Protein AF-A0AAD6M5C4-F1 (afdb_monomer)

Foldseek 3Di:
DFAPDPVQQVVVVPDPLLVLLVLVVVCCFQWCVLCQQLSQVLVVCNPTDGPVSVVSSVVVLVVCVVQLLWWQKAQQDAQAKEKFWDKAQLPPPPPSFMWIWMFIDGRQATDDIHTDTDPDRDPDPLLRLLVNLLVVLVVLLVVQVVCVVVVNHDQAYEYEYQDPSSQCLLPPPPDDDPDPVSVVSSVSSNVCVVSRHYDYDYDHPLPGLGCSSGDDDDPVSSVVSCSSNSGDRNVVPPDDDDMDTDRPSVSSCLVVPDDDPDDDDDDDDSFHPLRVCVVCVVVVNNLVVDDPVQVVDVVRSVLVSLLSLLVQQQQAQDPVSRDDPVVSVVSNPDPPDDRDDGDHGDGPDPDPDDDDDDDPDDDDPPCSSNVPPPPPDDDDDD

Mean predicted aligned error: 14.68 Å

Sequence (382 aa):
MSPSNEAERMEMSRVLYESAVGSLMFVMICTRPNIAQAVGAASRYMANPSREHWNTIKRILRYIKGTSDAVLCYGGSKFTVRGHIDLDFAGDLEKRKSTTGYVFIIAGGAVSWVSKLQTVIALSTTKAEYMATTQACKEAIWMKKLMEELGHKQEKILLYCDSQSALHIARNPVFHSRTKHIDVQYHFVREVVEDGSVDFQKVHTKENQADALTIPINTDKYIWCRSSYGLTETFACQYPNNLYHCNYDLLIYHFSGYAAPDSSNHGEVQECLLTSTWDSWNQGRAVNLLDPVLTRVSSRSDEAIRYVHIGLLCVQENVEDRPIKDSVIMMLSSNSFILRKYNKSFVPQNSKTSTHQHNLTRFPLRKFLLGQTSKMTPNYVV

Nearest PDB structures (foldseek):
  3hst-assembly2_B  TM=6.913E-01  e=6.387E-05  Mycobacterium tuberculosis
  7o0h-assembly1_B  TM=3.967E-01  e=9.209E-04  White-tufted-ear marmoset simian foamy virus
  6ozp-assembly1_A  TM=3.836E-01  e=1.073E-02  Mus musculus
  8u72-assembly1_I  TM=4.810E-01  e=1.009E-01  Thermoflavifilum thermophilum
  5fox-assembly1_A  TM=4.650E-01  e=5.872E-01  Pyrococcus furiosus

Solvent-accessible surface area (backbone atoms only — not comparable to full-atom values): 22476 Å² total; per-residue (Å²): 134,60,54,90,46,70,69,51,47,60,56,44,71,72,51,67,59,56,60,52,47,51,55,48,48,50,46,28,73,74,62,33,66,79,45,27,29,63,52,53,58,55,54,75,35,60,93,53,52,29,74,68,52,51,51,50,52,53,49,53,52,52,50,48,64,78,43,64,56,48,28,33,37,31,54,81,44,67,88,51,66,36,33,26,43,32,70,28,71,42,65,38,85,87,75,39,23,23,22,29,11,34,37,29,33,39,14,46,13,58,78,49,72,46,37,40,72,44,94,59,69,51,94,42,62,67,59,45,42,43,58,34,53,39,52,50,51,56,52,46,56,51,52,50,52,53,31,40,76,72,72,51,73,63,83,48,36,43,36,32,31,56,52,63,66,58,50,46,57,52,73,45,91,81,81,83,67,101,42,70,78,58,46,55,41,50,51,52,47,30,50,42,34,75,73,42,51,37,44,80,39,85,38,55,68,95,72,43,61,9,47,57,23,37,46,95,69,57,71,69,60,46,54,49,37,32,50,66,36,16,42,41,49,56,81,76,67,63,82,64,102,63,67,48,76,54,77,70,64,72,55,58,46,47,75,68,74,57,80,74,96,83,71,97,72,78,95,76,76,86,58,46,65,64,44,56,52,48,52,31,44,76,69,73,42,46,70,76,77,49,57,75,75,48,59,74,40,71,82,50,36,59,56,52,50,50,50,53,50,55,53,52,36,65,51,33,55,51,71,88,71,28,66,54,71,68,57,50,52,49,51,75,73,31,92,85,56,81,77,77,85,78,90,52,79,45,68,86,73,86,66,85,76,79,94,73,94,69,82,92,69,87,84,66,68,83,55,73,78,60,77,68,75,74,80,78,71,88,82,81,94,128

InterPro domains:
  IPR036397 Ribonuclease H superfamily [G3DSA:3.30.420.10] (90-214)
  IPR043502 DNA/RNA polymerase superfamily [SSF56672] (31-188)

Structure (mmCIF, N/CA/C/O backbone):
data_AF-A0AAD6M5C4-F1
#
_entry.id   AF-A0AAD6M5C4-F1
#
loop_
_atom_site.group_PDB
_atom_site.id
_atom_site.type_symbol
_atom_site.label_atom_id
_atom_site.label_alt_id
_atom_site.label_comp_id
_atom_site.label_asym_id
_atom_site.label_entity_id
_atom_site.label_seq_id
_atom_site.pdbx_PDB_ins_code
_atom_site.Cartn_x
_atom_site.Cartn_y
_atom_site.Cartn_z
_atom_site.occupancy
_atom_site.B_iso_or_equiv
_atom_site.auth_seq_id
_atom_site.auth_comp_id
_atom_site.auth_asym_id
_atom_site.auth_atom_id
_atom_site.pdbx_PDB_model_num
ATOM 1 N N . MET A 1 1 ? 19.881 4.500 -12.198 1.00 64.12 1 MET A N 1
ATOM 2 C CA . MET A 1 1 ? 20.006 3.673 -13.417 1.00 64.12 1 MET A CA 1
ATOM 3 C C . MET A 1 1 ? 19.300 4.399 -14.550 1.00 64.12 1 MET A C 1
ATOM 5 O O . MET A 1 1 ? 18.098 4.598 -14.478 1.00 64.12 1 MET A O 1
ATOM 9 N N . SER A 1 2 ? 20.046 4.867 -15.545 1.00 73.38 2 SER A N 1
ATOM 10 C CA . SER A 1 2 ? 19.526 5.570 -16.730 1.00 73.38 2 SER A CA 1
ATOM 11 C C . SER A 1 2 ? 20.088 4.882 -17.977 1.00 73.38 2 SER A C 1
ATOM 13 O O . SER A 1 2 ? 21.108 4.205 -17.837 1.00 73.38 2 SER A O 1
ATOM 15 N N . PRO A 1 3 ? 19.483 5.046 -19.170 1.00 78.38 3 PRO A N 1
ATOM 16 C CA . PRO A 1 3 ? 20.029 4.485 -20.402 1.00 78.38 3 PRO A CA 1
ATOM 17 C C . PRO A 1 3 ? 21.508 4.844 -20.573 1.00 78.38 3 PRO A C 1
ATOM 19 O O . PRO A 1 3 ? 21.882 6.017 -20.452 1.00 78.38 3 PRO A O 1
ATOM 22 N N . SER A 1 4 ? 22.331 3.831 -20.832 1.00 80.00 4 SER A N 1
ATOM 23 C CA . SER A 1 4 ? 23.795 3.937 -20.815 1.00 80.00 4 SER A CA 1
ATOM 24 C C . SER A 1 4 ? 24.363 4.475 -22.130 1.00 80.00 4 SER A C 1
ATOM 26 O O . SER A 1 4 ? 25.482 4.978 -22.159 1.00 80.00 4 SER A O 1
ATOM 28 N N . ASN A 1 5 ? 23.606 4.382 -23.228 1.00 87.19 5 ASN A N 1
ATOM 29 C CA . ASN A 1 5 ? 24.013 4.861 -24.548 1.00 87.19 5 ASN A CA 1
ATOM 30 C C . ASN A 1 5 ? 22.807 5.305 -25.400 1.00 87.19 5 ASN A C 1
ATOM 32 O O . ASN A 1 5 ? 21.649 5.067 -25.053 1.00 87.19 5 ASN A O 1
ATOM 36 N N . GLU A 1 6 ? 23.090 5.969 -26.522 1.00 85.38 6 GLU A N 1
ATOM 37 C CA . GLU A 1 6 ? 22.065 6.509 -27.427 1.00 85.38 6 GLU A CA 1
ATOM 38 C C . GLU A 1 6 ? 21.244 5.412 -28.122 1.00 85.38 6 GLU A C 1
ATOM 40 O O . GLU A 1 6 ? 20.042 5.563 -28.334 1.00 85.38 6 GLU A O 1
ATOM 45 N N . ALA A 1 7 ? 21.860 4.261 -28.409 1.00 86.25 7 ALA A N 1
ATOM 46 C CA . ALA A 1 7 ? 21.157 3.116 -28.982 1.00 86.25 7 ALA A CA 1
ATOM 47 C C . ALA A 1 7 ? 20.058 2.593 -28.040 1.00 86.25 7 ALA A C 1
ATOM 49 O O . ALA A 1 7 ? 18.940 2.336 -28.482 1.00 86.25 7 ALA A O 1
ATOM 50 N N . GLU A 1 8 ? 20.343 2.503 -26.738 1.00 86.38 8 GLU A N 1
ATOM 51 C CA . GLU A 1 8 ? 19.370 2.118 -25.716 1.00 86.38 8 GLU A CA 1
ATOM 52 C C . GLU A 1 8 ? 18.258 3.166 -25.590 1.00 86.38 8 GLU A C 1
ATOM 54 O O . GLU A 1 8 ? 17.091 2.797 -25.496 1.00 86.38 8 GLU A O 1
ATOM 59 N N . ARG A 1 9 ? 18.573 4.467 -25.661 1.00 85.19 9 ARG A N 1
ATOM 60 C CA . ARG A 1 9 ? 17.549 5.532 -25.662 1.00 85.19 9 ARG A CA 1
ATOM 61 C C . ARG A 1 9 ? 16.605 5.415 -26.856 1.00 85.19 9 ARG A C 1
ATOM 63 O O . ARG A 1 9 ? 15.393 5.523 -26.681 1.00 85.19 9 ARG A O 1
ATOM 70 N N . MET A 1 10 ? 17.141 5.149 -28.047 1.00 85.69 10 MET A N 1
ATOM 71 C CA . MET A 1 10 ? 16.342 4.929 -29.256 1.00 85.69 10 MET A CA 1
ATOM 72 C C . MET A 1 10 ? 15.519 3.637 -29.210 1.00 85.69 10 MET A C 1
ATOM 74 O O . MET A 1 10 ? 14.416 3.599 -29.751 1.00 85.69 10 MET A O 1
ATOM 78 N N . GLU A 1 11 ? 16.026 2.571 -28.591 1.00 86.62 11 GLU A N 1
ATOM 79 C CA . GLU A 1 11 ? 15.244 1.352 -28.357 1.00 86.62 11 GLU A CA 1
ATOM 80 C C . GLU A 1 11 ? 14.094 1.634 -27.379 1.00 86.62 11 GLU A C 1
ATOM 82 O O . GLU A 1 11 ? 12.943 1.275 -27.636 1.00 86.62 11 GLU A O 1
ATOM 87 N N . MET A 1 12 ? 14.395 2.325 -26.280 1.00 88.50 12 MET A N 1
ATOM 88 C CA . MET A 1 12 ? 13.452 2.607 -25.203 1.00 88.50 12 MET A CA 1
ATOM 89 C C . MET A 1 12 ? 12.387 3.644 -25.575 1.00 88.50 12 MET A C 1
ATOM 91 O O . MET A 1 12 ? 11.278 3.580 -25.053 1.00 88.50 12 MET A O 1
ATOM 95 N N . SER A 1 13 ? 12.655 4.546 -26.522 1.00 82.88 13 SER A N 1
ATOM 96 C CA . SER A 1 13 ? 11.639 5.476 -27.037 1.00 82.88 13 SER A CA 1
ATOM 97 C C . SER A 1 13 ? 10.532 4.783 -27.840 1.00 82.88 13 SER A C 1
ATOM 99 O O . SER A 1 13 ? 9.461 5.354 -28.034 1.00 82.88 13 SER A O 1
ATOM 101 N N . ARG A 1 14 ? 10.765 3.543 -28.292 1.00 82.50 14 ARG A N 1
ATOM 102 C CA . ARG A 1 14 ? 9.797 2.746 -29.062 1.00 82.50 14 ARG A CA 1
ATOM 103 C C . ARG A 1 14 ? 8.908 1.865 -28.191 1.00 82.50 14 ARG A C 1
ATOM 105 O O . ARG A 1 14 ? 7.951 1.289 -28.706 1.00 82.50 14 ARG A O 1
ATOM 112 N N . VAL A 1 15 ? 9.223 1.704 -26.905 1.00 83.06 15 VAL A N 1
ATOM 113 C CA . VAL A 1 15 ? 8.430 0.856 -26.008 1.00 83.06 15 VAL A CA 1
ATOM 114 C C . VAL A 1 15 ? 7.387 1.679 -25.261 1.00 83.06 15 VAL A C 1
ATOM 116 O O . VAL A 1 15 ? 7.624 2.810 -24.849 1.00 83.06 15 VAL A O 1
ATOM 119 N N . LEU A 1 16 ? 6.221 1.080 -25.029 1.00 86.88 16 LEU A N 1
ATOM 120 C CA . LEU A 1 16 ? 5.095 1.718 -24.347 1.00 86.88 16 LEU A CA 1
ATOM 121 C C . LEU A 1 16 ? 5.247 1.647 -22.816 1.00 86.88 16 LEU A C 1
ATOM 123 O O . LEU A 1 16 ? 4.380 1.119 -22.121 1.00 86.88 16 LEU A O 1
ATOM 127 N N . TYR A 1 17 ? 6.370 2.138 -22.283 1.00 83.88 17 TYR A N 1
ATOM 128 C CA . TYR A 1 17 ? 6.706 2.001 -20.860 1.00 83.88 17 TYR A CA 1
ATOM 129 C C . TYR A 1 17 ? 5.670 2.668 -19.944 1.00 83.88 17 TYR A C 1
ATOM 131 O O . TYR A 1 17 ? 5.147 2.028 -19.035 1.00 83.88 17 TYR A O 1
ATOM 139 N N . GLU A 1 18 ? 5.340 3.937 -20.199 1.00 81.44 18 GLU A N 1
ATOM 140 C CA . GLU A 1 18 ? 4.395 4.706 -19.378 1.00 81.44 18 GLU A CA 1
ATOM 141 C C . GLU A 1 18 ? 2.988 4.105 -19.404 1.00 81.44 18 GLU A C 1
ATOM 143 O O . GLU A 1 18 ? 2.347 3.978 -18.362 1.00 81.44 18 GLU A O 1
ATOM 148 N N . SER A 1 19 ? 2.535 3.672 -20.584 1.00 79.81 19 SER A N 1
ATOM 149 C CA . SER A 1 19 ? 1.244 3.001 -20.748 1.00 79.81 19 SER A CA 1
ATOM 150 C C . SER A 1 19 ? 1.204 1.686 -19.966 1.00 79.81 19 SER A C 1
ATOM 152 O O . SER A 1 19 ? 0.278 1.468 -19.188 1.00 79.81 19 SER A O 1
ATOM 154 N N . ALA A 1 20 ? 2.248 0.856 -20.076 1.00 80.94 20 ALA A N 1
ATOM 155 C CA . ALA A 1 20 ? 2.335 -0.396 -19.333 1.00 80.94 20 ALA A CA 1
ATOM 156 C C . ALA A 1 20 ? 2.360 -0.169 -17.811 1.00 80.94 20 ALA A C 1
ATOM 158 O O . ALA A 1 20 ? 1.664 -0.869 -17.076 1.00 80.94 20 ALA A O 1
ATOM 159 N N . VAL A 1 21 ? 3.115 0.825 -17.328 1.00 85.31 21 VAL A N 1
ATOM 160 C CA . VAL A 1 21 ? 3.108 1.219 -15.910 1.00 85.31 21 VAL A CA 1
ATOM 161 C C . VAL A 1 21 ? 1.714 1.677 -15.485 1.00 85.31 21 VAL A C 1
ATOM 163 O O . VAL A 1 21 ? 1.237 1.239 -14.443 1.00 85.31 21 VAL A O 1
ATOM 166 N N . GLY A 1 22 ? 1.039 2.507 -16.284 1.00 81.81 22 GLY A N 1
ATOM 167 C CA . GLY A 1 22 ? -0.317 2.982 -16.002 1.00 81.81 22 GLY A CA 1
ATOM 168 C C . GLY A 1 22 ? -1.328 1.842 -15.859 1.00 81.81 22 GLY A C 1
ATOM 169 O O . GLY A 1 22 ? -2.066 1.796 -14.872 1.00 81.81 22 GLY A O 1
ATOM 170 N N . SER A 1 23 ? -1.310 0.875 -16.778 1.00 80.88 23 SER A N 1
ATOM 171 C CA . SER A 1 23 ? -2.169 -0.314 -16.699 1.00 80.88 23 SER A CA 1
ATOM 172 C C . SER A 1 23 ? -1.842 -1.177 -15.478 1.00 80.88 23 SER A C 1
ATOM 174 O O . SER A 1 23 ? -2.742 -1.622 -14.767 1.00 80.88 23 SER A O 1
ATOM 176 N N . LEU A 1 24 ? -0.556 -1.368 -15.168 1.00 86.06 24 LEU A N 1
ATOM 177 C CA . LEU A 1 24 ? -0.136 -2.088 -13.965 1.00 86.06 24 LEU A CA 1
ATOM 178 C C . LEU A 1 24 ? -0.541 -1.366 -12.676 1.00 86.06 24 LEU A C 1
ATOM 180 O O . LEU A 1 24 ? -0.897 -2.025 -11.703 1.00 86.06 24 LEU A O 1
ATOM 184 N N . MET A 1 25 ? -0.522 -0.032 -12.660 1.00 87.00 25 MET A N 1
ATOM 185 C CA . MET A 1 25 ? -0.997 0.756 -11.523 1.00 87.00 25 MET A CA 1
ATOM 186 C C . MET A 1 25 ? -2.496 0.567 -11.295 1.00 87.00 25 MET A C 1
ATOM 188 O O . MET A 1 25 ? -2.910 0.486 -10.143 1.00 87.00 25 MET A O 1
ATOM 192 N N . PHE A 1 26 ? -3.298 0.460 -12.357 1.00 81.75 26 PHE A N 1
ATOM 193 C CA . PHE A 1 26 ? -4.718 0.133 -12.225 1.00 81.75 26 PHE A CA 1
ATOM 194 C C . PHE A 1 26 ? -4.898 -1.232 -11.546 1.00 81.75 26 PHE A C 1
ATOM 196 O O . PHE A 1 26 ? -5.548 -1.329 -10.508 1.00 81.75 26 PHE A O 1
ATOM 203 N N . VAL A 1 27 ? -4.248 -2.272 -12.080 1.00 84.31 27 VAL A N 1
ATOM 204 C CA . VAL A 1 27 ? -4.323 -3.640 -11.534 1.00 84.31 27 VAL A CA 1
ATOM 205 C C . VAL A 1 27 ? -3.854 -3.681 -10.073 1.00 84.31 27 VAL A C 1
ATOM 207 O O . VAL A 1 27 ? -4.505 -4.277 -9.215 1.00 84.31 27 VAL A O 1
ATOM 210 N N . MET A 1 28 ? -2.758 -2.986 -9.769 1.00 90.94 28 MET A N 1
ATOM 211 C CA . MET A 1 28 ? -2.217 -2.826 -8.419 1.00 90.94 28 MET A CA 1
ATOM 212 C C . MET A 1 28 ? -3.212 -2.191 -7.444 1.00 90.94 28 MET A C 1
ATOM 214 O O . MET A 1 28 ? -3.245 -2.599 -6.288 1.00 90.94 28 MET A O 1
ATOM 218 N N . ILE A 1 29 ? -3.954 -1.164 -7.867 1.00 82.94 29 ILE A N 1
ATOM 219 C CA . ILE A 1 29 ? -4.878 -0.405 -7.008 1.00 82.94 29 ILE A CA 1
ATOM 220 C C . ILE A 1 29 ? -6.195 -1.155 -6.808 1.00 82.94 29 ILE A C 1
ATOM 222 O O . ILE A 1 29 ? -6.786 -1.049 -5.741 1.00 82.94 29 ILE A O 1
ATOM 226 N N . CYS A 1 30 ? -6.659 -1.896 -7.813 1.00 81.50 30 CYS A N 1
ATOM 227 C CA . CYS A 1 30 ? -7.983 -2.513 -7.774 1.00 81.50 30 CYS A CA 1
ATOM 228 C C . CYS A 1 30 ? -7.983 -3.927 -7.189 1.00 81.50 30 CYS A C 1
ATOM 230 O O . CYS A 1 30 ? -8.894 -4.269 -6.443 1.00 81.50 30 CYS A O 1
ATOM 232 N N . THR A 1 31 ? -7.004 -4.767 -7.543 1.00 83.81 31 THR A N 1
ATOM 233 C CA . THR A 1 31 ? -7.096 -6.214 -7.262 1.00 83.81 31 THR A CA 1
ATOM 234 C C . THR A 1 31 ? -5.811 -6.878 -6.815 1.00 83.81 31 THR A C 1
ATOM 236 O O . THR A 1 31 ? -5.858 -7.989 -6.296 1.00 83.81 31 THR A O 1
ATOM 239 N N . ARG A 1 32 ? -4.650 -6.256 -7.032 1.00 90.62 32 ARG A N 1
ATOM 240 C CA . ARG A 1 32 ? -3.350 -6.917 -6.850 1.00 90.62 32 ARG A CA 1
ATOM 241 C C . ARG A 1 32 ? -2.458 -6.153 -5.871 1.00 90.62 32 ARG A C 1
ATOM 243 O O . ARG A 1 32 ? -1.441 -5.591 -6.282 1.00 90.62 32 ARG A O 1
ATOM 250 N N . PRO A 1 33 ? -2.760 -6.175 -4.560 1.00 93.38 33 PRO A N 1
ATOM 251 C CA . PRO A 1 33 ? -1.894 -5.561 -3.548 1.00 93.38 33 PRO A CA 1
ATOM 252 C C . PRO A 1 33 ? -0.457 -6.090 -3.593 1.00 93.38 33 PRO A C 1
ATOM 254 O O . PRO A 1 33 ? 0.506 -5.344 -3.434 1.00 93.38 33 PRO A O 1
ATOM 257 N N . ASN A 1 34 ? -0.293 -7.375 -3.903 1.00 94.50 34 ASN A N 1
ATOM 258 C CA . ASN A 1 34 ? 0.990 -8.069 -3.925 1.00 94.50 34 ASN A CA 1
ATOM 259 C C . ASN A 1 34 ? 1.971 -7.591 -5.015 1.00 94.50 34 ASN A C 1
ATOM 261 O O . ASN A 1 34 ? 3.136 -7.982 -4.982 1.00 94.50 34 ASN A O 1
ATOM 265 N N . ILE A 1 35 ? 1.545 -6.786 -5.996 1.00 94.88 35 ILE A N 1
ATOM 266 C CA . ILE A 1 35 ? 2.463 -6.195 -6.990 1.00 94.88 35 ILE A CA 1
ATOM 267 C C . ILE A 1 35 ? 2.830 -4.742 -6.665 1.00 94.88 35 ILE A C 1
ATOM 269 O O . ILE A 1 35 ? 3.611 -4.139 -7.401 1.00 94.88 35 ILE A O 1
ATOM 273 N N . ALA A 1 36 ? 2.293 -4.171 -5.581 1.00 95.19 36 ALA A N 1
ATOM 274 C CA . ALA A 1 36 ? 2.363 -2.735 -5.339 1.00 95.19 36 ALA A CA 1
ATOM 275 C C . ALA A 1 36 ? 3.785 -2.196 -5.186 1.00 95.19 36 ALA A C 1
ATOM 277 O O . ALA A 1 36 ? 4.121 -1.170 -5.777 1.00 95.19 36 ALA A O 1
ATOM 278 N N . GLN A 1 37 ? 4.638 -2.921 -4.465 1.00 95.12 37 GLN A N 1
ATOM 279 C CA . GLN A 1 37 ? 6.042 -2.553 -4.301 1.00 95.12 37 GLN A CA 1
ATOM 280 C C . GLN A 1 37 ? 6.783 -2.555 -5.646 1.00 95.12 37 GLN A C 1
ATOM 282 O O . GLN A 1 37 ? 7.441 -1.573 -5.994 1.00 95.12 37 GLN A O 1
ATOM 287 N N . ALA A 1 38 ? 6.606 -3.612 -6.444 1.00 94.75 38 ALA A N 1
ATOM 288 C CA . ALA A 1 38 ? 7.292 -3.769 -7.724 1.00 94.75 38 ALA A CA 1
ATOM 289 C C . ALA A 1 38 ? 6.849 -2.713 -8.751 1.00 94.75 38 ALA A C 1
ATOM 291 O O . ALA A 1 38 ? 7.685 -2.107 -9.426 1.00 94.75 38 ALA A O 1
ATOM 292 N N . VAL A 1 39 ? 5.540 -2.453 -8.844 1.00 93.88 39 VAL A N 1
ATOM 293 C CA . VAL A 1 39 ? 4.985 -1.412 -9.723 1.00 93.88 39 VAL A CA 1
ATOM 294 C C . VAL A 1 39 ? 5.417 -0.023 -9.251 1.00 93.88 39 VAL A C 1
ATOM 296 O O . VAL A 1 39 ? 5.850 0.788 -10.068 1.00 93.88 39 VAL A O 1
ATOM 299 N N . GLY A 1 40 ? 5.383 0.241 -7.941 1.00 91.88 40 GLY A N 1
ATOM 300 C CA . GLY A 1 40 ? 5.823 1.508 -7.355 1.00 91.88 40 GLY A CA 1
ATOM 301 C C . GLY A 1 40 ? 7.322 1.782 -7.524 1.00 91.88 40 GLY A C 1
ATOM 302 O O . GLY A 1 40 ? 7.732 2.939 -7.641 1.00 91.88 40 GLY A O 1
ATOM 303 N N . ALA A 1 41 ? 8.157 0.740 -7.569 1.00 90.94 41 ALA A N 1
ATOM 304 C CA . ALA A 1 41 ? 9.568 0.857 -7.927 1.00 90.94 41 ALA A CA 1
ATOM 305 C C . ALA A 1 41 ? 9.737 1.188 -9.418 1.00 90.94 41 ALA A C 1
ATOM 307 O O . ALA A 1 41 ? 10.409 2.162 -9.759 1.00 90.94 41 ALA A O 1
ATOM 308 N N . ALA A 1 42 ? 9.063 0.450 -10.306 1.00 91.56 42 ALA A N 1
ATOM 309 C CA . ALA A 1 42 ? 9.146 0.670 -11.750 1.00 91.56 42 ALA A CA 1
ATOM 310 C C . ALA A 1 42 ? 8.601 2.049 -12.177 1.00 91.56 42 ALA A C 1
ATOM 312 O O . ALA A 1 42 ? 9.160 2.700 -13.064 1.00 91.56 42 ALA A O 1
ATOM 313 N N . SER A 1 43 ? 7.566 2.564 -11.506 1.00 90.62 43 SER A N 1
ATOM 314 C CA . SER A 1 43 ? 6.986 3.874 -11.825 1.00 90.62 43 SER A CA 1
ATOM 315 C C . SER A 1 43 ? 7.942 5.049 -11.584 1.00 90.62 43 SER A C 1
ATOM 317 O O . SER A 1 43 ? 7.717 6.143 -12.093 1.00 90.62 43 SER A O 1
ATOM 319 N N . ARG A 1 44 ? 9.032 4.861 -10.827 1.00 88.19 44 ARG A N 1
ATOM 320 C CA . ARG A 1 44 ? 10.030 5.924 -10.584 1.00 88.19 44 ARG A CA 1
ATOM 321 C C . ARG A 1 44 ? 10.767 6.335 -11.861 1.00 88.19 44 ARG A C 1
ATOM 323 O O . ARG A 1 44 ? 11.251 7.460 -11.939 1.00 88.19 44 ARG A O 1
ATOM 330 N N . TYR A 1 45 ? 10.796 5.450 -12.854 1.00 88.44 45 TYR A N 1
ATOM 331 C CA . TYR A 1 45 ? 11.577 5.593 -14.079 1.00 88.44 45 TYR A CA 1
ATOM 332 C C . TYR A 1 45 ? 10.741 5.943 -15.314 1.00 88.44 45 TYR A C 1
ATOM 334 O O . TYR A 1 45 ? 11.240 5.823 -16.426 1.00 88.44 45 TYR A O 1
ATOM 342 N N . MET A 1 46 ? 9.489 6.391 -15.139 1.00 85.88 46 MET A N 1
ATOM 343 C CA . MET A 1 46 ? 8.587 6.724 -16.257 1.00 85.88 46 MET A CA 1
ATOM 344 C C . MET A 1 46 ? 9.207 7.704 -17.261 1.00 85.88 46 MET A C 1
ATOM 346 O O . MET A 1 46 ? 9.116 7.474 -18.457 1.00 85.88 46 MET A O 1
ATOM 350 N N . ALA A 1 47 ? 9.908 8.735 -16.777 1.00 85.25 47 ALA A N 1
ATOM 351 C CA . ALA A 1 47 ? 10.478 9.773 -17.637 1.00 85.25 47 ALA A CA 1
ATOM 352 C C . ALA A 1 47 ? 11.721 9.331 -18.434 1.00 85.25 47 ALA A C 1
ATOM 354 O O . ALA A 1 47 ? 12.056 9.959 -19.433 1.00 85.25 47 ALA A O 1
ATOM 355 N N . ASN A 1 48 ? 12.454 8.313 -17.969 1.00 85.94 48 ASN A N 1
ATOM 356 C CA . ASN A 1 48 ? 13.705 7.880 -18.597 1.00 85.94 48 ASN A CA 1
ATOM 357 C C . ASN A 1 48 ? 14.004 6.400 -18.277 1.00 85.94 48 ASN A C 1
ATOM 359 O O . ASN A 1 48 ? 14.897 6.110 -17.471 1.00 85.94 48 ASN A O 1
ATOM 363 N N . PRO A 1 49 ? 13.229 5.452 -18.836 1.00 90.00 49 PRO A N 1
ATOM 364 C CA . PRO A 1 49 ? 13.380 4.035 -18.533 1.00 90.00 49 PRO A CA 1
ATOM 365 C C . PRO A 1 49 ? 14.577 3.417 -19.276 1.00 90.00 49 PRO A C 1
ATOM 367 O O . PRO A 1 49 ? 14.834 3.745 -20.430 1.00 90.00 49 PRO A O 1
ATOM 370 N N . SER A 1 50 ? 15.281 2.483 -18.631 1.00 91.62 50 SER A N 1
ATOM 371 C CA . SER A 1 50 ? 16.318 1.640 -19.238 1.00 91.62 50 SER A CA 1
ATOM 372 C C . SER A 1 50 ? 15.739 0.287 -19.666 1.00 91.62 50 SER A C 1
ATOM 374 O O . SER A 1 50 ? 14.606 -0.074 -19.313 1.00 91.62 50 SER A O 1
ATOM 376 N N . ARG A 1 51 ? 16.540 -0.516 -20.370 1.00 90.81 51 ARG A N 1
ATOM 377 C CA . ARG A 1 51 ? 16.163 -1.879 -20.772 1.00 90.81 51 ARG A CA 1
ATOM 378 C C . ARG A 1 51 ? 15.863 -2.783 -19.576 1.00 90.81 51 ARG A C 1
ATOM 380 O O . ARG A 1 51 ? 14.963 -3.622 -19.631 1.00 90.81 51 ARG A O 1
ATOM 387 N N . GLU A 1 52 ? 16.575 -2.587 -18.470 1.00 91.81 52 GLU A N 1
ATOM 388 C CA . GLU A 1 52 ? 16.354 -3.312 -17.215 1.00 91.81 52 GLU A CA 1
ATOM 389 C C . GLU A 1 52 ? 14.988 -2.987 -16.599 1.00 91.81 52 GLU A C 1
ATOM 391 O O . GLU A 1 52 ? 14.272 -3.886 -16.140 1.00 91.81 52 GLU A O 1
ATOM 396 N N . HIS A 1 53 ? 14.571 -1.720 -16.662 1.00 92.31 53 HIS A N 1
ATOM 397 C CA . HIS A 1 53 ? 13.237 -1.316 -16.226 1.00 92.31 53 HIS A CA 1
ATOM 398 C C . HIS A 1 53 ? 12.161 -1.975 -17.099 1.00 92.31 53 HIS A C 1
ATOM 400 O O . HIS A 1 53 ? 11.184 -2.515 -16.577 1.00 92.31 53 HIS A O 1
ATOM 406 N N . TRP A 1 54 ? 12.359 -2.031 -18.421 1.00 92.25 54 TRP A N 1
ATOM 407 C CA . TRP A 1 54 ? 11.424 -2.723 -19.314 1.00 92.25 54 TRP A CA 1
ATOM 408 C C . TRP A 1 54 ? 11.335 -4.225 -19.042 1.00 92.25 54 TRP A C 1
ATOM 410 O O . TRP A 1 54 ? 10.245 -4.801 -19.018 1.00 92.25 54 TRP A O 1
ATOM 420 N N . ASN A 1 55 ? 12.469 -4.870 -18.768 1.00 92.69 55 ASN A N 1
ATOM 421 C CA . ASN A 1 55 ? 12.503 -6.276 -18.374 1.00 92.69 55 ASN A CA 1
ATOM 422 C C . ASN A 1 55 ? 11.762 -6.520 -17.051 1.00 92.69 55 ASN A C 1
ATOM 424 O O . ASN A 1 55 ? 11.072 -7.535 -16.917 1.00 92.69 55 ASN A O 1
ATOM 428 N N . THR A 1 56 ? 11.838 -5.573 -16.113 1.00 92.38 56 THR A N 1
ATOM 429 C CA . THR A 1 56 ? 11.071 -5.603 -14.861 1.00 92.38 56 THR A CA 1
ATOM 430 C C . THR A 1 56 ? 9.568 -5.536 -15.130 1.00 92.38 56 THR A C 1
ATOM 432 O O . THR A 1 56 ? 8.830 -6.387 -14.632 1.00 92.38 56 THR A O 1
ATOM 435 N N . ILE A 1 57 ? 9.111 -4.616 -15.987 1.00 93.00 57 ILE A N 1
ATOM 436 C CA . ILE A 1 57 ? 7.701 -4.527 -16.406 1.00 93.00 57 ILE A CA 1
ATOM 437 C C . ILE A 1 57 ? 7.230 -5.833 -17.051 1.00 93.00 57 ILE A C 1
ATOM 439 O O . ILE A 1 57 ? 6.214 -6.395 -16.642 1.00 93.00 57 ILE A O 1
ATOM 443 N N . LYS A 1 58 ? 8.002 -6.384 -17.995 1.00 89.00 58 LYS A N 1
ATOM 444 C CA . LYS A 1 58 ? 7.691 -7.679 -18.620 1.00 89.00 58 LYS A CA 1
ATOM 445 C C . LYS A 1 58 ? 7.590 -8.811 -17.596 1.00 89.00 58 LYS A C 1
ATOM 447 O O . LYS A 1 58 ? 6.754 -9.697 -17.751 1.00 89.00 58 LYS A O 1
ATOM 452 N N . ARG A 1 59 ? 8.431 -8.808 -16.556 1.00 94.44 59 ARG A N 1
ATOM 453 C CA . ARG A 1 59 ? 8.372 -9.803 -15.475 1.00 94.44 59 ARG A CA 1
ATOM 454 C C . ARG A 1 59 ? 7.081 -9.678 -14.668 1.00 94.44 59 ARG A C 1
ATOM 456 O O . ARG A 1 59 ? 6.458 -10.701 -14.409 1.00 94.44 59 ARG A O 1
ATOM 463 N N . ILE A 1 60 ? 6.663 -8.457 -14.329 1.00 93.56 60 ILE A N 1
ATOM 464 C CA . ILE A 1 60 ? 5.392 -8.209 -13.627 1.00 93.56 60 ILE A CA 1
ATOM 465 C C . ILE A 1 60 ? 4.212 -8.683 -14.487 1.00 93.56 60 ILE A C 1
ATOM 467 O O . ILE A 1 60 ? 3.350 -9.402 -13.994 1.00 93.56 60 ILE A O 1
ATOM 471 N N . LEU A 1 61 ? 4.205 -8.359 -15.783 1.00 88.81 61 LEU A N 1
ATOM 472 C CA . LEU A 1 61 ? 3.154 -8.795 -16.709 1.00 88.81 61 LEU A CA 1
ATOM 473 C C . LEU A 1 61 ? 3.086 -10.323 -16.840 1.00 88.81 61 LEU A C 1
ATOM 475 O O . LEU A 1 61 ? 2.000 -10.893 -16.777 1.00 88.81 61 LEU A O 1
ATOM 479 N N . ARG A 1 62 ? 4.233 -11.007 -16.961 1.00 90.88 62 ARG A N 1
ATOM 480 C CA . ARG A 1 62 ? 4.280 -12.480 -16.960 1.00 90.88 62 ARG A CA 1
ATOM 481 C C . ARG A 1 62 ? 3.758 -13.071 -15.655 1.00 90.88 62 ARG A C 1
ATOM 483 O O . ARG A 1 62 ? 3.041 -14.062 -15.704 1.00 90.88 62 ARG A O 1
ATOM 490 N N . TYR A 1 63 ? 4.098 -12.468 -14.516 1.00 92.38 63 TYR A N 1
ATOM 491 C CA . TYR A 1 63 ? 3.589 -12.904 -13.219 1.00 92.38 63 TYR A CA 1
ATOM 492 C C . TYR A 1 63 ? 2.065 -12.778 -13.147 1.00 92.38 63 TYR A C 1
ATOM 494 O O . TYR A 1 63 ? 1.401 -13.742 -12.784 1.00 92.38 63 TYR A O 1
ATOM 502 N N . ILE A 1 64 ? 1.506 -11.630 -13.546 1.00 89.12 64 ILE A N 1
ATOM 503 C CA . ILE A 1 64 ? 0.052 -11.419 -13.591 1.00 89.12 64 ILE A CA 1
ATOM 504 C C . ILE A 1 64 ? -0.611 -12.449 -14.505 1.00 89.12 64 ILE A C 1
ATOM 506 O O . ILE A 1 64 ? -1.575 -13.074 -14.089 1.00 89.12 64 ILE A O 1
ATOM 510 N N . LYS A 1 65 ? -0.062 -12.679 -15.704 1.00 84.81 65 LYS A N 1
ATOM 511 C CA . LYS A 1 65 ? -0.578 -13.693 -16.634 1.00 84.81 65 LYS A CA 1
ATOM 512 C C . LYS A 1 65 ? -0.547 -15.101 -16.035 1.00 84.81 65 LYS A C 1
ATOM 514 O O . LYS A 1 65 ? -1.511 -15.834 -16.171 1.00 84.81 65 LYS A O 1
ATOM 519 N N . GLY A 1 66 ? 0.547 -15.478 -15.377 1.00 86.88 66 GLY A N 1
ATOM 520 C CA . GLY A 1 66 ? 0.683 -16.792 -14.741 1.00 86.88 66 GLY A CA 1
ATOM 521 C C . GLY A 1 66 ? -0.138 -16.964 -13.461 1.00 86.88 66 GLY A C 1
ATOM 522 O O . GLY A 1 66 ? -0.111 -18.036 -12.880 1.00 86.88 66 GLY A O 1
ATOM 523 N N . THR A 1 67 ? -0.815 -15.912 -13.002 1.00 88.19 67 THR A N 1
ATOM 524 C CA . THR A 1 67 ? -1.668 -15.915 -11.806 1.00 88.19 67 THR A CA 1
ATOM 525 C C . THR A 1 67 ? -2.962 -15.155 -12.091 1.00 88.19 67 THR A C 1
ATOM 527 O O . THR A 1 67 ? -3.449 -14.407 -11.242 1.00 88.19 67 THR A O 1
ATOM 530 N N . SER A 1 68 ? -3.472 -15.243 -13.322 1.00 82.81 68 SER A N 1
ATOM 531 C CA . SER A 1 68 ? -4.700 -14.552 -13.737 1.00 82.81 68 SER A CA 1
ATOM 532 C C . SER A 1 68 ? -5.914 -15.045 -12.955 1.00 82.81 68 SER A C 1
ATOM 534 O O . SER A 1 68 ? -6.836 -14.293 -12.695 1.00 82.81 68 SER A O 1
ATOM 536 N N . ASP A 1 69 ? -5.862 -16.291 -12.505 1.00 81.88 69 ASP A N 1
ATOM 537 C CA . ASP A 1 69 ? -6.846 -16.952 -11.663 1.00 81.88 69 ASP A CA 1
ATOM 538 C C . ASP A 1 69 ? -6.791 -16.533 -10.183 1.00 81.88 69 ASP A C 1
ATOM 540 O O . ASP A 1 69 ? -7.634 -16.975 -9.404 1.00 81.88 69 ASP A O 1
ATOM 544 N N . ALA A 1 70 ? -5.824 -15.707 -9.773 1.00 84.06 70 ALA A N 1
ATOM 545 C CA . ALA A 1 70 ? -5.707 -15.226 -8.401 1.00 84.06 70 ALA A CA 1
ATOM 546 C C . ALA A 1 70 ? -6.588 -13.986 -8.170 1.00 84.06 70 ALA A C 1
ATOM 548 O O . ALA A 1 70 ? -6.317 -12.907 -8.711 1.00 84.06 70 ALA A O 1
ATOM 549 N N . VAL A 1 71 ? -7.596 -14.135 -7.309 1.00 83.31 71 VAL A N 1
ATOM 550 C CA . VAL A 1 71 ? -8.631 -13.131 -7.016 1.00 83.31 71 VAL A CA 1
ATOM 551 C C . VAL A 1 71 ? -8.668 -12.790 -5.532 1.00 83.31 71 VAL A C 1
ATOM 553 O O . VAL A 1 71 ? -8.315 -13.617 -4.692 1.00 83.31 71 VAL A O 1
ATOM 556 N N . LEU A 1 72 ? -9.099 -11.569 -5.196 1.00 85.88 72 LEU A N 1
ATOM 557 C CA . LEU A 1 72 ? -9.368 -11.207 -3.804 1.00 85.88 72 LEU A CA 1
ATOM 558 C C . LEU A 1 72 ? -10.669 -11.888 -3.370 1.00 85.88 72 LEU A C 1
ATOM 560 O O . LEU A 1 72 ? -11.732 -11.597 -3.924 1.00 85.88 72 LEU A O 1
ATOM 564 N N . CYS A 1 73 ? -10.565 -12.793 -2.399 1.00 84.50 73 CYS A N 1
ATOM 565 C CA . CYS A 1 73 ? -11.691 -13.484 -1.784 1.00 84.50 73 CYS A CA 1
ATOM 566 C C . CYS A 1 73 ? -11.990 -12.867 -0.401 1.00 84.50 73 CYS A C 1
ATOM 568 O O . CYS A 1 73 ? -11.102 -12.710 0.442 1.00 84.50 73 CYS A O 1
ATOM 570 N N . TYR A 1 74 ? -13.263 -12.552 -0.152 1.00 83.31 74 TYR A N 1
ATOM 571 C CA . TYR A 1 74 ? -13.772 -12.063 1.137 1.00 83.31 74 TYR A CA 1
ATOM 572 C C . TYR A 1 74 ? -14.805 -13.036 1.702 1.00 83.31 74 TYR A C 1
ATOM 574 O O . TYR A 1 74 ? -15.572 -13.617 0.941 1.00 83.31 74 TYR A O 1
ATOM 582 N N . GLY A 1 75 ? -14.867 -13.179 3.028 1.00 74.62 75 GLY A N 1
ATOM 583 C CA . GLY A 1 75 ? -15.839 -14.044 3.718 1.00 74.62 75 GLY A CA 1
ATOM 584 C C . GLY A 1 75 ? -15.215 -15.171 4.546 1.00 74.62 75 GLY A C 1
ATOM 585 O O . GLY A 1 75 ? -15.932 -15.945 5.171 1.00 74.62 75 GLY A O 1
ATOM 586 N N . GLY A 1 76 ? -13.881 -15.252 4.602 1.00 69.44 76 GLY A N 1
ATOM 587 C CA . GLY A 1 76 ? -13.154 -16.277 5.361 1.00 69.44 76 GLY A CA 1
ATOM 588 C C . GLY A 1 76 ? -12.903 -15.939 6.836 1.00 69.44 76 GLY A C 1
ATOM 589 O O . GLY A 1 76 ? -12.308 -16.736 7.556 1.00 69.44 76 GLY A O 1
ATOM 590 N N . SER A 1 77 ? -13.289 -14.750 7.311 1.00 77.88 77 SER A N 1
ATOM 591 C CA . SER A 1 77 ? -13.084 -14.355 8.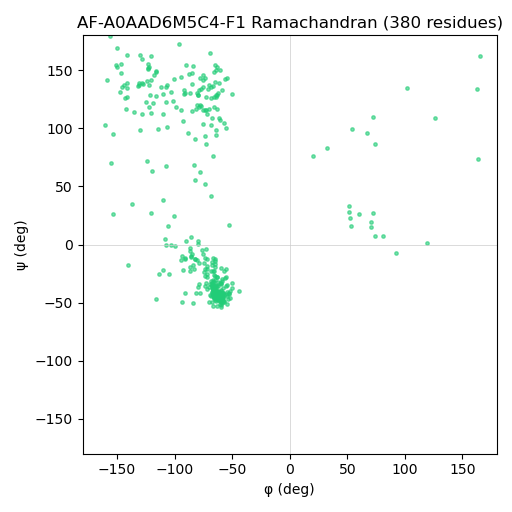710 1.00 77.88 77 SER A CA 1
ATOM 592 C C . SER A 1 77 ? -14.064 -13.274 9.172 1.00 77.88 77 SER A C 1
ATOM 594 O O . SER A 1 77 ? -14.918 -12.822 8.411 1.00 77.88 77 SER A O 1
ATOM 596 N N . LYS A 1 78 ? -13.946 -12.864 10.441 1.00 83.56 78 LYS A N 1
ATOM 597 C CA . LYS A 1 78 ? -14.776 -11.811 11.038 1.00 83.56 78 LYS A CA 1
ATOM 598 C C . LYS A 1 78 ? -14.706 -10.517 10.218 1.00 83.56 78 LYS A C 1
ATOM 600 O O . LYS A 1 78 ? -13.644 -10.125 9.728 1.00 83.56 78 LYS A O 1
ATOM 605 N N . PHE A 1 79 ? -15.839 -9.826 10.136 1.00 88.00 79 PHE A N 1
ATOM 606 C CA . PHE A 1 79 ? -15.969 -8.523 9.486 1.00 88.00 79 PHE A CA 1
ATOM 607 C C . PHE A 1 79 ? -15.421 -7.405 10.395 1.00 88.00 79 PHE A C 1
ATOM 609 O O . PHE A 1 79 ? -16.149 -6.548 10.882 1.00 88.00 79 PHE A O 1
ATOM 616 N N . THR A 1 80 ? -14.125 -7.480 10.696 1.00 91.81 80 THR A N 1
ATOM 617 C CA . THR A 1 80 ? -13.389 -6.548 11.565 1.00 91.81 80 THR A CA 1
ATOM 618 C C . THR A 1 80 ? -12.160 -6.037 10.838 1.00 91.81 80 THR A C 1
ATOM 620 O O . THR A 1 80 ? -11.446 -6.831 10.218 1.00 91.81 80 THR A O 1
ATOM 623 N N . VAL A 1 81 ? -11.877 -4.745 10.970 1.00 94.56 81 VAL A N 1
ATOM 624 C CA . VAL A 1 81 ? -10.713 -4.107 10.354 1.00 94.56 81 VAL A CA 1
ATOM 625 C C . VAL A 1 81 ? -9.463 -4.392 11.174 1.00 94.56 81 VAL A C 1
ATOM 627 O O . VAL A 1 81 ? -9.423 -4.141 12.384 1.00 94.56 81 VAL A O 1
ATOM 630 N N . ARG A 1 82 ? -8.423 -4.873 10.494 1.00 95.94 82 ARG A N 1
ATOM 631 C CA . ARG A 1 82 ? -7.060 -5.009 11.022 1.00 95.94 82 ARG A CA 1
ATOM 632 C C . ARG A 1 82 ? -6.079 -4.425 10.020 1.00 95.94 82 ARG A C 1
ATOM 634 O O . ARG A 1 82 ? -6.228 -4.680 8.830 1.00 95.94 82 ARG A O 1
ATOM 641 N N . GLY A 1 83 ? -5.103 -3.658 10.486 1.00 97.12 83 GLY A N 1
ATOM 642 C CA . GLY A 1 83 ? -4.058 -3.092 9.638 1.00 97.12 83 GLY A CA 1
ATOM 643 C C . GLY A 1 83 ? -2.679 -3.624 10.002 1.00 97.12 83 GLY A C 1
ATOM 644 O O . GLY A 1 83 ? -2.409 -3.901 11.164 1.00 97.12 83 GLY A O 1
ATOM 645 N N . HIS A 1 84 ? -1.802 -3.741 9.016 1.00 97.38 84 HIS A N 1
ATOM 646 C CA . HIS A 1 84 ? -0.382 -4.033 9.180 1.00 97.38 84 HIS A CA 1
ATOM 647 C C . HIS A 1 84 ? 0.423 -2.893 8.573 1.00 97.38 84 HIS A C 1
ATOM 649 O O . HIS A 1 84 ? 0.041 -2.358 7.531 1.00 97.38 84 HIS A O 1
ATOM 655 N N . ILE A 1 85 ? 1.521 -2.522 9.222 1.00 96.38 85 ILE A N 1
ATOM 656 C CA . ILE A 1 85 ? 2.379 -1.410 8.820 1.00 96.38 85 ILE A CA 1
ATOM 657 C C . ILE A 1 85 ? 3.809 -1.916 8.758 1.00 96.38 85 ILE A C 1
ATOM 659 O O . ILE A 1 85 ? 4.254 -2.649 9.641 1.00 96.38 85 ILE A O 1
ATOM 663 N N . ASP A 1 86 ? 4.525 -1.481 7.732 1.00 95.62 86 ASP A N 1
ATOM 664 C CA . ASP A 1 86 ? 5.959 -1.670 7.638 1.00 95.62 86 ASP A CA 1
ATOM 665 C C . ASP A 1 86 ? 6.645 -0.432 7.042 1.00 95.62 86 ASP A C 1
ATOM 667 O O . ASP A 1 86 ? 6.019 0.447 6.425 1.00 95.62 86 ASP A O 1
ATOM 671 N N . LEU A 1 87 ? 7.955 -0.358 7.241 1.00 94.38 87 LEU A N 1
ATOM 672 C CA . LEU A 1 87 ? 8.812 0.686 6.720 1.00 94.38 87 LEU A CA 1
ATOM 673 C C . LEU A 1 87 ? 10.165 0.123 6.274 1.00 94.38 87 LEU A C 1
ATOM 675 O O . LEU A 1 87 ? 10.950 -0.366 7.077 1.00 94.38 87 LEU A O 1
ATOM 679 N N . ASP A 1 88 ? 10.526 0.423 5.031 1.00 94.56 88 ASP A N 1
ATOM 680 C CA . ASP A 1 88 ? 11.898 0.293 4.545 1.00 94.56 88 ASP A CA 1
ATOM 681 C C . ASP A 1 88 ? 12.652 1.622 4.701 1.00 94.56 88 ASP A C 1
ATOM 683 O O . ASP A 1 88 ? 12.383 2.586 3.974 1.00 94.56 88 ASP A O 1
ATOM 687 N N . PHE A 1 89 ? 13.573 1.715 5.664 1.00 93.00 89 PHE A N 1
ATOM 688 C CA . PHE A 1 89 ? 14.328 2.942 5.923 1.00 93.00 89 PHE A CA 1
ATOM 689 C C . PHE A 1 89 ? 15.442 3.163 4.896 1.00 93.00 89 PHE A C 1
ATOM 691 O O . PHE A 1 89 ? 16.398 2.397 4.806 1.00 93.00 89 PHE A O 1
ATOM 698 N N . ALA A 1 90 ? 15.356 4.283 4.172 1.00 91.38 90 ALA A N 1
ATOM 699 C CA . ALA A 1 90 ? 16.340 4.691 3.171 1.00 91.38 90 ALA A CA 1
ATOM 7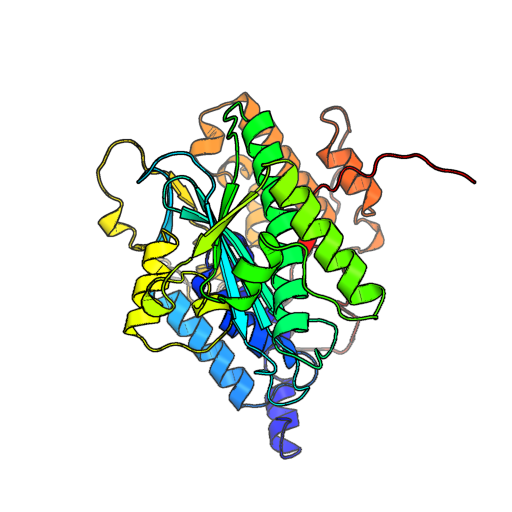00 C C . ALA A 1 90 ? 16.658 3.619 2.104 1.00 91.38 90 ALA A C 1
ATOM 702 O O . ALA A 1 90 ? 17.724 3.677 1.490 1.00 91.38 90 ALA A O 1
ATOM 703 N N . GLY A 1 91 ? 15.760 2.659 1.857 1.00 88.38 91 GLY A N 1
ATOM 704 C CA . GLY A 1 91 ? 16.007 1.565 0.914 1.00 88.38 91 GLY A CA 1
ATOM 705 C C . GLY A 1 91 ? 15.961 1.961 -0.563 1.00 88.38 91 GLY A C 1
ATOM 706 O O . GLY A 1 91 ? 16.440 1.219 -1.418 1.00 88.38 91 GLY A O 1
ATOM 707 N N . ASP A 1 92 ? 15.482 3.165 -0.898 1.00 88.62 92 ASP A N 1
ATOM 708 C CA . ASP A 1 92 ? 15.686 3.719 -2.237 1.00 88.62 92 ASP A CA 1
ATOM 709 C C . ASP A 1 92 ? 17.166 4.042 -2.473 1.00 88.62 92 ASP A C 1
ATOM 711 O O . ASP A 1 92 ? 17.706 4.994 -1.914 1.00 88.62 92 ASP A O 1
ATOM 715 N N . LEU A 1 93 ? 17.828 3.264 -3.326 1.00 84.81 93 LEU A N 1
ATOM 716 C CA . LEU A 1 93 ? 19.270 3.383 -3.554 1.00 84.81 93 LEU A CA 1
ATOM 717 C C . LEU A 1 93 ? 19.676 4.711 -4.208 1.00 84.81 93 LEU A C 1
ATOM 719 O O . LEU A 1 93 ? 20.794 5.169 -3.993 1.00 84.81 93 LEU A O 1
ATOM 723 N N . GLU A 1 94 ? 18.780 5.348 -4.967 1.00 83.62 94 GLU A N 1
ATOM 724 C CA . GLU A 1 94 ? 19.091 6.598 -5.670 1.00 83.62 94 GLU A CA 1
ATOM 725 C C . GLU A 1 94 ? 18.928 7.836 -4.787 1.00 83.62 94 GLU A C 1
ATOM 727 O O . GLU A 1 94 ? 19.826 8.672 -4.730 1.00 83.62 94 GLU A O 1
ATOM 732 N N . LYS A 1 95 ? 17.786 7.988 -4.103 1.00 87.50 95 LYS A N 1
ATOM 733 C CA . LYS A 1 95 ? 17.481 9.202 -3.322 1.00 87.50 95 LYS A CA 1
ATOM 734 C C . LYS A 1 95 ? 17.554 8.975 -1.816 1.00 87.50 95 LYS A C 1
ATOM 736 O O . LYS A 1 95 ? 17.279 9.911 -1.067 1.00 87.50 95 LYS A O 1
ATOM 741 N N . ARG A 1 96 ? 17.873 7.752 -1.370 1.00 91.19 96 ARG A N 1
ATOM 742 C CA . ARG A 1 96 ? 17.913 7.334 0.046 1.00 91.19 96 ARG A CA 1
ATOM 743 C C . ARG A 1 96 ? 16.627 7.680 0.796 1.00 91.19 96 ARG A C 1
ATOM 745 O O . ARG A 1 96 ? 16.634 7.999 1.982 1.00 91.19 96 ARG A O 1
ATOM 752 N N . LYS A 1 97 ? 15.502 7.629 0.082 1.00 93.12 97 LYS A N 1
ATOM 753 C CA . LYS A 1 97 ? 14.158 7.811 0.632 1.00 93.12 97 LYS A CA 1
ATOM 754 C C . LYS A 1 97 ? 13.634 6.489 1.177 1.00 93.12 97 LYS A C 1
ATOM 756 O O . LYS A 1 97 ? 13.937 5.424 0.645 1.00 93.12 97 LYS A O 1
ATOM 761 N N . SER A 1 98 ? 12.830 6.574 2.226 1.00 95.31 98 SER A N 1
ATOM 762 C CA . SER A 1 98 ? 12.197 5.406 2.834 1.00 95.31 98 SER A CA 1
ATOM 763 C C . SER A 1 98 ? 10.908 5.025 2.106 1.00 95.31 98 SER A C 1
ATOM 765 O O . SER A 1 98 ? 10.246 5.898 1.540 1.00 95.31 98 SER A O 1
ATOM 767 N N . THR A 1 99 ? 10.510 3.756 2.155 1.00 95.69 99 THR A N 1
ATOM 768 C CA . THR A 1 99 ? 9.223 3.277 1.622 1.00 95.69 99 THR A CA 1
ATOM 769 C C . THR A 1 99 ? 8.288 2.936 2.776 1.00 95.69 99 THR A C 1
ATOM 771 O O . THR A 1 99 ? 8.621 2.116 3.619 1.00 95.69 99 THR A O 1
ATOM 774 N N . THR A 1 100 ? 7.114 3.562 2.813 1.00 95.50 100 THR A N 1
ATOM 775 C CA . THR A 1 100 ? 6.027 3.223 3.738 1.00 95.50 100 THR A CA 1
ATOM 776 C C . THR A 1 100 ? 5.115 2.192 3.091 1.00 95.50 100 THR A C 1
ATOM 778 O O . THR A 1 100 ? 4.655 2.406 1.964 1.00 95.50 100 THR A O 1
ATOM 781 N N . GLY A 1 101 ? 4.821 1.124 3.827 1.00 96.19 101 GLY A N 1
ATOM 782 C CA . GLY A 1 101 ? 3.861 0.102 3.446 1.00 96.19 101 GLY A CA 1
ATOM 783 C C . GLY A 1 101 ? 2.768 -0.035 4.494 1.00 96.19 101 GLY A C 1
ATOM 784 O O . GLY A 1 101 ? 3.049 -0.028 5.690 1.00 96.19 101 GLY A O 1
ATOM 785 N N . TYR A 1 102 ? 1.519 -0.167 4.058 1.00 97.00 102 TYR A N 1
ATOM 786 C CA . TYR A 1 102 ? 0.459 -0.665 4.929 1.00 97.00 102 TYR A CA 1
ATOM 787 C C . TYR A 1 102 ? -0.565 -1.475 4.149 1.00 97.00 102 TYR A C 1
ATOM 789 O O . TYR A 1 102 ? -0.764 -1.260 2.953 1.00 97.00 102 TYR A O 1
ATOM 797 N N . VAL A 1 103 ? -1.252 -2.370 4.850 1.00 97.38 103 VAL A N 1
ATOM 798 C CA . VAL A 1 103 ? -2.389 -3.131 4.332 1.00 97.38 103 VAL A CA 1
ATOM 799 C C . VAL A 1 103 ? -3.449 -3.272 5.414 1.00 97.38 103 VAL A C 1
ATOM 801 O O . VAL A 1 103 ? -3.133 -3.583 6.557 1.00 97.38 103 VAL A O 1
ATOM 804 N N . PHE A 1 104 ? -4.703 -3.043 5.051 1.00 96.50 104 PHE A N 1
ATOM 805 C CA . PHE A 1 104 ? -5.882 -3.254 5.874 1.00 96.50 104 PHE A CA 1
ATOM 806 C C . PHE A 1 104 ? -6.676 -4.433 5.330 1.00 96.50 104 PHE A C 1
ATOM 808 O O . PHE A 1 104 ? -6.986 -4.488 4.139 1.00 96.50 104 PHE A O 1
ATOM 815 N N . ILE A 1 105 ? -7.015 -5.359 6.222 1.00 94.06 105 ILE A N 1
ATOM 816 C CA . ILE A 1 105 ? -7.744 -6.591 5.939 1.00 94.06 105 ILE A CA 1
ATOM 817 C C . ILE A 1 105 ? -9.130 -6.518 6.582 1.00 94.06 105 ILE A C 1
ATOM 819 O O . ILE A 1 105 ? -9.257 -6.159 7.757 1.00 94.06 105 ILE A O 1
ATOM 823 N N . ILE A 1 106 ? -10.154 -6.928 5.832 1.00 91.06 106 ILE A N 1
ATOM 824 C CA . ILE A 1 106 ? -11.518 -7.181 6.316 1.00 91.06 106 ILE A CA 1
ATOM 825 C C . ILE A 1 106 ? -11.963 -8.541 5.791 1.00 91.06 106 ILE A C 1
ATOM 827 O O . ILE A 1 106 ? -11.732 -8.866 4.631 1.00 91.06 106 ILE A O 1
ATOM 831 N N . ALA A 1 107 ? -12.608 -9.352 6.634 1.00 88.06 107 ALA A N 1
ATOM 832 C CA . ALA A 1 107 ? -13.194 -10.635 6.233 1.00 88.06 107 ALA A CA 1
ATOM 833 C C . ALA A 1 107 ? -12.232 -11.576 5.473 1.00 88.06 107 ALA A C 1
ATOM 835 O O . ALA A 1 107 ? -12.664 -12.427 4.700 1.00 88.06 107 ALA A O 1
ATOM 836 N N . GLY A 1 108 ? -10.926 -11.458 5.732 1.00 85.62 108 GLY A N 1
ATOM 837 C CA . GLY A 1 108 ? -9.874 -12.292 5.145 1.00 85.62 108 GLY A CA 1
ATOM 838 C C . GLY A 1 108 ? -9.245 -11.732 3.868 1.00 85.62 108 GLY A C 1
ATOM 839 O O . GLY A 1 108 ? -8.245 -12.289 3.436 1.00 85.62 108 GLY A O 1
ATOM 840 N N . GLY A 1 109 ? -9.772 -10.636 3.313 1.00 89.38 109 GLY A N 1
ATOM 841 C CA . GLY A 1 109 ? -9.253 -9.993 2.105 1.00 89.38 109 GLY A CA 1
ATOM 842 C C . GLY A 1 109 ? -8.727 -8.578 2.354 1.00 89.38 109 GLY A C 1
ATOM 843 O O . GLY A 1 109 ? -9.209 -7.864 3.238 1.00 89.38 109 GLY A O 1
ATOM 844 N N . ALA A 1 110 ? -7.727 -8.164 1.577 1.00 93.88 110 ALA A N 1
ATOM 845 C CA . ALA A 1 110 ? -7.186 -6.810 1.611 1.00 93.88 110 ALA A CA 1
ATOM 846 C C . ALA A 1 110 ? -8.147 -5.803 0.973 1.00 93.88 110 ALA A C 1
ATOM 848 O O . ALA A 1 110 ? -8.535 -5.971 -0.175 1.00 93.88 110 ALA A O 1
ATOM 849 N N . VAL A 1 111 ? -8.481 -4.738 1.707 1.00 90.44 111 VAL A N 1
ATOM 850 C CA . VAL A 1 111 ? -9.441 -3.698 1.280 1.00 90.44 111 VAL A CA 1
ATOM 851 C C . VAL A 1 111 ? -8.809 -2.330 1.047 1.00 90.44 111 VAL A C 1
ATOM 853 O O . VAL A 1 111 ? -9.335 -1.530 0.283 1.00 90.44 111 VAL A O 1
ATOM 856 N N . SER A 1 112 ? -7.686 -2.042 1.705 1.00 93.69 112 SER A N 1
ATOM 857 C CA . SER A 1 112 ? -6.922 -0.809 1.506 1.00 93.69 112 SER A CA 1
ATOM 858 C C . SER A 1 112 ? -5.447 -1.106 1.704 1.00 93.69 112 SER A C 1
ATOM 860 O O . SER A 1 112 ? -5.064 -1.762 2.670 1.00 93.69 112 SER A O 1
ATOM 862 N N . TRP A 1 113 ? -4.602 -0.667 0.781 1.00 97.12 113 TRP A N 1
ATOM 863 C CA . TRP A 1 113 ? -3.166 -0.906 0.848 1.00 97.12 113 TRP A CA 1
ATOM 864 C C . TRP A 1 113 ? -2.388 0.201 0.160 1.00 97.12 113 TRP A C 1
ATOM 866 O O . TRP A 1 113 ? -2.864 0.859 -0.766 1.00 97.12 113 TRP A O 1
ATOM 876 N N . VAL A 1 114 ? -1.146 0.376 0.597 1.00 94.00 114 VAL A N 1
ATOM 877 C CA . VAL A 1 114 ? -0.208 1.329 0.015 1.00 94.00 114 VAL A CA 1
ATOM 878 C C . VAL A 1 114 ? 1.200 0.753 0.053 1.00 94.00 114 VAL A C 1
ATOM 880 O O . VAL A 1 114 ? 1.637 0.231 1.070 1.00 94.00 114 VAL A O 1
ATOM 883 N N . SER A 1 115 ? 1.928 0.934 -1.048 1.00 95.44 115 SER A N 1
ATOM 884 C CA . SER A 1 115 ? 3.390 0.939 -1.094 1.00 95.44 115 SER A CA 1
ATOM 885 C C . SER A 1 115 ? 3.819 2.299 -1.629 1.00 95.44 115 SER A C 1
ATOM 887 O O . SER A 1 115 ? 3.493 2.656 -2.766 1.00 95.44 115 SER A O 1
ATOM 889 N N . LYS A 1 116 ? 4.467 3.123 -0.803 1.00 91.62 116 LYS A N 1
ATOM 890 C CA . LYS A 1 116 ? 4.743 4.513 -1.172 1.00 91.62 116 LYS A CA 1
ATOM 891 C C . LYS A 1 116 ? 6.093 4.990 -0.683 1.00 91.62 116 LYS A C 1
ATOM 893 O O . LYS A 1 116 ? 6.377 5.012 0.510 1.00 91.62 116 LYS A O 1
ATOM 898 N N . LEU A 1 117 ? 6.876 5.507 -1.624 1.00 92.06 117 LEU A N 1
ATOM 899 C CA . LEU A 1 117 ? 8.097 6.231 -1.310 1.00 92.06 117 LEU A CA 1
ATOM 900 C C . LEU A 1 117 ? 7.761 7.528 -0.558 1.00 92.06 117 LEU A C 1
ATOM 902 O O . LEU A 1 117 ? 6.953 8.344 -1.019 1.00 92.06 117 LEU A O 1
ATOM 906 N N . GLN A 1 118 ? 8.383 7.729 0.598 1.00 91.94 118 GLN A N 1
ATOM 907 C CA . GLN A 1 118 ? 8.217 8.930 1.400 1.00 91.94 118 GLN A CA 1
ATOM 908 C C . GLN A 1 118 ? 8.687 10.158 0.619 1.00 91.94 118 GLN A C 1
ATOM 910 O O . GLN A 1 118 ? 9.693 10.144 -0.088 1.00 91.94 118 GLN A O 1
ATOM 915 N N . THR A 1 119 ? 7.940 11.255 0.725 1.00 89.62 119 THR A N 1
ATOM 916 C CA . THR A 1 119 ? 8.260 12.486 -0.011 1.00 89.62 119 THR A CA 1
ATOM 917 C C . THR A 1 119 ? 9.526 13.152 0.523 1.00 89.62 119 THR A C 1
ATOM 919 O O . THR A 1 119 ? 10.300 13.698 -0.266 1.00 89.62 119 THR A O 1
ATOM 922 N N . VAL A 1 120 ? 9.760 13.045 1.832 1.00 88.62 120 VAL A N 1
ATOM 923 C CA . VAL A 1 120 ? 10.893 13.618 2.567 1.00 88.62 120 VAL A CA 1
ATOM 924 C C . VAL A 1 120 ? 11.944 12.540 2.833 1.00 88.62 120 VAL A C 1
ATOM 926 O O . VAL A 1 120 ? 11.597 11.399 3.127 1.00 88.62 120 VAL A O 1
ATOM 929 N N . ILE A 1 121 ? 13.225 12.908 2.756 1.00 92.06 121 ILE A N 1
ATOM 930 C CA . ILE A 1 121 ? 14.328 12.056 3.216 1.00 92.06 121 ILE A CA 1
ATOM 931 C C . ILE A 1 121 ? 14.340 12.100 4.747 1.00 92.06 121 ILE A C 1
ATOM 933 O O . ILE A 1 121 ? 14.519 13.159 5.359 1.00 92.06 121 ILE A O 1
ATOM 937 N N . ALA A 1 122 ? 14.087 10.959 5.376 1.00 89.56 122 ALA A N 1
ATOM 938 C CA . ALA A 1 122 ? 14.152 10.839 6.821 1.00 89.56 122 ALA A CA 1
ATOM 939 C C . ALA A 1 122 ? 15.612 10.708 7.270 1.00 89.56 122 ALA A C 1
ATOM 941 O O . ALA A 1 122 ? 16.369 9.924 6.712 1.00 89.56 122 ALA A O 1
ATOM 942 N N . LEU A 1 123 ? 15.998 11.472 8.294 1.00 89.19 123 LEU A N 1
ATOM 943 C CA . LEU A 1 123 ? 17.360 11.451 8.847 1.00 89.19 123 LEU A CA 1
ATOM 944 C C . LEU A 1 123 ? 17.550 10.370 9.923 1.00 89.19 123 LEU A C 1
ATOM 946 O O . LEU A 1 123 ? 18.655 10.175 10.412 1.00 89.19 123 LEU A O 1
ATOM 950 N N . SER A 1 124 ? 16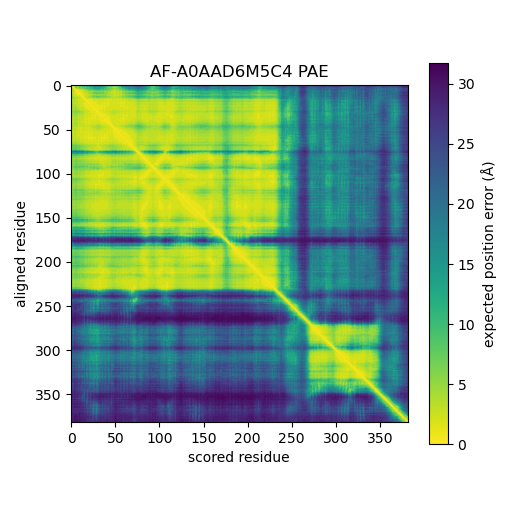.475 9.683 10.307 1.00 87.62 124 SER A N 1
ATOM 951 C CA . SER A 1 124 ? 16.494 8.571 11.251 1.00 87.62 124 SER A CA 1
ATOM 952 C C . SER A 1 124 ? 15.366 7.593 10.937 1.00 87.62 124 SER A C 1
ATOM 954 O O . SER A 1 124 ? 14.319 7.998 10.414 1.00 87.62 124 SER A O 1
ATOM 956 N N . THR A 1 125 ? 15.560 6.325 11.302 1.00 87.81 125 THR A N 1
ATOM 957 C CA . THR A 1 125 ? 14.522 5.287 11.230 1.00 87.81 125 THR A CA 1
ATOM 958 C C . THR A 1 125 ? 13.275 5.733 11.980 1.00 87.81 125 THR A C 1
ATOM 960 O O . THR A 1 125 ? 12.186 5.716 11.422 1.00 87.81 125 THR A O 1
ATOM 963 N N . THR A 1 126 ? 13.448 6.295 13.178 1.00 85.25 126 THR A N 1
ATOM 964 C CA . THR A 1 126 ? 12.362 6.830 14.007 1.00 85.25 126 THR A CA 1
ATOM 965 C C . THR A 1 126 ? 11.497 7.848 13.259 1.00 85.25 126 THR A C 1
ATOM 967 O O . THR A 1 126 ? 10.275 7.751 13.265 1.00 85.25 126 THR A O 1
ATOM 970 N N . LYS A 1 127 ? 12.107 8.818 12.558 1.00 86.12 127 LYS A N 1
ATOM 971 C CA . LYS A 1 127 ? 11.359 9.815 11.772 1.00 86.12 127 LYS A CA 1
ATOM 972 C C . LYS A 1 127 ? 10.578 9.164 10.632 1.00 86.12 127 LYS A C 1
ATOM 974 O O . LYS A 1 127 ? 9.449 9.558 10.353 1.00 86.12 127 LYS A O 1
ATOM 979 N N . ALA A 1 128 ? 11.178 8.196 9.953 1.00 90.25 128 ALA A N 1
ATOM 980 C CA . ALA A 1 128 ? 10.507 7.481 8.880 1.00 90.25 128 ALA A CA 1
ATOM 981 C C . ALA A 1 128 ? 9.345 6.620 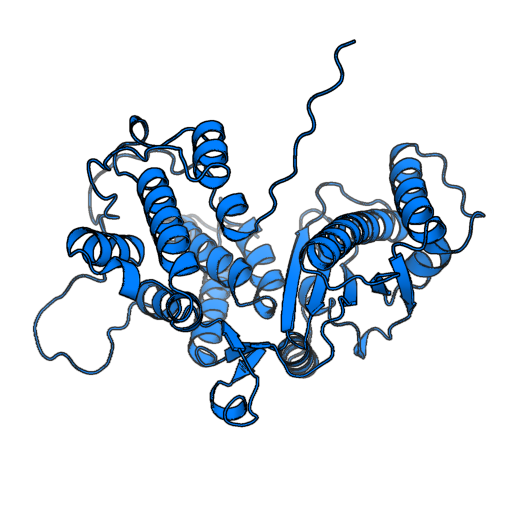9.409 1.00 90.25 128 ALA A C 1
ATOM 983 O O . ALA A 1 128 ? 8.295 6.576 8.769 1.00 90.25 128 ALA A O 1
ATOM 984 N N . GLU A 1 129 ? 9.498 6.008 10.585 1.00 89.19 129 GLU A N 1
ATOM 985 C CA . GLU A 1 129 ? 8.451 5.229 11.255 1.00 89.19 129 GLU A CA 1
ATOM 986 C C . GLU A 1 129 ? 7.279 6.129 11.628 1.00 89.19 129 GLU A C 1
ATOM 988 O O . GLU A 1 129 ? 6.146 5.815 11.287 1.00 89.19 129 GLU A O 1
ATOM 993 N N . TYR A 1 130 ? 7.541 7.309 12.198 1.00 85.69 130 TYR A N 1
ATOM 994 C CA . TYR A 1 130 ? 6.508 8.315 12.457 1.00 85.69 130 TYR A CA 1
ATOM 995 C C . TYR A 1 130 ? 5.673 8.638 11.226 1.00 85.69 130 TYR A C 1
ATOM 997 O O . TYR A 1 130 ? 4.441 8.680 11.284 1.00 85.69 130 TYR A O 1
ATOM 1005 N N . MET A 1 131 ? 6.343 8.848 10.096 1.00 89.12 131 MET A N 1
ATOM 1006 C CA . MET A 1 131 ? 5.678 9.155 8.840 1.00 89.12 131 MET A CA 1
ATOM 1007 C C . MET A 1 131 ? 4.825 7.982 8.340 1.00 89.12 131 MET A C 1
ATOM 1009 O O . MET A 1 131 ? 3.730 8.222 7.826 1.00 89.12 131 MET A O 1
ATOM 1013 N N . ALA A 1 132 ? 5.300 6.741 8.493 1.00 92.44 132 ALA A N 1
ATOM 1014 C CA . ALA A 1 132 ? 4.556 5.537 8.129 1.00 92.44 132 ALA A CA 1
ATOM 1015 C C . ALA A 1 132 ? 3.324 5.346 9.025 1.00 92.44 132 ALA A C 1
ATOM 1017 O O . ALA A 1 132 ? 2.197 5.279 8.533 1.00 92.44 132 ALA A O 1
ATOM 1018 N N . THR A 1 133 ? 3.534 5.374 10.339 1.00 92.75 133 THR A N 1
ATOM 1019 C CA . THR A 1 133 ? 2.501 5.227 11.365 1.00 92.75 133 THR A CA 1
ATOM 1020 C C . THR A 1 133 ? 1.425 6.299 11.242 1.00 92.75 133 THR A C 1
ATOM 1022 O O . THR A 1 133 ? 0.239 5.991 11.277 1.00 92.75 133 THR A O 1
ATOM 1025 N N . THR A 1 134 ? 1.808 7.554 10.994 1.00 91.88 134 THR A N 1
ATOM 1026 C CA . THR A 1 134 ? 0.851 8.649 10.771 1.00 91.88 134 THR A CA 1
ATOM 1027 C C . THR A 1 134 ? -0.061 8.374 9.574 1.00 91.88 134 THR A C 1
ATOM 1029 O O . THR A 1 134 ? -1.255 8.664 9.634 1.00 91.88 134 THR A O 1
ATOM 1032 N N . GLN A 1 135 ? 0.479 7.845 8.468 1.00 93.06 135 GLN A N 1
ATOM 1033 C CA . GLN A 1 135 ? -0.331 7.514 7.289 1.00 93.06 135 GLN A CA 1
ATOM 1034 C C . GLN A 1 135 ? -1.303 6.374 7.590 1.00 93.06 135 GLN A C 1
ATOM 1036 O O . GLN A 1 135 ? -2.483 6.490 7.269 1.00 93.06 135 GLN A O 1
ATOM 1041 N N . ALA A 1 136 ? -0.833 5.329 8.267 1.00 94.56 136 ALA A N 1
ATOM 1042 C CA . ALA A 1 136 ? -1.676 4.211 8.659 1.00 94.56 136 ALA A CA 1
ATOM 1043 C C . ALA A 1 136 ? -2.766 4.611 9.668 1.00 94.56 136 ALA A C 1
ATOM 1045 O O . ALA A 1 136 ? -3.905 4.195 9.507 1.00 94.56 136 ALA A O 1
ATOM 1046 N N . CYS A 1 137 ? -2.478 5.470 10.654 1.00 94.62 137 CYS A N 1
ATOM 1047 C CA . CYS A 1 137 ? -3.498 5.980 11.579 1.00 94.62 137 CYS A CA 1
ATOM 1048 C C . CYS A 1 137 ? -4.596 6.762 10.850 1.00 94.62 137 CYS A C 1
ATOM 1050 O O . CYS A 1 137 ? -5.773 6.592 11.152 1.00 94.62 137 CYS A O 1
ATOM 1052 N N . LYS A 1 138 ? -4.233 7.598 9.866 1.00 93.44 138 LYS A N 1
ATOM 1053 C CA . LYS A 1 138 ? -5.221 8.330 9.053 1.00 93.44 138 LYS A CA 1
ATOM 1054 C C . LYS A 1 138 ? -6.144 7.380 8.299 1.00 93.44 138 LYS A C 1
ATOM 1056 O O . LYS A 1 138 ? -7.355 7.584 8.307 1.00 93.44 138 LYS A O 1
ATOM 1061 N N . GLU A 1 139 ? -5.571 6.349 7.684 1.00 95.25 139 GLU A N 1
ATOM 1062 C CA . GLU A 1 139 ? -6.338 5.319 6.987 1.00 95.25 139 GLU A CA 1
ATOM 1063 C C . GLU A 1 139 ? -7.216 4.524 7.964 1.00 95.25 139 GLU A C 1
ATOM 1065 O O . GLU A 1 139 ? -8.394 4.321 7.696 1.00 95.25 139 GLU A O 1
ATOM 1070 N N . ALA A 1 140 ? -6.694 4.156 9.137 1.00 95.31 140 ALA A N 1
ATOM 1071 C CA . ALA A 1 140 ? -7.452 3.455 10.168 1.00 95.31 140 ALA A CA 1
ATOM 1072 C C . ALA A 1 140 ? -8.675 4.269 10.614 1.00 95.31 140 ALA A C 1
ATOM 1074 O O . ALA A 1 140 ? -9.791 3.764 10.584 1.00 95.31 140 ALA A O 1
ATOM 1075 N N . ILE A 1 141 ? -8.512 5.550 10.953 1.00 93.56 141 ILE A N 1
ATOM 1076 C CA . ILE A 1 141 ? -9.640 6.411 11.347 1.00 93.56 141 ILE A CA 1
ATOM 1077 C C . ILE A 1 141 ? -10.695 6.475 10.239 1.00 93.56 141 ILE A C 1
ATOM 1079 O O . ILE A 1 141 ? -11.892 6.427 10.526 1.00 93.56 141 ILE A O 1
ATOM 1083 N N . TRP A 1 142 ? -10.265 6.577 8.978 1.00 93.56 142 TRP A N 1
ATOM 1084 C CA . TRP A 1 142 ? -11.182 6.555 7.842 1.00 93.56 142 TRP A CA 1
ATOM 1085 C C . TRP A 1 142 ? -11.935 5.220 7.749 1.00 93.56 142 TRP A C 1
ATOM 1087 O O . TRP A 1 142 ? -13.163 5.225 7.687 1.00 93.56 142 TRP A O 1
ATOM 1097 N N . MET A 1 143 ? -11.229 4.091 7.847 1.00 90.06 143 MET A N 1
ATOM 1098 C CA . MET A 1 143 ? -11.830 2.756 7.844 1.00 90.06 143 MET A CA 1
ATOM 1099 C C . MET A 1 143 ? -12.801 2.550 9.011 1.00 90.06 143 MET A C 1
ATOM 1101 O O . MET A 1 143 ? -13.870 1.983 8.812 1.00 90.06 143 MET A O 1
ATOM 1105 N N . LYS A 1 144 ? -12.475 3.027 10.220 1.00 91.69 144 LYS A N 1
ATOM 1106 C CA . LYS A 1 144 ? -13.357 2.930 11.397 1.00 91.69 144 LYS A CA 1
ATOM 1107 C C . LYS A 1 144 ? -14.681 3.639 11.128 1.00 91.69 144 LYS A C 1
ATOM 1109 O O . LYS A 1 144 ? -15.735 3.038 11.306 1.00 91.69 144 LYS A O 1
ATOM 1114 N N . LYS A 1 145 ? -14.618 4.876 10.626 1.00 88.69 145 LYS A N 1
ATOM 1115 C CA . LYS A 1 145 ? -15.806 5.667 10.269 1.00 88.69 145 LYS A CA 1
ATOM 1116 C C . LYS A 1 145 ? -16.625 5.003 9.166 1.00 88.69 145 LYS A C 1
ATOM 1118 O O . LYS A 1 145 ? -17.839 4.922 9.289 1.00 88.69 145 LYS A O 1
ATOM 1123 N N . LEU A 1 146 ? -15.969 4.486 8.124 1.00 85.56 146 LEU A N 1
ATOM 1124 C CA . LEU A 1 146 ? -16.647 3.757 7.052 1.00 85.56 146 LEU A CA 1
ATOM 1125 C C . LEU A 1 146 ? -17.401 2.536 7.599 1.00 85.56 146 LEU A C 1
ATOM 1127 O O . LEU A 1 146 ? -18.554 2.308 7.252 1.00 85.56 146 LEU A O 1
ATOM 1131 N N . MET A 1 147 ? -16.776 1.766 8.487 1.00 86.25 147 MET A N 1
ATOM 1132 C CA . MET A 1 147 ? -17.404 0.591 9.093 1.00 86.25 147 MET A CA 1
ATOM 1133 C C . MET A 1 147 ? -18.571 0.962 10.008 1.00 86.25 147 MET A C 1
ATOM 1135 O O . MET A 1 147 ? -19.592 0.279 9.996 1.00 86.25 147 MET A O 1
ATOM 1139 N N . GLU A 1 148 ? -18.456 2.059 10.757 1.00 88.75 148 GLU A N 1
ATOM 1140 C CA . GLU A 1 148 ? -19.552 2.613 11.556 1.00 88.75 148 GLU A CA 1
ATOM 1141 C C . GLU A 1 148 ? -20.741 3.038 10.683 1.00 88.75 148 GLU A C 1
ATOM 1143 O O . GLU A 1 148 ? -21.875 2.681 10.999 1.00 88.75 148 GLU A O 1
ATOM 1148 N N . GLU A 1 149 ? -20.494 3.726 9.562 1.00 85.12 149 GLU A N 1
ATOM 1149 C CA . GLU A 1 149 ? -21.532 4.103 8.587 1.00 85.12 149 GLU A CA 1
ATOM 1150 C C . GLU A 1 149 ? -22.207 2.869 7.955 1.00 85.12 149 GLU A C 1
ATOM 1152 O O . GLU A 1 149 ? -23.406 2.892 7.682 1.00 85.12 149 GLU A O 1
ATOM 1157 N N . LEU A 1 150 ? -21.472 1.764 7.785 1.00 80.75 150 LEU A N 1
ATOM 1158 C CA . LEU A 1 150 ? -22.001 0.478 7.311 1.00 80.75 150 LEU A CA 1
ATOM 1159 C C . LEU A 1 150 ? -22.714 -0.346 8.404 1.00 80.75 150 LEU A C 1
ATOM 1161 O O . LEU A 1 150 ? -23.130 -1.472 8.140 1.00 80.75 150 LEU A O 1
ATOM 1165 N N . GLY A 1 151 ? -22.855 0.176 9.627 1.00 86.69 151 GLY A N 1
ATOM 1166 C CA . GLY A 1 151 ? -23.513 -0.515 10.744 1.00 86.69 151 GLY A CA 1
ATOM 1167 C C . GLY A 1 151 ? -22.631 -1.533 11.477 1.00 86.69 151 GLY A C 1
ATOM 1168 O O . GLY A 1 151 ? -23.104 -2.240 12.366 1.00 86.69 151 GLY A O 1
ATOM 1169 N N . HIS A 1 152 ? -21.338 -1.593 11.156 1.00 88.12 152 HIS A N 1
ATOM 1170 C CA . HIS A 1 152 ? -20.353 -2.488 11.759 1.00 88.12 152 HIS A CA 1
ATOM 1171 C C . HIS A 1 152 ? -19.406 -1.716 12.679 1.00 88.12 152 HIS A C 1
ATOM 1173 O O . HIS A 1 152 ? -18.212 -1.569 12.413 1.00 88.12 152 HIS A O 1
ATOM 1179 N N . LYS A 1 153 ? -19.945 -1.209 13.791 1.00 90.50 153 LYS A N 1
ATOM 1180 C CA . LYS A 1 153 ? -19.155 -0.451 14.762 1.00 90.50 153 LYS A CA 1
ATOM 1181 C C . LYS A 1 153 ? -18.063 -1.323 15.386 1.00 90.50 153 LYS A C 1
ATOM 1183 O O . LYS A 1 153 ? -18.335 -2.389 15.936 1.00 90.50 153 LYS A O 1
ATOM 1188 N N . GLN A 1 154 ? -16.834 -0.820 15.349 1.00 90.81 154 GLN A N 1
ATOM 1189 C CA . GLN A 1 154 ? -15.674 -1.421 15.995 1.00 90.81 154 GLN A CA 1
ATOM 1190 C C . GLN A 1 154 ? -15.095 -0.410 16.984 1.00 90.81 154 GLN A C 1
ATOM 1192 O O . GLN A 1 154 ? -14.840 0.735 16.621 1.00 90.81 154 GLN A O 1
ATOM 1197 N N . GLU A 1 155 ? -14.888 -0.830 18.232 1.00 92.19 155 GLU A N 1
ATOM 1198 C CA . GLU A 1 155 ? -14.375 0.046 19.294 1.00 92.19 155 GLU A CA 1
ATOM 1199 C C . GLU A 1 155 ? -13.024 0.667 18.907 1.00 92.19 155 GLU A C 1
ATOM 1201 O O . GLU A 1 155 ? -12.854 1.887 18.945 1.00 92.19 155 GLU A O 1
ATOM 1206 N N . LYS A 1 156 ? -12.096 -0.173 18.438 1.00 94.75 156 LYS A N 1
ATOM 1207 C CA . LYS A 1 156 ? -10.729 0.208 18.074 1.00 94.75 156 LYS A CA 1
ATOM 1208 C C . LYS A 1 156 ? -10.200 -0.604 16.903 1.00 94.75 156 LYS A C 1
ATOM 1210 O O . LYS A 1 156 ? -10.518 -1.788 16.788 1.00 94.75 156 LYS A O 1
ATOM 1215 N N . ILE A 1 157 ? -9.351 -0.015 16.065 1.00 96.50 157 ILE A N 1
ATOM 1216 C CA . ILE A 1 157 ? -8.644 -0.746 15.002 1.00 96.50 157 ILE A CA 1
ATOM 1217 C C . ILE A 1 157 ? -7.299 -1.245 15.511 1.00 96.50 157 ILE A C 1
ATOM 1219 O O . ILE A 1 157 ? -6.504 -0.473 16.039 1.00 96.50 157 ILE A O 1
ATOM 1223 N N . LEU A 1 158 ? -7.030 -2.534 15.305 1.00 96.50 158 LEU A N 1
ATOM 1224 C CA . LEU A 1 158 ? -5.725 -3.115 15.603 1.00 96.50 158 LEU A CA 1
ATOM 1225 C C . LEU A 1 158 ? -4.752 -2.796 14.464 1.00 96.50 158 LEU A C 1
ATOM 1227 O O . LEU A 1 158 ? -5.002 -3.188 13.321 1.00 96.50 158 LEU A O 1
ATOM 1231 N N . LEU A 1 159 ? -3.657 -2.103 14.783 1.00 96.12 159 LEU A N 1
ATOM 1232 C CA . LEU A 1 159 ? -2.544 -1.847 13.868 1.00 96.12 159 LEU A CA 1
ATOM 1233 C C . LEU A 1 159 ? -1.313 -2.637 14.307 1.00 96.12 159 LEU A C 1
ATOM 1235 O O . LEU A 1 159 ? -0.714 -2.364 15.345 1.00 96.12 159 LEU A O 1
ATOM 1239 N N . TYR A 1 160 ? -0.925 -3.615 13.503 1.00 96.12 160 TYR A N 1
ATOM 1240 C CA . TYR A 1 160 ? 0.241 -4.448 13.738 1.00 96.12 160 TYR A CA 1
ATOM 1241 C C . TYR A 1 160 ? 1.496 -3.797 13.160 1.00 96.12 160 TYR A C 1
ATOM 1243 O O . TYR A 1 160 ? 1.519 -3.397 11.996 1.00 96.12 160 TYR A O 1
ATOM 1251 N N . CYS A 1 161 ? 2.543 -3.715 13.974 1.00 92.69 161 CYS A N 1
ATOM 1252 C CA . CYS A 1 161 ? 3.849 -3.198 13.586 1.00 92.69 161 CYS A CA 1
ATOM 1253 C C . CYS A 1 161 ? 4.946 -4.033 14.258 1.00 92.69 161 CYS A C 1
ATOM 1255 O O . CYS A 1 161 ? 4.811 -4.433 15.418 1.00 92.69 161 CYS A O 1
ATOM 1257 N N . ASP A 1 162 ? 6.017 -4.338 13.535 1.00 89.88 162 ASP A N 1
ATOM 1258 C CA . ASP A 1 162 ? 7.151 -5.103 14.061 1.00 89.88 162 ASP A CA 1
ATOM 1259 C C . ASP A 1 162 ? 8.199 -4.216 14.757 1.00 89.88 162 ASP A C 1
ATOM 1261 O O . ASP A 1 162 ? 8.902 -4.661 15.675 1.00 89.88 162 ASP A O 1
ATOM 1265 N N . SER A 1 163 ? 8.225 -2.926 14.419 1.00 87.19 163 SER A N 1
ATOM 1266 C CA . SER A 1 163 ? 9.097 -1.937 15.041 1.00 87.19 163 SER A CA 1
ATOM 1267 C C . SER A 1 163 ? 8.772 -1.694 16.520 1.00 87.19 163 SER A C 1
ATOM 1269 O O . SER A 1 163 ? 7.708 -1.197 16.902 1.00 87.19 163 SER A O 1
ATOM 1271 N N . GLN A 1 164 ? 9.747 -1.988 17.387 1.00 83.19 164 GLN A N 1
ATOM 1272 C CA . GLN A 1 164 ? 9.658 -1.666 18.815 1.00 83.19 164 GLN A CA 1
ATOM 1273 C C . GLN A 1 164 ? 9.676 -0.168 19.081 1.00 83.19 164 GLN A C 1
ATOM 1275 O O . GLN A 1 164 ? 9.002 0.276 20.009 1.00 83.19 164 GLN A O 1
ATOM 1280 N N . SER A 1 165 ? 10.410 0.606 18.280 1.00 78.81 165 SER A N 1
ATOM 1281 C CA . SER A 1 165 ? 10.396 2.060 18.394 1.00 78.81 165 SER A CA 1
ATOM 1282 C C . SER A 1 165 ? 9.005 2.593 18.085 1.00 78.81 165 SER A C 1
ATOM 1284 O O . SER A 1 165 ? 8.479 3.334 18.909 1.00 78.81 165 SER A O 1
ATOM 1286 N N . ALA A 1 166 ? 8.352 2.143 17.009 1.00 78.06 166 ALA A N 1
ATOM 1287 C CA . ALA A 1 166 ? 6.989 2.563 16.678 1.00 78.06 166 ALA A CA 1
ATOM 1288 C C . ALA A 1 166 ? 5.976 2.255 17.801 1.00 78.06 166 ALA A C 1
ATOM 1290 O O . ALA A 1 166 ? 5.154 3.105 18.144 1.00 78.06 166 ALA A O 1
ATOM 1291 N N . LEU A 1 167 ? 6.066 1.077 18.429 1.00 83.62 167 LEU A N 1
ATOM 1292 C CA . LEU A 1 167 ? 5.209 0.710 19.566 1.00 83.62 167 LEU A CA 1
ATOM 1293 C C . LEU A 1 167 ? 5.498 1.535 20.819 1.00 83.62 167 LEU A C 1
ATOM 1295 O O . LEU A 1 167 ? 4.575 1.975 21.506 1.00 83.62 167 LEU A O 1
ATOM 1299 N N . HIS A 1 168 ? 6.780 1.717 21.140 1.00 79.31 168 HIS A N 1
ATOM 1300 C CA . HIS A 1 168 ? 7.197 2.486 22.305 1.00 79.31 168 HIS A CA 1
ATOM 1301 C C . HIS A 1 168 ? 6.713 3.929 22.187 1.00 79.31 168 HIS A C 1
ATOM 1303 O O . HIS A 1 168 ? 6.179 4.477 23.143 1.00 79.31 168 HIS A O 1
ATOM 1309 N N . ILE A 1 169 ? 6.829 4.490 20.989 1.00 69.56 169 ILE A N 1
ATOM 1310 C CA . ILE A 1 169 ? 6.361 5.816 20.609 1.00 69.56 169 ILE A CA 1
ATOM 1311 C C . ILE A 1 169 ? 4.849 5.968 20.766 1.00 69.56 169 ILE A C 1
ATOM 1313 O O . ILE A 1 169 ? 4.389 6.962 21.318 1.00 69.56 169 ILE A O 1
ATOM 1317 N N . ALA A 1 170 ? 4.075 4.995 20.283 1.00 75.44 170 ALA A N 1
ATOM 1318 C CA . ALA A 1 170 ? 2.620 5.061 20.347 1.00 75.44 170 ALA A CA 1
ATOM 1319 C C . ALA A 1 170 ? 2.097 5.044 21.794 1.00 75.44 170 ALA A C 1
ATOM 1321 O O . ALA A 1 170 ? 1.020 5.568 22.058 1.00 75.44 170 ALA A O 1
ATOM 1322 N N . ARG A 1 171 ? 2.850 4.436 22.724 1.00 77.44 171 ARG A N 1
ATOM 1323 C CA . ARG A 1 171 ? 2.401 4.155 24.098 1.00 77.44 171 ARG A CA 1
ATOM 1324 C C . ARG A 1 171 ? 3.074 4.994 25.188 1.00 77.44 171 ARG A C 1
ATOM 1326 O O . ARG A 1 171 ? 2.515 5.088 26.274 1.00 77.44 171 ARG A O 1
ATOM 1333 N N . ASN A 1 172 ? 4.260 5.566 24.955 1.00 70.88 172 ASN A N 1
ATOM 1334 C CA . ASN A 1 172 ? 5.041 6.227 26.008 1.00 70.88 172 ASN A CA 1
ATOM 1335 C C . ASN A 1 172 ? 5.214 7.730 25.758 1.00 70.88 172 ASN A C 1
ATOM 1337 O O . ASN A 1 172 ? 5.749 8.114 24.720 1.00 70.88 172 ASN A O 1
ATOM 1341 N N . PRO A 1 173 ? 4.888 8.589 26.742 1.00 57.91 173 PRO A N 1
ATOM 1342 C CA . PRO A 1 173 ? 4.953 10.041 26.590 1.00 57.91 173 PRO A CA 1
ATOM 1343 C C . PRO A 1 173 ? 6.376 10.628 26.624 1.00 57.91 173 PRO A C 1
ATOM 1345 O O . PRO A 1 173 ? 6.540 11.820 26.377 1.00 57.91 173 PRO A O 1
ATOM 1348 N N . VAL A 1 174 ? 7.402 9.829 26.945 1.00 55.66 174 VAL A N 1
ATOM 1349 C CA . VAL A 1 174 ? 8.707 10.325 27.432 1.00 55.66 174 VAL A CA 1
ATOM 1350 C C . VAL A 1 174 ? 9.700 10.698 26.315 1.00 55.66 174 VAL A C 1
ATOM 1352 O O . VAL A 1 174 ? 10.708 11.354 26.586 1.00 55.66 174 VAL A O 1
ATOM 1355 N N . PHE A 1 175 ? 9.442 10.373 25.044 1.00 53.50 175 PHE A N 1
ATOM 1356 C CA . PHE A 1 175 ? 10.421 10.654 23.986 1.00 53.50 175 PHE A CA 1
ATOM 1357 C C . PHE A 1 175 ? 10.421 12.124 23.536 1.00 53.50 175 PHE A C 1
ATOM 1359 O O . PHE A 1 175 ? 9.442 12.633 22.999 1.00 53.50 175 PHE A O 1
ATOM 1366 N N . HIS A 1 176 ? 11.562 12.790 23.730 1.00 54.06 176 HIS A N 1
ATOM 1367 C CA . HIS A 1 176 ? 11.827 14.161 23.296 1.00 54.06 176 HIS A CA 1
ATOM 1368 C C . HIS A 1 176 ? 12.676 14.172 22.016 1.00 54.06 176 HIS A C 1
ATOM 1370 O O . HIS A 1 176 ? 13.811 13.696 22.024 1.00 54.06 176 HIS A O 1
ATOM 1376 N N . SER A 1 177 ? 12.196 14.813 20.944 1.00 51.91 177 SER A N 1
ATOM 1377 C CA . SER A 1 177 ? 13.085 15.376 19.917 1.00 51.91 177 SER A CA 1
ATOM 1378 C C . SER A 1 177 ? 12.537 16.707 19.396 1.00 51.91 177 SER A C 1
ATOM 1380 O O . SER A 1 177 ? 11.470 16.749 18.805 1.00 51.91 177 SER A O 1
ATOM 1382 N N . ARG A 1 178 ? 13.300 17.783 19.620 1.00 54.03 178 ARG A N 1
ATOM 1383 C CA . ARG A 1 178 ? 12.967 19.219 19.513 1.00 54.03 178 ARG A CA 1
ATOM 1384 C C . ARG A 1 178 ? 12.701 19.752 18.089 1.00 54.03 178 ARG A C 1
ATOM 1386 O O . ARG A 1 178 ? 13.178 20.832 17.740 1.00 54.03 178 ARG A O 1
ATOM 1393 N N . THR A 1 179 ? 11.979 19.026 17.239 1.00 56.88 179 THR A N 1
ATOM 1394 C CA . THR A 1 179 ? 11.647 19.499 15.884 1.00 56.88 179 THR A CA 1
ATOM 1395 C C . THR A 1 179 ? 10.153 19.407 15.608 1.00 56.88 179 THR A C 1
ATOM 1397 O O . THR A 1 179 ? 9.619 18.314 15.420 1.00 56.88 179 THR A O 1
ATOM 1400 N N . LYS A 1 180 ? 9.518 20.581 15.469 1.00 65.94 180 LYS A N 1
ATOM 1401 C CA . LYS A 1 180 ? 8.062 20.774 15.335 1.00 65.94 180 LYS A CA 1
ATOM 1402 C C . LYS A 1 180 ? 7.364 19.799 14.377 1.00 65.94 180 LYS A C 1
ATOM 1404 O O . LYS A 1 180 ? 6.260 19.355 14.664 1.00 65.94 180 LYS A O 1
ATOM 1409 N N . HIS A 1 181 ? 7.960 19.466 13.225 1.00 59.47 181 HIS A N 1
ATOM 1410 C CA . HIS A 1 181 ? 7.313 18.586 12.235 1.00 59.47 181 HIS A CA 1
ATOM 1411 C C . HIS A 1 181 ? 7.246 17.114 12.665 1.00 59.47 181 HIS A C 1
ATOM 1413 O O . HIS A 1 181 ? 6.348 16.407 12.217 1.00 59.47 181 HIS A O 1
ATOM 1419 N N . ILE A 1 182 ? 8.180 16.650 13.501 1.00 66.56 182 ILE A N 1
ATOM 1420 C CA . ILE A 1 182 ? 8.130 15.311 14.111 1.00 66.56 182 ILE A CA 1
ATOM 1421 C C . ILE A 1 182 ? 7.134 15.335 15.269 1.00 66.56 182 ILE A C 1
ATOM 1423 O O . ILE A 1 182 ? 6.305 14.434 15.367 1.00 66.56 182 ILE A O 1
ATOM 1427 N N . ASP A 1 183 ? 7.150 16.410 16.063 1.00 69.44 183 ASP A N 1
ATOM 1428 C CA . ASP A 1 183 ? 6.253 16.586 17.209 1.00 69.44 183 ASP A CA 1
ATOM 1429 C C . ASP A 1 183 ? 4.779 16.524 16.791 1.00 69.44 183 ASP A C 1
ATOM 1431 O O . ASP A 1 183 ? 3.999 15.805 17.403 1.00 69.44 183 ASP A O 1
ATOM 1435 N N . VAL A 1 184 ? 4.386 17.195 15.701 1.00 81.19 184 VAL A N 1
ATOM 1436 C CA . VAL A 1 184 ? 2.992 17.159 15.213 1.00 81.19 184 VAL A CA 1
ATOM 1437 C C . VAL A 1 184 ? 2.549 15.741 14.834 1.00 81.19 184 VAL A C 1
ATOM 1439 O O . VAL A 1 184 ? 1.433 15.339 15.153 1.00 81.19 184 VAL A O 1
ATOM 1442 N N . GLN A 1 185 ? 3.404 14.967 14.157 1.00 81.19 185 GLN A N 1
ATOM 1443 C CA . GLN A 1 185 ? 3.086 13.581 13.785 1.00 81.19 185 GLN A CA 1
ATOM 1444 C C . GLN A 1 185 ? 3.000 12.674 15.012 1.00 81.19 185 GLN A C 1
ATOM 1446 O O . GLN A 1 185 ? 2.093 11.850 15.104 1.00 81.19 185 GLN A O 1
ATOM 1451 N N . TYR A 1 186 ? 3.915 12.857 15.962 1.00 80.19 186 TYR A N 1
ATOM 1452 C CA . TYR A 1 186 ? 3.909 12.158 17.240 1.00 80.19 186 TYR A CA 1
ATOM 1453 C C . TYR A 1 186 ? 2.630 12.436 18.033 1.00 80.19 186 TYR A C 1
ATOM 1455 O O . TYR A 1 186 ? 1.939 11.494 18.416 1.00 80.19 186 TYR A O 1
ATOM 1463 N N . HIS A 1 187 ? 2.283 13.712 18.223 1.00 83.94 187 HIS A N 1
ATOM 1464 C CA . HIS A 1 187 ? 1.073 14.117 18.935 1.00 83.94 187 HIS A CA 1
ATOM 1465 C C . HIS A 1 187 ? -0.184 13.562 18.270 1.00 83.94 187 HIS A C 1
ATOM 1467 O O . HIS A 1 187 ? -1.022 13.007 18.967 1.00 83.94 187 HIS A O 1
ATOM 1473 N N . PHE A 1 188 ? -0.270 13.614 16.938 1.00 89.00 188 PHE A N 1
ATOM 1474 C CA . PHE A 1 188 ? -1.393 13.023 16.212 1.00 89.00 188 PHE A CA 1
ATOM 1475 C C . PHE A 1 188 ? -1.515 11.514 16.456 1.00 89.00 188 PHE A C 1
ATOM 1477 O O . PHE A 1 188 ? -2.595 11.031 16.774 1.00 89.00 188 PHE A O 1
ATOM 1484 N N . VAL A 1 189 ? -0.427 10.747 16.312 1.00 89.81 189 VAL A N 1
ATOM 1485 C CA . VAL A 1 189 ? -0.478 9.290 16.533 1.00 89.81 189 VAL A CA 1
ATOM 1486 C C . VAL A 1 189 ? -0.888 8.977 17.970 1.00 89.81 189 VAL A C 1
ATOM 1488 O O . VAL A 1 189 ? -1.704 8.085 18.179 1.00 89.81 189 VAL A O 1
ATOM 1491 N N . ARG A 1 190 ? -0.363 9.723 18.945 1.00 86.88 190 ARG A N 1
ATOM 1492 C CA . ARG A 1 190 ? -0.720 9.557 20.354 1.00 86.88 190 ARG A CA 1
ATOM 1493 C C . ARG A 1 190 ? -2.174 9.872 20.639 1.00 86.88 190 ARG A C 1
ATOM 1495 O O . ARG A 1 190 ? -2.826 9.051 21.260 1.00 86.88 190 ARG A O 1
ATOM 1502 N N . GLU A 1 191 ? -2.680 11.001 20.163 1.00 90.44 191 GLU A N 1
ATOM 1503 C CA . GLU A 1 191 ? -4.078 11.395 20.346 1.00 90.44 191 GLU A CA 1
ATOM 1504 C C . GLU A 1 191 ? -5.023 10.295 19.850 1.00 90.44 191 GLU A C 1
ATOM 1506 O O . GLU A 1 191 ? -5.954 9.909 20.545 1.00 90.44 191 GLU A O 1
ATOM 1511 N N . VAL A 1 192 ? -4.720 9.702 18.693 1.00 91.75 192 VAL A N 1
ATOM 1512 C CA . VAL A 1 192 ? -5.516 8.612 18.106 1.00 91.75 192 VAL A CA 1
ATOM 1513 C C . VAL A 1 192 ? -5.473 7.327 18.947 1.00 91.75 192 VAL A C 1
ATOM 1515 O O . VAL A 1 192 ? -6.436 6.556 18.946 1.00 91.75 192 VAL A O 1
ATOM 1518 N N . VAL A 1 193 ? -4.366 7.078 19.652 1.00 91.50 193 VAL A N 1
ATOM 1519 C CA . VAL A 1 193 ? -4.206 5.931 20.560 1.00 91.50 193 VAL A CA 1
ATOM 1520 C C . VAL A 1 193 ? -4.854 6.199 21.920 1.00 91.50 193 VAL A C 1
ATOM 1522 O O . VAL A 1 193 ? -5.518 5.318 22.457 1.00 91.50 193 VAL A O 1
ATOM 1525 N N . GLU A 1 194 ? -4.702 7.405 22.463 1.00 91.00 194 GLU A N 1
ATOM 1526 C CA . GLU A 1 194 ? -5.277 7.846 23.741 1.00 91.00 194 GLU A CA 1
ATOM 1527 C C . GLU A 1 194 ? -6.807 7.954 23.673 1.00 91.00 194 GLU A C 1
ATOM 1529 O O . GLU A 1 194 ? -7.485 7.564 24.618 1.00 91.00 194 GLU A O 1
ATOM 1534 N N . ASP A 1 195 ? -7.354 8.375 22.529 1.00 92.81 195 ASP A N 1
ATOM 1535 C CA . ASP A 1 195 ? -8.789 8.307 22.206 1.00 92.81 195 ASP A CA 1
ATOM 1536 C C . ASP A 1 195 ? -9.304 6.856 22.090 1.00 92.81 195 ASP A C 1
ATOM 1538 O O . ASP A 1 195 ? -10.505 6.599 22.034 1.00 92.81 195 ASP A O 1
ATOM 1542 N N . GLY A 1 196 ? -8.404 5.870 22.033 1.00 92.19 196 GLY A N 1
ATOM 1543 C CA . GLY A 1 196 ? -8.755 4.459 21.889 1.00 92.19 196 GLY A CA 1
ATOM 1544 C C . GLY A 1 196 ? -9.217 4.081 20.481 1.00 92.19 196 GLY A C 1
ATOM 1545 O O . GLY A 1 196 ? -9.642 2.950 20.258 1.00 92.19 196 GLY A O 1
ATOM 1546 N N . SER A 1 197 ? -9.116 4.979 19.498 1.00 92.44 197 SER A N 1
ATOM 1547 C CA . SER A 1 197 ? -9.507 4.690 18.115 1.00 92.44 197 SER A CA 1
ATOM 1548 C C . SER A 1 197 ? -8.597 3.668 17.429 1.00 92.44 197 SER A C 1
ATOM 1550 O O . SER A 1 197 ? -9.067 2.884 16.595 1.00 92.44 197 SER A O 1
ATOM 1552 N N . VAL A 1 198 ? -7.315 3.639 17.795 1.00 95.25 198 VAL A N 1
ATOM 1553 C CA . VAL A 1 198 ? -6.323 2.685 17.287 1.00 95.25 198 VAL A CA 1
ATOM 1554 C C . VAL A 1 198 ? -5.562 2.053 18.444 1.00 95.25 198 VAL A C 1
ATOM 1556 O O . VAL A 1 198 ? -5.143 2.738 19.368 1.00 95.25 198 VAL A O 1
ATOM 1559 N N . ASP A 1 199 ? -5.312 0.750 18.350 1.00 94.19 199 ASP A N 1
ATOM 1560 C CA . ASP A 1 199 ? -4.441 0.027 19.272 1.00 94.19 199 ASP A CA 1
ATOM 1561 C C . ASP A 1 199 ? -3.307 -0.656 18.510 1.00 94.19 199 ASP A C 1
ATOM 1563 O O . ASP A 1 199 ? -3.518 -1.508 17.641 1.00 94.19 199 ASP A O 1
ATOM 1567 N N . PHE A 1 200 ? -2.087 -0.249 18.841 1.00 93.81 200 PHE A N 1
ATOM 1568 C CA . PHE A 1 200 ? -0.878 -0.777 18.236 1.00 93.81 200 PHE A CA 1
ATOM 1569 C C . PHE A 1 200 ? -0.494 -2.107 18.863 1.00 93.81 200 PHE A C 1
ATOM 1571 O O . PHE A 1 200 ? -0.364 -2.199 20.080 1.00 93.81 200 PHE A O 1
ATOM 1578 N N . GLN A 1 201 ? -0.233 -3.118 18.042 1.00 94.50 201 GLN A N 1
ATOM 1579 C CA . GLN A 1 201 ? 0.162 -4.450 18.485 1.00 94.50 201 GLN A CA 1
ATOM 1580 C C . GLN A 1 201 ? 1.489 -4.862 17.855 1.00 94.50 201 GLN A C 1
ATOM 1582 O O . GLN A 1 201 ? 1.755 -4.591 16.684 1.00 94.50 201 GLN A O 1
ATOM 1587 N N . LYS A 1 202 ? 2.336 -5.533 18.641 1.00 93.75 202 LYS A N 1
ATOM 1588 C CA . LYS A 1 202 ? 3.584 -6.096 18.123 1.00 93.75 202 LYS A CA 1
ATOM 1589 C C . LYS A 1 202 ? 3.268 -7.282 17.223 1.00 93.75 202 LYS A C 1
ATOM 1591 O O . LYS A 1 202 ? 2.508 -8.160 17.621 1.00 93.75 202 LYS A O 1
ATOM 1596 N N . VAL A 1 203 ? 3.906 -7.338 16.062 1.00 94.94 203 VAL A N 1
ATOM 1597 C CA . VAL A 1 203 ? 3.953 -8.539 15.221 1.00 94.94 203 VAL A CA 1
ATOM 1598 C C . VAL A 1 203 ? 5.405 -8.919 14.964 1.00 94.94 203 VAL A C 1
ATOM 1600 O O . VAL A 1 203 ? 6.293 -8.073 14.997 1.00 94.94 203 VAL A O 1
ATOM 1603 N N . HIS A 1 204 ? 5.681 -10.202 14.771 1.00 93.19 204 HIS A N 1
ATOM 1604 C CA . HIS A 1 204 ? 7.014 -10.632 14.369 1.00 93.19 204 HIS A CA 1
ATOM 1605 C C . HIS A 1 204 ? 7.231 -10.302 12.882 1.00 93.19 204 HIS A C 1
ATOM 1607 O O . HIS A 1 204 ? 6.317 -10.508 12.092 1.00 93.19 204 HIS A O 1
ATOM 1613 N N . THR A 1 205 ? 8.425 -9.870 12.458 1.00 86.19 205 THR A N 1
ATOM 1614 C CA . THR A 1 205 ? 8.703 -9.511 11.045 1.00 86.19 205 THR A CA 1
ATOM 1615 C C . THR A 1 205 ? 8.310 -10.636 10.077 1.00 86.19 205 THR A C 1
ATOM 1617 O O . THR A 1 205 ? 7.592 -10.430 9.107 1.00 86.19 205 THR A O 1
ATOM 1620 N N . LYS A 1 206 ? 8.619 -11.901 10.404 1.00 89.00 206 LYS A N 1
ATOM 1621 C CA . LYS A 1 206 ? 8.178 -13.058 9.587 1.00 89.00 206 LYS A CA 1
ATOM 1622 C C . LYS A 1 206 ? 6.657 -13.163 9.397 1.00 89.00 206 LYS A C 1
ATOM 1624 O O . LYS A 1 206 ? 6.231 -13.725 8.395 1.00 89.00 206 LYS A O 1
ATOM 1629 N N . GLU A 1 207 ? 5.863 -12.571 10.278 1.00 92.31 207 GLU A N 1
ATOM 1630 C CA . GLU A 1 207 ? 4.396 -12.551 10.256 1.00 92.31 207 GLU A CA 1
ATOM 1631 C C . GLU A 1 207 ? 3.826 -11.169 9.894 1.00 92.31 207 GLU A C 1
ATOM 1633 O O . GLU A 1 207 ? 2.611 -10.969 9.908 1.00 92.31 207 GLU A O 1
ATOM 1638 N N . ASN A 1 208 ? 4.671 -10.191 9.559 1.00 94.81 208 ASN A N 1
ATOM 1639 C CA . ASN A 1 208 ? 4.194 -8.887 9.133 1.00 94.81 208 ASN A CA 1
ATOM 1640 C C . ASN A 1 208 ? 3.727 -8.954 7.672 1.00 94.81 208 ASN A C 1
ATOM 1642 O O . ASN A 1 208 ? 4.472 -9.321 6.761 1.00 94.81 208 ASN A O 1
ATOM 1646 N N . GLN A 1 209 ? 2.453 -8.642 7.445 1.00 95.12 209 GLN A N 1
ATOM 1647 C CA . GLN A 1 209 ? 1.852 -8.672 6.115 1.00 95.12 209 GLN A CA 1
ATOM 1648 C C . GLN A 1 209 ? 2.311 -7.493 5.249 1.00 95.12 209 GLN A C 1
ATOM 1650 O O . GLN A 1 209 ? 2.224 -7.575 4.027 1.00 95.12 209 GLN A O 1
ATOM 1655 N N . ALA A 1 210 ? 2.802 -6.407 5.850 1.00 96.31 210 ALA A N 1
ATOM 1656 C CA . ALA A 1 210 ? 3.200 -5.206 5.125 1.00 96.31 210 ALA A CA 1
ATOM 1657 C C . ALA A 1 210 ? 4.619 -5.270 4.520 1.00 96.31 210 ALA A C 1
ATOM 1659 O O . ALA A 1 210 ? 4.902 -4.466 3.636 1.00 96.31 210 ALA A O 1
ATOM 1660 N N . ASP A 1 211 ? 5.459 -6.250 4.884 1.00 94.56 211 ASP A N 1
ATOM 1661 C CA . ASP A 1 211 ? 6.835 -6.389 4.358 1.00 94.56 211 ASP A CA 1
ATOM 1662 C C . ASP A 1 211 ? 6.885 -6.441 2.824 1.00 94.56 211 ASP A C 1
ATOM 1664 O O . ASP A 1 211 ? 7.726 -5.817 2.180 1.00 94.56 211 ASP A O 1
ATOM 1668 N N . ALA A 1 212 ? 5.945 -7.163 2.202 1.00 94.75 212 ALA A N 1
ATOM 1669 C CA . ALA A 1 212 ? 5.888 -7.281 0.743 1.00 94.75 212 ALA A CA 1
ATOM 1670 C C . ALA A 1 212 ? 5.583 -5.943 0.041 1.00 94.75 212 ALA A C 1
ATOM 1672 O O . ALA A 1 212 ? 5.727 -5.835 -1.178 1.00 94.75 212 ALA A O 1
ATOM 1673 N N . LEU A 1 213 ? 5.128 -4.934 0.792 1.00 95.69 213 LEU A N 1
ATOM 1674 C CA . LEU A 1 213 ? 4.804 -3.599 0.297 1.00 95.69 213 LEU A CA 1
ATOM 1675 C C . LEU A 1 213 ? 5.973 -2.621 0.434 1.00 95.69 213 LEU A C 1
ATOM 1677 O O . LEU A 1 213 ? 5.907 -1.525 -0.118 1.00 95.69 213 LEU A O 1
ATOM 1681 N N . THR A 1 214 ? 7.043 -2.971 1.133 1.00 92.81 214 THR A N 1
ATOM 1682 C CA . THR A 1 214 ? 8.161 -2.060 1.414 1.00 92.81 214 THR A CA 1
ATOM 1683 C C . THR A 1 214 ? 9.444 -2.553 0.769 1.00 92.81 214 THR A C 1
ATOM 1685 O O . THR A 1 214 ? 10.094 -1.787 0.053 1.00 92.81 214 THR A O 1
ATOM 1688 N N . ILE A 1 215 ? 9.748 -3.841 0.932 1.00 91.62 215 ILE A N 1
ATOM 1689 C CA . ILE A 1 215 ? 11.017 -4.450 0.547 1.00 91.62 215 ILE A CA 1
ATOM 1690 C C . ILE A 1 215 ? 10.833 -5.621 -0.429 1.00 91.62 215 ILE A C 1
ATOM 1692 O O . ILE A 1 215 ? 9.787 -6.274 -0.459 1.00 91.62 215 ILE A O 1
ATOM 1696 N N . PRO A 1 216 ? 11.864 -5.938 -1.231 1.00 89.69 216 PRO A N 1
ATOM 1697 C CA . PRO A 1 216 ? 11.952 -7.224 -1.906 1.00 89.69 216 PRO A CA 1
ATOM 1698 C C . PRO A 1 216 ? 12.066 -8.353 -0.875 1.00 89.69 216 PRO A C 1
ATOM 1700 O O . PRO A 1 216 ? 12.935 -8.328 -0.006 1.00 89.69 216 PRO A O 1
ATOM 1703 N N . ILE A 1 217 ? 11.216 -9.367 -1.006 1.00 93.00 217 ILE A N 1
ATOM 1704 C CA . ILE A 1 217 ? 11.174 -10.542 -0.129 1.00 93.00 217 ILE A CA 1
ATOM 1705 C C . ILE A 1 217 ? 11.413 -11.823 -0.930 1.00 93.00 217 ILE A C 1
ATOM 1707 O O . ILE A 1 217 ? 11.293 -11.840 -2.157 1.00 93.00 217 ILE A O 1
ATOM 1711 N N . ASN A 1 218 ? 11.766 -12.905 -0.234 1.00 94.19 218 ASN A N 1
ATOM 1712 C CA . ASN A 1 218 ? 11.911 -14.217 -0.862 1.00 94.19 218 ASN A CA 1
ATOM 1713 C C . ASN A 1 218 ? 10.552 -14.791 -1.308 1.00 94.19 218 ASN A C 1
ATOM 1715 O O . ASN A 1 218 ? 9.490 -14.319 -0.896 1.00 94.19 218 ASN A O 1
ATOM 1719 N N . THR A 1 219 ? 10.598 -15.821 -2.153 1.00 93.06 219 THR A N 1
ATOM 1720 C CA . THR A 1 219 ? 9.408 -16.446 -2.743 1.00 93.06 219 THR A CA 1
ATOM 1721 C C . THR A 1 219 ? 8.424 -16.954 -1.688 1.00 93.06 219 THR A C 1
ATOM 1723 O O . THR A 1 219 ? 7.230 -16.695 -1.812 1.00 93.06 219 THR A O 1
ATOM 1726 N N . ASP A 1 220 ? 8.905 -17.604 -0.627 1.00 94.06 220 ASP A N 1
ATOM 1727 C CA . ASP A 1 220 ? 8.042 -18.206 0.399 1.00 94.06 220 ASP A CA 1
ATOM 1728 C C . ASP A 1 220 ? 7.251 -17.141 1.162 1.00 94.06 220 ASP A C 1
ATOM 1730 O O . ASP A 1 220 ? 6.027 -17.219 1.287 1.00 94.06 220 ASP A O 1
ATOM 1734 N N . LYS A 1 221 ? 7.939 -16.083 1.609 1.00 94.25 221 LYS A N 1
ATOM 1735 C CA . LYS A 1 221 ? 7.312 -14.930 2.260 1.00 94.25 221 LYS A CA 1
ATOM 1736 C C . LYS A 1 221 ? 6.374 -14.205 1.296 1.00 94.25 221 LYS A C 1
ATOM 1738 O O . LYS A 1 221 ? 5.319 -13.747 1.721 1.00 94.25 221 LYS A O 1
ATOM 1743 N N . TYR A 1 222 ? 6.714 -14.128 0.007 1.00 93.88 222 TYR A N 1
ATOM 1744 C CA . TYR A 1 222 ? 5.869 -13.491 -1.004 1.00 93.88 222 TYR A CA 1
ATOM 1745 C C . TYR A 1 222 ? 4.554 -14.243 -1.213 1.00 93.88 222 TYR A C 1
ATOM 1747 O O . TYR A 1 222 ? 3.487 -13.627 -1.209 1.00 93.88 222 TYR A O 1
ATOM 1755 N N . ILE A 1 223 ? 4.617 -15.571 -1.340 1.00 92.81 223 ILE A N 1
ATOM 1756 C CA . ILE A 1 223 ? 3.437 -16.437 -1.443 1.00 92.81 223 ILE A CA 1
ATOM 1757 C C . ILE A 1 223 ? 2.602 -16.339 -0.163 1.00 92.81 223 ILE A C 1
ATOM 1759 O O . ILE A 1 223 ? 1.387 -16.177 -0.242 1.00 92.81 223 ILE A O 1
ATOM 1763 N N . TRP A 1 224 ? 3.242 -16.353 1.009 1.00 94.75 224 TRP A N 1
ATOM 1764 C CA . TRP A 1 224 ? 2.552 -16.186 2.286 1.00 94.75 224 TRP A CA 1
ATOM 1765 C C . TRP A 1 224 ? 1.825 -14.835 2.383 1.00 94.75 224 TRP A C 1
ATOM 1767 O O . TRP A 1 224 ? 0.633 -14.807 2.687 1.00 94.75 224 TRP A O 1
ATOM 1777 N N . CYS A 1 225 ? 2.495 -13.722 2.055 1.00 94.94 225 CYS A N 1
ATOM 1778 C CA . CYS A 1 225 ? 1.885 -12.389 2.040 1.00 94.94 225 CYS A CA 1
ATOM 1779 C C . CYS A 1 225 ? 0.705 -12.335 1.062 1.00 94.94 225 CYS A C 1
ATOM 1781 O O . CYS A 1 225 ? -0.370 -11.865 1.431 1.00 94.94 225 CYS A O 1
ATOM 1783 N N . ARG A 1 226 ? 0.871 -12.881 -0.151 1.00 93.44 226 ARG A N 1
ATOM 1784 C CA . ARG A 1 226 ? -0.189 -12.976 -1.164 1.00 93.44 226 ARG A CA 1
ATOM 1785 C C . ARG A 1 226 ? -1.435 -13.674 -0.613 1.00 93.44 226 ARG A C 1
ATOM 1787 O O . ARG A 1 226 ? -2.522 -13.107 -0.688 1.00 93.44 226 ARG A O 1
ATOM 1794 N N . SER A 1 227 ? -1.268 -14.848 -0.009 1.00 92.44 227 SER A N 1
ATOM 1795 C CA . SER A 1 227 ? -2.371 -15.589 0.610 1.00 92.44 227 SER A CA 1
ATOM 1796 C C . SER A 1 227 ? -2.974 -14.834 1.799 1.00 92.44 227 SER A C 1
ATOM 1798 O O . SER A 1 227 ? -4.187 -14.828 1.976 1.00 92.44 227 SER A O 1
ATOM 1800 N N . SER A 1 228 ? -2.150 -14.137 2.588 1.00 93.44 228 SER A N 1
ATOM 1801 C CA . SER A 1 228 ? -2.605 -13.343 3.738 1.00 93.44 228 SER A CA 1
ATOM 1802 C C . SER A 1 228 ? -3.456 -12.124 3.353 1.00 93.44 228 SER A C 1
ATOM 1804 O O . SER A 1 228 ? -4.259 -11.658 4.158 1.00 93.44 228 SER A O 1
ATOM 1806 N N . TYR A 1 229 ? -3.320 -11.642 2.113 1.00 93.81 229 TYR A N 1
ATOM 1807 C CA . TYR A 1 229 ? -4.174 -10.604 1.532 1.00 93.81 229 TYR A CA 1
ATOM 1808 C C . TYR A 1 229 ? -5.521 -11.142 1.034 1.00 93.81 229 TYR A C 1
ATOM 1810 O O . TYR A 1 229 ? -6.300 -10.376 0.470 1.00 93.81 229 TYR A O 1
ATOM 1818 N N . GLY A 1 230 ? -5.780 -12.445 1.180 1.00 90.00 230 GLY A N 1
ATOM 1819 C CA . GLY A 1 230 ? -6.944 -13.109 0.598 1.00 90.00 230 GLY A CA 1
ATOM 1820 C C . GLY A 1 230 ? -6.857 -13.243 -0.920 1.00 90.00 230 GLY A C 1
ATOM 1821 O O . GLY A 1 230 ? -7.888 -13.405 -1.564 1.00 90.00 230 GLY A O 1
ATOM 1822 N N . LEU A 1 231 ? -5.653 -13.142 -1.505 1.00 89.25 231 LEU A N 1
ATOM 1823 C CA . LEU A 1 231 ? -5.450 -13.343 -2.936 1.00 89.25 231 LEU A CA 1
ATOM 1824 C C . LEU A 1 231 ? -5.198 -14.828 -3.219 1.00 89.25 231 LEU A C 1
ATOM 1826 O O . LEU A 1 231 ? -4.072 -15.319 -3.098 1.00 89.25 231 LEU A O 1
ATOM 1830 N N . THR A 1 232 ? -6.260 -15.532 -3.589 1.00 83.94 232 THR A N 1
ATOM 1831 C CA . THR A 1 232 ? -6.288 -16.991 -3.749 1.00 83.94 232 THR A CA 1
ATOM 1832 C C . THR A 1 232 ? -6.717 -17.386 -5.155 1.00 83.94 232 THR A C 1
ATOM 1834 O O . THR A 1 232 ? -7.444 -16.653 -5.823 1.00 83.94 232 THR A O 1
ATOM 1837 N N . GLU A 1 233 ? -6.260 -18.551 -5.607 1.00 77.19 233 GLU A N 1
ATOM 1838 C CA . GLU A 1 233 ? -6.624 -19.116 -6.909 1.00 77.19 233 GLU A CA 1
ATOM 1839 C C . GLU A 1 233 ? -8.118 -19.481 -6.927 1.00 77.19 233 GLU A C 1
ATOM 1841 O O . GLU A 1 233 ? -8.651 -20.026 -5.957 1.00 77.19 233 GLU A O 1
ATOM 1846 N N . THR A 1 234 ? -8.810 -19.161 -8.020 1.00 61.00 234 THR A N 1
ATOM 1847 C CA . THR A 1 234 ? -10.271 -19.325 -8.172 1.00 61.00 234 THR A CA 1
ATOM 1848 C C . THR A 1 234 ? -10.762 -20.745 -7.883 1.00 61.00 234 THR A C 1
ATOM 1850 O O . THR A 1 234 ? -11.824 -20.899 -7.279 1.00 61.00 234 THR A O 1
ATOM 1853 N N . PHE A 1 235 ? -9.980 -21.776 -8.220 1.00 53.41 235 PHE A N 1
ATOM 1854 C CA . PHE A 1 235 ? -10.310 -23.174 -7.915 1.00 53.41 235 PHE A CA 1
ATOM 1855 C C . PHE A 1 235 ? -10.389 -23.467 -6.407 1.00 53.41 235 PHE A C 1
ATOM 1857 O O . PHE A 1 235 ? -11.152 -24.336 -5.997 1.00 53.41 235 PHE A O 1
ATOM 1864 N N . ALA A 1 236 ? -9.663 -22.722 -5.566 1.00 48.78 236 ALA A N 1
ATOM 1865 C CA . ALA A 1 236 ? -9.670 -22.897 -4.112 1.00 48.78 236 ALA A CA 1
ATOM 1866 C C . ALA A 1 236 ? -10.830 -22.166 -3.405 1.00 48.78 236 ALA A C 1
ATOM 1868 O O . ALA A 1 236 ? -11.149 -22.497 -2.266 1.00 48.78 236 ALA A O 1
ATOM 1869 N N . CYS A 1 237 ? -11.471 -21.187 -4.057 1.00 43.59 237 CYS A N 1
ATOM 1870 C CA . CYS A 1 237 ? -12.640 -20.479 -3.512 1.00 43.59 237 CYS A CA 1
ATOM 1871 C C . CYS A 1 237 ? -13.981 -21.157 -3.897 1.00 43.59 237 CYS A C 1
ATOM 1873 O O . CYS A 1 237 ? -15.045 -20.661 -3.525 1.00 43.59 237 CYS A O 1
ATOM 1875 N N . GLN A 1 238 ? -13.958 -22.301 -4.598 1.00 38.00 238 GLN A N 1
ATOM 1876 C CA . GLN A 1 238 ? -15.142 -23.144 -4.784 1.00 38.00 238 GLN A CA 1
ATOM 1877 C C . GLN A 1 238 ? -15.483 -23.852 -3.455 1.00 38.00 238 GLN A C 1
ATOM 1879 O O . GLN A 1 238 ? -14.753 -24.733 -3.018 1.00 38.00 238 GLN A O 1
ATOM 1884 N N . TYR A 1 239 ? -16.621 -23.482 -2.848 1.00 41.28 239 TYR A N 1
ATOM 1885 C CA . TYR A 1 239 ? -17.272 -24.114 -1.678 1.00 41.28 239 TYR A CA 1
ATOM 1886 C C . TYR A 1 239 ? -16.598 -23.862 -0.312 1.00 41.28 239 TYR A C 1
ATOM 1888 O O . TYR A 1 239 ? -15.830 -24.701 0.156 1.00 41.28 239 TYR A O 1
ATOM 1896 N N . PRO A 1 240 ? -16.921 -22.758 0.400 1.00 38.41 240 PRO A N 1
ATOM 1897 C CA . PRO A 1 240 ? -18.172 -22.722 1.183 1.00 38.41 240 PRO A CA 1
ATOM 1898 C C . PRO A 1 240 ? -19.071 -21.479 0.972 1.00 38.41 240 PRO A C 1
ATOM 1900 O O . PRO A 1 240 ? -18.648 -20.436 0.489 1.00 38.41 240 PRO A O 1
ATOM 1903 N N . ASN A 1 241 ? -20.332 -21.617 1.392 1.00 38.88 241 ASN A N 1
ATOM 1904 C CA . ASN A 1 241 ? -21.543 -20.826 1.098 1.00 38.88 241 ASN A CA 1
ATOM 1905 C C . ASN A 1 241 ? -21.554 -19.282 1.289 1.00 38.88 241 ASN A C 1
ATOM 1907 O O . ASN A 1 241 ? -22.648 -18.736 1.331 1.00 38.88 241 ASN A O 1
ATOM 1911 N N . ASN A 1 242 ? -20.433 -18.553 1.404 1.00 42.22 242 ASN A N 1
ATOM 1912 C CA . ASN A 1 242 ? -20.433 -17.092 1.651 1.00 42.22 242 ASN A CA 1
ATOM 1913 C C . ASN A 1 242 ? -19.184 -16.322 1.139 1.00 42.22 242 ASN A C 1
ATOM 1915 O O . ASN A 1 242 ? -18.849 -15.275 1.696 1.00 42.22 242 ASN A O 1
ATOM 1919 N N . LEU A 1 243 ? -18.468 -16.806 0.114 1.00 42.44 243 LEU A N 1
ATOM 1920 C CA . LEU A 1 243 ? -17.311 -16.084 -0.448 1.00 42.44 243 LEU A CA 1
ATOM 1921 C C . LEU A 1 243 ? -17.690 -15.164 -1.616 1.00 42.44 243 LEU A C 1
ATOM 1923 O O . LEU A 1 243 ? -18.382 -15.575 -2.544 1.00 42.44 243 LEU A O 1
ATOM 1927 N N . TYR A 1 244 ? -17.199 -13.923 -1.573 1.00 47.81 244 TYR A N 1
ATOM 1928 C CA . TYR A 1 244 ? -17.339 -12.932 -2.645 1.00 47.81 244 TYR A CA 1
ATOM 1929 C C . TYR A 1 244 ? -16.005 -12.755 -3.378 1.00 47.81 244 TYR A C 1
ATOM 1931 O O . TYR A 1 244 ? -14.959 -12.659 -2.731 1.00 47.81 244 TYR A O 1
ATOM 1939 N N . HIS A 1 245 ? -16.051 -12.679 -4.711 1.00 45.78 245 HIS A N 1
ATOM 1940 C CA . HIS A 1 245 ? -14.881 -12.512 -5.577 1.00 45.78 245 HIS A CA 1
ATOM 1941 C C . HIS A 1 245 ? -14.835 -11.104 -6.167 1.00 45.78 245 HIS A C 1
ATOM 1943 O O . HIS A 1 245 ? -15.833 -10.631 -6.699 1.00 45.78 245 HIS A O 1
ATOM 1949 N N . CYS A 1 246 ? -13.665 -10.466 -6.162 1.00 43.25 246 CYS A N 1
ATOM 1950 C CA . CYS A 1 246 ? -13.408 -9.304 -7.013 1.00 43.25 246 CYS A CA 1
ATOM 1951 C C . CYS A 1 246 ? -12.486 -9.722 -8.155 1.00 43.25 246 CYS A C 1
ATOM 1953 O O . CYS A 1 246 ? -11.274 -9.839 -7.961 1.00 43.25 246 CYS A O 1
ATOM 1955 N N . ASN A 1 247 ? -13.057 -9.950 -9.339 1.00 43.88 247 ASN A N 1
ATOM 1956 C CA . ASN A 1 247 ? -12.293 -10.309 -10.522 1.00 43.88 247 ASN A CA 1
ATOM 1957 C C . ASN A 1 247 ? -12.468 -9.256 -11.627 1.00 43.88 247 ASN A C 1
ATOM 1959 O O . ASN A 1 247 ? -13.579 -8.981 -12.065 1.00 43.88 247 ASN A O 1
ATOM 1963 N N . TYR A 1 248 ? -11.358 -8.663 -12.066 1.00 45.06 248 TYR A N 1
ATOM 1964 C CA . TYR A 1 248 ? -11.311 -7.681 -13.156 1.00 45.06 248 TYR A CA 1
ATOM 1965 C C . TYR A 1 248 ? -10.621 -8.284 -14.397 1.00 45.06 248 TYR A C 1
ATOM 1967 O O . TYR A 1 248 ? -9.848 -7.607 -15.080 1.00 45.06 248 TYR A O 1
ATOM 1975 N N . ASP A 1 249 ? -10.878 -9.566 -14.678 1.00 35.03 249 ASP A N 1
ATOM 1976 C CA . ASP A 1 249 ? -10.241 -10.354 -15.746 1.00 35.03 249 ASP A CA 1
ATOM 1977 C C . ASP A 1 249 ? -10.249 -9.671 -17.126 1.00 35.03 249 ASP A C 1
ATOM 1979 O O . ASP A 1 249 ? -9.266 -9.754 -17.864 1.00 35.03 249 ASP A O 1
ATOM 1983 N N . LEU A 1 250 ? -11.287 -8.894 -17.452 1.00 34.03 250 LEU A N 1
ATOM 1984 C CA . LEU A 1 250 ? -11.411 -8.152 -18.718 1.00 34.03 250 LEU A CA 1
ATOM 1985 C C . LEU A 1 250 ? -10.234 -7.201 -19.019 1.00 34.03 250 LEU A C 1
ATOM 1987 O O . LEU A 1 250 ? -9.912 -6.956 -20.182 1.00 34.03 250 LEU A O 1
ATOM 1991 N N . LEU A 1 251 ? -9.545 -6.686 -17.999 1.00 36.38 251 LEU A N 1
ATOM 1992 C CA . LEU A 1 251 ? -8.415 -5.769 -18.181 1.00 36.38 251 LEU A CA 1
ATOM 1993 C C . LEU A 1 251 ? -7.113 -6.485 -18.557 1.00 36.38 251 LEU A C 1
ATOM 1995 O O . LEU A 1 251 ? -6.337 -5.970 -19.361 1.00 36.38 251 LEU A O 1
ATOM 1999 N N . ILE A 1 252 ? -6.858 -7.675 -18.009 1.00 34.94 252 ILE A N 1
ATOM 2000 C CA . ILE A 1 252 ? -5.610 -8.410 -18.271 1.00 34.94 252 ILE A CA 1
ATOM 2001 C C . ILE A 1 252 ? -5.613 -8.961 -19.705 1.00 34.94 252 ILE A C 1
ATOM 2003 O O . ILE A 1 252 ? -4.586 -8.896 -20.387 1.00 34.94 252 ILE A O 1
ATOM 2007 N N . TYR A 1 253 ? -6.764 -9.428 -20.199 1.00 31.42 253 TYR A N 1
ATOM 2008 C CA . TYR A 1 253 ? -6.907 -9.916 -21.575 1.00 31.42 253 TYR A CA 1
ATOM 2009 C C . TYR A 1 253 ? -6.727 -8.799 -22.616 1.00 31.42 253 TYR A C 1
ATOM 2011 O O . TYR A 1 253 ? -5.934 -8.960 -23.544 1.00 31.42 253 TYR A O 1
ATOM 2019 N N . HIS A 1 254 ? -7.336 -7.625 -22.416 1.00 32.84 254 HIS A N 1
ATOM 2020 C CA . HIS A 1 254 ? -7.202 -6.505 -23.358 1.00 32.84 254 HIS A CA 1
ATOM 2021 C C . HIS A 1 254 ? -5.779 -5.914 -23.424 1.00 32.84 254 HIS A C 1
ATOM 2023 O O . HIS A 1 254 ? -5.301 -5.568 -24.508 1.00 32.84 254 HIS A O 1
ATOM 2029 N N . PHE A 1 255 ? -5.057 -5.837 -22.300 1.00 34.12 255 PHE A N 1
ATOM 2030 C CA . PHE A 1 255 ? -3.704 -5.262 -22.273 1.00 34.12 255 PHE A CA 1
ATOM 2031 C C . PHE A 1 255 ? -2.578 -6.258 -22.600 1.00 34.12 255 PHE A C 1
ATOM 2033 O O . PHE A 1 255 ? -1.482 -5.827 -22.962 1.00 34.12 255 PHE A O 1
ATOM 2040 N N . SER A 1 256 ? -2.811 -7.573 -22.495 1.00 31.62 256 SER A N 1
ATOM 2041 C CA . SER A 1 256 ? -1.786 -8.597 -22.771 1.00 31.62 256 SER A CA 1
ATOM 2042 C C . SER A 1 256 ? -1.659 -9.004 -24.246 1.00 31.62 256 SER A C 1
ATOM 2044 O O . SER A 1 256 ? -0.685 -9.674 -24.594 1.00 31.62 256 SER A O 1
ATOM 2046 N N . GLY A 1 257 ? -2.582 -8.573 -25.114 1.00 28.64 257 GLY A N 1
ATOM 2047 C CA . GLY A 1 257 ? -2.479 -8.740 -26.570 1.00 28.64 257 GLY A CA 1
ATOM 2048 C C . GLY A 1 257 ? -2.681 -10.155 -27.099 1.00 28.64 257 GLY A C 1
ATOM 2049 O O . GLY A 1 257 ? -2.157 -10.470 -28.162 1.00 28.64 257 GLY A O 1
ATOM 2050 N N . TYR A 1 258 ? -3.436 -11.001 -26.394 1.00 30.62 258 TYR A N 1
ATOM 2051 C CA . TYR A 1 258 ? -3.833 -12.316 -26.900 1.00 30.62 258 TYR A CA 1
ATOM 2052 C C . TYR A 1 258 ? -5.354 -12.472 -26.859 1.00 30.62 258 TYR A C 1
ATOM 2054 O O . TYR A 1 258 ? -5.966 -12.342 -25.800 1.00 30.62 258 TYR A O 1
ATOM 2062 N N . ALA A 1 259 ? -5.933 -12.744 -28.031 1.00 27.08 259 ALA A N 1
ATOM 2063 C CA . ALA A 1 259 ? -7.330 -13.114 -28.208 1.00 27.08 259 ALA A CA 1
ATOM 2064 C C . ALA A 1 259 ? -7.656 -14.410 -27.446 1.00 27.08 259 ALA A C 1
ATOM 2066 O O . ALA A 1 259 ? -6.791 -15.276 -27.276 1.00 27.08 259 ALA A O 1
ATOM 2067 N N . ALA A 1 260 ? -8.909 -14.540 -27.007 1.00 27.69 260 ALA A N 1
ATOM 2068 C CA . ALA A 1 260 ? -9.449 -15.810 -26.541 1.00 27.69 260 ALA A CA 1
ATOM 2069 C C . ALA A 1 260 ? -9.292 -16.877 -27.646 1.00 27.69 260 ALA A C 1
ATOM 2071 O O . ALA A 1 260 ? -9.443 -16.552 -28.828 1.00 27.69 260 ALA A O 1
ATOM 2072 N N . PRO A 1 261 ? -8.982 -18.138 -27.305 1.00 29.08 261 PRO A N 1
ATOM 2073 C CA . PRO A 1 261 ? -9.014 -19.215 -28.277 1.00 29.08 261 PRO A CA 1
ATOM 2074 C C . PRO A 1 261 ? -10.486 -19.529 -28.546 1.00 29.08 261 PRO A C 1
ATOM 2076 O O . PRO A 1 261 ? -11.108 -20.199 -27.735 1.00 29.08 261 PRO A O 1
ATOM 2079 N N . ASP A 1 262 ? -11.050 -18.902 -29.580 1.00 31.61 262 ASP A N 1
ATOM 2080 C CA . ASP A 1 262 ? -12.103 -19.434 -30.463 1.00 31.61 262 ASP A CA 1
ATOM 2081 C C . ASP A 1 262 ? -12.773 -18.294 -31.248 1.00 31.61 262 ASP A C 1
ATOM 2083 O O . ASP A 1 262 ? -13.914 -17.907 -31.011 1.00 31.61 262 ASP A O 1
ATOM 2087 N N . SER A 1 263 ? -12.060 -17.752 -32.236 1.00 28.27 263 SER A N 1
ATOM 2088 C CA . SER A 1 263 ? -12.698 -17.159 -33.414 1.00 28.27 263 SER A CA 1
ATOM 2089 C C . SER A 1 263 ? -11.740 -17.219 -34.601 1.00 28.27 263 SER A C 1
ATOM 2091 O O . SER A 1 263 ? -10.844 -16.402 -34.810 1.00 28.27 263 SER A O 1
ATOM 2093 N N . SER A 1 264 ? -11.908 -18.261 -35.404 1.00 30.80 264 SER A N 1
ATOM 2094 C CA . SER A 1 264 ? -11.352 -18.334 -36.746 1.00 30.80 264 SER A CA 1
ATOM 2095 C C . SER A 1 264 ? -11.986 -17.244 -37.618 1.00 30.80 264 SER A C 1
ATOM 2097 O O . SER A 1 264 ? -13.106 -17.433 -38.087 1.00 30.80 264 SER A O 1
ATOM 2099 N N . ASN A 1 265 ? -11.300 -16.113 -37.806 1.00 27.30 265 ASN A N 1
ATOM 2100 C CA . ASN A 1 265 ? -11.085 -15.435 -39.096 1.00 27.30 265 ASN A CA 1
ATOM 2101 C C . ASN A 1 265 ? -10.639 -13.971 -38.923 1.00 27.30 265 ASN A C 1
ATOM 2103 O O . ASN A 1 265 ? -11.239 -13.203 -38.191 1.00 27.30 265 ASN A O 1
ATOM 2107 N N . HIS A 1 266 ? -9.611 -13.612 -39.698 1.00 29.69 266 HIS A N 1
ATOM 2108 C CA . HIS A 1 266 ? -9.239 -12.268 -40.160 1.00 29.69 266 HIS A CA 1
ATOM 2109 C C . HIS A 1 266 ? -9.049 -11.125 -39.140 1.00 29.69 266 HIS A C 1
ATOM 2111 O O . HIS A 1 266 ? -9.962 -10.379 -38.837 1.00 29.69 266 HIS A O 1
ATOM 2117 N N . GLY A 1 267 ? -7.780 -10.850 -38.805 1.00 31.31 267 GLY A N 1
ATOM 2118 C CA . GLY A 1 267 ? -7.241 -9.477 -38.764 1.00 31.31 267 GLY A CA 1
ATOM 2119 C C . GLY A 1 267 ? -7.876 -8.457 -37.809 1.00 31.31 267 GLY A C 1
ATOM 2120 O O . GLY A 1 267 ? -7.796 -7.265 -38.099 1.00 31.31 267 GLY A O 1
ATOM 2121 N N . GLU A 1 268 ? -8.488 -8.882 -36.705 1.00 31.89 268 GLU A N 1
ATOM 2122 C CA . GLU A 1 268 ? -9.250 -7.975 -35.845 1.00 31.89 268 GLU A CA 1
ATOM 2123 C C . GLU A 1 268 ? -8.412 -7.224 -34.802 1.00 31.89 268 GLU A C 1
ATOM 2125 O O . GLU A 1 268 ? -7.487 -7.732 -34.164 1.00 31.89 268 GLU A O 1
ATOM 2130 N N . VAL A 1 269 ? -8.764 -5.946 -34.688 1.00 35.44 269 VAL A N 1
ATOM 2131 C CA . VAL A 1 269 ? -8.170 -4.904 -33.861 1.00 35.44 269 VAL A CA 1
ATOM 2132 C C . VAL A 1 269 ? -8.299 -5.265 -32.381 1.00 35.44 269 VAL A C 1
ATOM 2134 O O . VAL A 1 269 ? -9.373 -5.581 -31.886 1.00 35.44 269 VAL A O 1
ATOM 2137 N N . GLN A 1 270 ? -7.187 -5.168 -31.657 1.00 37.44 270 GLN A N 1
ATOM 2138 C CA . GLN A 1 270 ? -7.136 -5.274 -30.203 1.00 37.44 270 GLN A CA 1
ATOM 2139 C C . GLN A 1 270 ? -7.926 -4.110 -29.579 1.00 37.44 270 GLN A C 1
ATOM 2141 O O . GLN A 1 270 ? -7.394 -3.009 -29.434 1.00 37.44 270 GLN A O 1
ATOM 2146 N N . GLU A 1 271 ? -9.205 -4.315 -29.261 1.00 47.25 271 GLU A N 1
ATOM 2147 C CA . GLU A 1 271 ? -10.013 -3.280 -28.607 1.00 47.25 271 GLU A CA 1
ATOM 2148 C C . GLU A 1 271 ? -9.482 -2.985 -27.199 1.00 47.25 271 GLU A C 1
ATOM 2150 O O . GLU A 1 271 ? -8.892 -3.838 -26.544 1.00 47.25 271 GLU A O 1
ATOM 2155 N N . CYS A 1 272 ? -9.618 -1.746 -26.736 1.00 53.34 272 CYS A N 1
ATOM 2156 C CA . CYS A 1 272 ? -9.274 -1.347 -25.372 1.00 53.34 272 CYS A CA 1
ATOM 2157 C C . CYS A 1 272 ? -10.515 -1.514 -24.481 1.00 53.34 272 CYS A C 1
ATOM 2159 O O . CYS A 1 272 ? -11.627 -1.380 -24.984 1.00 53.34 272 CYS A O 1
ATOM 2161 N N . LEU A 1 273 ? -10.358 -1.715 -23.162 1.00 55.50 273 LEU A N 1
ATOM 2162 C CA . LEU A 1 273 ? -11.494 -1.750 -22.219 1.00 55.50 273 LEU A CA 1
ATOM 2163 C C . LEU A 1 273 ? -12.413 -0.529 -22.400 1.00 55.50 273 LEU A C 1
ATOM 2165 O O . LEU A 1 273 ? -13.628 -0.641 -22.314 1.00 55.50 273 LEU A O 1
ATOM 2169 N N . LEU A 1 274 ? -11.835 0.642 -22.671 1.00 58.97 274 LEU A N 1
ATOM 2170 C CA . LEU A 1 274 ? -12.591 1.857 -22.972 1.00 58.97 274 LEU A CA 1
ATOM 2171 C C . LEU A 1 274 ? -13.482 1.693 -24.206 1.00 58.97 274 LEU A C 1
ATOM 2173 O O . LEU A 1 274 ? -14.642 2.079 -24.144 1.00 58.97 274 LEU A O 1
ATOM 2177 N N . THR A 1 275 ? -12.971 1.084 -25.278 1.00 62.62 275 THR A N 1
ATOM 2178 C CA . THR A 1 275 ? -13.724 0.793 -26.505 1.00 62.62 275 THR A CA 1
ATOM 2179 C C . THR A 1 275 ? -14.862 -0.183 -26.219 1.00 62.62 275 THR A C 1
ATOM 2181 O O . THR A 1 275 ? -16.019 0.172 -26.415 1.00 62.62 275 THR A O 1
ATOM 2184 N N . SER A 1 276 ? -14.571 -1.332 -25.598 1.00 61.75 276 SER A N 1
ATOM 2185 C CA . SER A 1 276 ? -15.592 -2.347 -25.295 1.00 61.75 276 SER A CA 1
ATOM 2186 C C . SER A 1 276 ? -16.645 -1.872 -24.282 1.00 61.75 276 SER A C 1
ATOM 2188 O O . SER A 1 276 ? -17.826 -2.222 -24.389 1.00 61.75 276 SER A O 1
ATOM 2190 N N . THR A 1 277 ? -16.256 -1.015 -23.330 1.00 62.59 277 THR A N 1
ATOM 2191 C CA . THR A 1 277 ? -17.180 -0.325 -22.409 1.00 62.59 277 THR A CA 1
ATOM 2192 C C . THR A 1 277 ? -18.086 0.637 -23.178 1.00 62.59 277 THR A C 1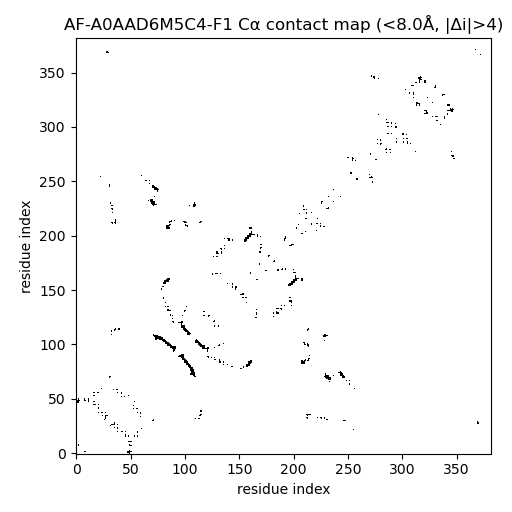
ATOM 2194 O O . THR A 1 277 ? -19.294 0.661 -22.941 1.00 62.59 277 THR A O 1
ATOM 219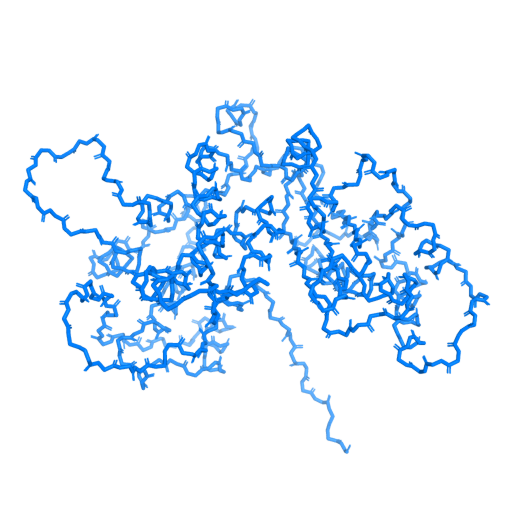7 N N . TRP A 1 278 ? -17.528 1.405 -24.117 1.00 70.06 278 TRP A N 1
ATOM 2198 C CA . TRP A 1 278 ? -18.281 2.355 -24.935 1.00 70.06 278 TRP A CA 1
ATOM 2199 C C . TRP A 1 278 ? -19.259 1.654 -25.880 1.00 70.06 278 TRP A C 1
ATOM 2201 O O . TRP A 1 278 ? -20.396 2.097 -26.021 1.00 70.06 278 TRP A O 1
ATOM 2211 N N . ASP A 1 279 ? -18.862 0.528 -26.469 1.00 71.56 279 ASP A N 1
ATOM 2212 C CA . ASP A 1 279 ? -19.724 -0.263 -27.347 1.00 71.56 279 ASP A CA 1
ATOM 2213 C C . ASP A 1 279 ? -20.853 -0.936 -26.575 1.00 71.56 279 ASP A C 1
ATOM 2215 O O . ASP A 1 279 ? -22.015 -0.865 -26.981 1.00 71.56 279 ASP A O 1
ATOM 2219 N N . SER A 1 280 ? -20.546 -1.511 -25.410 1.00 69.81 280 SER A N 1
ATOM 2220 C CA . SER A 1 280 ? -21.564 -2.062 -24.510 1.00 69.81 280 SER A CA 1
ATOM 2221 C C . SER A 1 280 ? -22.558 -0.986 -24.070 1.00 69.81 280 SER A C 1
ATOM 2223 O O . SER A 1 280 ? -23.760 -1.240 -24.013 1.00 69.81 280 SER A O 1
ATOM 2225 N N . TRP A 1 281 ? -22.080 0.231 -23.808 1.00 77.25 281 TRP A N 1
ATOM 2226 C CA . TRP A 1 281 ? -22.919 1.373 -23.457 1.00 77.25 281 TRP A CA 1
ATOM 2227 C C . TRP A 1 281 ? -23.803 1.838 -24.624 1.00 77.25 281 TRP A C 1
ATOM 2229 O O . TRP A 1 281 ? -25.019 1.951 -24.465 1.00 77.25 281 TRP A O 1
ATOM 2239 N N . ASN A 1 282 ? -23.221 2.038 -25.810 1.00 78.25 282 ASN A N 1
ATOM 2240 C CA . ASN A 1 282 ? -23.928 2.457 -27.025 1.00 78.25 282 ASN A CA 1
ATOM 2241 C C . ASN A 1 282 ? -25.020 1.464 -27.442 1.00 78.25 282 ASN A C 1
ATOM 2243 O O . ASN A 1 282 ? -26.055 1.860 -27.972 1.00 78.25 282 ASN A O 1
ATOM 2247 N N . GLN A 1 283 ? -24.803 0.175 -27.191 1.00 78.75 283 GLN A N 1
ATOM 2248 C CA . GLN A 1 283 ? -25.750 -0.890 -27.517 1.00 78.75 283 GLN A CA 1
ATOM 2249 C C . GLN A 1 283 ? -26.813 -1.110 -26.426 1.00 78.75 283 GLN A C 1
ATOM 2251 O O . GLN A 1 283 ? -27.578 -2.069 -26.502 1.00 78.75 283 GLN A O 1
ATOM 2256 N N . GLY A 1 284 ? -26.856 -0.266 -25.387 1.00 76.88 284 GLY A N 1
ATOM 2257 C CA . GLY A 1 284 ? -27.806 -0.398 -24.277 1.00 76.88 284 GLY A CA 1
ATOM 2258 C C . GLY A 1 284 ? -27.523 -1.589 -23.353 1.00 76.88 284 GLY A C 1
ATOM 2259 O O . GLY A 1 284 ? -28.371 -1.967 -22.551 1.00 76.88 284 GLY A O 1
ATOM 2260 N N . ARG A 1 285 ? -26.327 -2.180 -23.439 1.00 75.38 285 ARG A N 1
ATOM 2261 C CA . ARG A 1 285 ? -25.882 -3.357 -22.675 1.00 75.38 285 ARG A CA 1
ATOM 2262 C C . ARG A 1 285 ? -24.995 -2.982 -21.482 1.00 75.38 285 ARG A C 1
ATOM 2264 O O . ARG A 1 285 ? -24.217 -3.802 -21.009 1.00 75.38 285 ARG A O 1
ATOM 2271 N N . ALA A 1 286 ? -25.126 -1.760 -20.964 1.00 68.19 286 ALA A N 1
ATOM 2272 C CA . ALA A 1 286 ? -24.320 -1.253 -19.850 1.00 68.19 286 ALA A CA 1
ATOM 2273 C C . ALA A 1 286 ? -24.437 -2.099 -18.568 1.00 68.19 286 ALA A C 1
ATOM 2275 O O . ALA A 1 286 ? -23.479 -2.198 -17.809 1.00 68.19 286 ALA A O 1
ATOM 2276 N N . VAL A 1 287 ? -25.582 -2.753 -18.352 1.00 64.81 287 VAL A N 1
ATOM 2277 C CA . VAL A 1 287 ? -25.799 -3.684 -17.231 1.00 64.81 287 VAL A CA 1
ATOM 2278 C C . VAL A 1 287 ? -24.799 -4.845 -17.261 1.00 64.81 287 VAL A C 1
ATOM 2280 O O . VAL A 1 287 ? -24.379 -5.312 -16.209 1.00 64.81 287 VAL A O 1
ATOM 2283 N N . ASN A 1 288 ? -24.361 -5.271 -18.449 1.00 65.62 288 ASN A N 1
ATOM 2284 C CA . ASN A 1 288 ? -23.412 -6.376 -18.610 1.00 65.62 288 ASN A CA 1
ATOM 2285 C C . ASN A 1 288 ? -21.987 -6.000 -18.179 1.00 65.62 288 ASN A C 1
ATOM 2287 O O . ASN A 1 288 ? -21.142 -6.878 -18.043 1.00 65.62 288 ASN A O 1
ATOM 2291 N N . LEU A 1 289 ? -21.718 -4.705 -17.976 1.00 63.25 289 LEU A N 1
ATOM 2292 C CA . LEU A 1 289 ? -20.461 -4.216 -17.410 1.00 63.25 289 LEU A CA 1
ATOM 2293 C C . LEU A 1 289 ? -20.440 -4.323 -15.879 1.00 63.25 289 LEU A C 1
ATOM 2295 O O . LEU A 1 289 ? -19.386 -4.139 -15.272 1.00 63.25 289 LEU A O 1
ATOM 2299 N N . LEU A 1 290 ? -21.595 -4.557 -15.248 1.00 57.50 290 LEU A N 1
ATOM 2300 C CA . LEU A 1 290 ? -21.719 -4.609 -13.799 1.00 57.50 290 LEU A CA 1
ATOM 2301 C C . LEU A 1 290 ? -21.440 -6.008 -13.261 1.00 57.50 290 LEU A C 1
ATOM 2303 O O . LEU A 1 290 ? -21.800 -7.018 -13.865 1.00 57.50 290 LEU A O 1
ATOM 2307 N N . ASP A 1 291 ? -20.865 -6.048 -12.062 1.00 55.94 291 ASP A N 1
ATOM 2308 C CA . ASP A 1 291 ? -20.707 -7.290 -11.318 1.00 55.94 291 ASP A CA 1
ATOM 2309 C C . ASP A 1 291 ? -22.087 -7.941 -11.055 1.00 55.94 291 ASP A C 1
ATOM 2311 O O . ASP A 1 291 ? -23.005 -7.251 -10.588 1.00 55.94 291 ASP A O 1
ATOM 2315 N N . PRO A 1 292 ? -22.259 -9.256 -11.303 1.00 53.25 292 PRO A N 1
ATOM 2316 C CA . PRO A 1 292 ? -23.517 -9.967 -11.067 1.00 53.25 292 PRO A CA 1
ATOM 2317 C C . PRO A 1 292 ? -24.076 -9.856 -9.639 1.00 53.25 292 PRO A C 1
ATOM 2319 O O . PRO A 1 292 ? -25.264 -10.082 -9.420 1.00 53.25 292 PRO A O 1
ATOM 2322 N N . VAL A 1 293 ? -23.253 -9.538 -8.638 1.00 51.91 293 VAL A N 1
ATOM 2323 C CA . VAL A 1 293 ? -23.702 -9.283 -7.262 1.00 51.91 293 VAL A CA 1
ATOM 2324 C C . VAL A 1 293 ? -24.409 -7.929 -7.156 1.00 51.91 293 VAL A C 1
ATOM 2326 O O . VAL A 1 293 ? -25.397 -7.810 -6.431 1.00 51.91 293 VAL A O 1
ATOM 2329 N N . LEU A 1 294 ? -23.954 -6.920 -7.906 1.00 47.69 294 LEU A N 1
ATOM 2330 C CA . LEU A 1 294 ? -24.568 -5.589 -7.944 1.00 47.69 294 LEU A CA 1
ATOM 2331 C C . LEU A 1 294 ? -25.892 -5.586 -8.715 1.00 47.69 294 LEU A C 1
ATOM 2333 O O . LEU A 1 294 ? -26.772 -4.788 -8.402 1.00 47.69 294 LEU A O 1
ATOM 2337 N N . THR A 1 295 ? -26.065 -6.498 -9.675 1.00 55.72 295 THR A N 1
ATOM 2338 C CA . THR A 1 295 ? -27.303 -6.617 -10.466 1.00 55.72 295 THR A CA 1
ATOM 2339 C C . THR A 1 295 ? -28.435 -7.343 -9.733 1.00 55.72 295 THR A C 1
ATOM 2341 O O . THR A 1 295 ? -29.595 -7.200 -10.113 1.00 55.72 295 THR A O 1
ATOM 2344 N N . ARG A 1 296 ? -28.143 -8.074 -8.645 1.00 55.78 296 ARG A N 1
ATOM 2345 C CA . ARG A 1 296 ? -29.160 -8.761 -7.816 1.00 55.78 296 ARG A CA 1
ATOM 2346 C C . ARG A 1 296 ? -30.016 -7.812 -6.977 1.00 55.78 296 ARG A C 1
ATOM 2348 O O . ARG A 1 296 ? -31.083 -8.208 -6.516 1.00 55.78 296 ARG A O 1
ATOM 2355 N N . VAL A 1 297 ? -29.560 -6.579 -6.766 1.00 56.25 297 VAL A N 1
ATOM 2356 C CA . VAL A 1 297 ? -30.288 -5.547 -6.021 1.00 56.25 297 VAL A CA 1
ATOM 2357 C C . VAL A 1 297 ? -30.647 -4.437 -7.004 1.00 56.25 297 VAL A C 1
ATOM 2359 O O . VAL A 1 297 ? -29.809 -3.597 -7.319 1.00 56.25 297 VAL A O 1
ATOM 2362 N N . SER A 1 298 ? -31.886 -4.434 -7.502 1.00 55.00 298 SER A N 1
ATOM 2363 C CA . SER A 1 298 ? -32.339 -3.539 -8.585 1.00 55.00 298 SER A CA 1
ATOM 2364 C C . SER A 1 298 ? -32.136 -2.046 -8.302 1.00 55.00 298 SER A C 1
ATOM 2366 O O . SER A 1 298 ? -31.907 -1.271 -9.221 1.00 55.00 298 SER A O 1
ATOM 2368 N N . SER A 1 299 ? -32.147 -1.623 -7.035 1.00 57.88 299 SER A N 1
ATOM 2369 C CA . SER A 1 299 ? -31.867 -0.230 -6.665 1.00 57.88 299 SER A CA 1
ATOM 2370 C C . SER A 1 299 ? -30.393 0.173 -6.815 1.00 57.88 299 SER A C 1
ATOM 2372 O O . SER A 1 299 ? -30.101 1.359 -6.936 1.00 57.88 299 SER A O 1
ATOM 2374 N N . ARG A 1 300 ? -29.458 -0.788 -6.822 1.00 58.19 300 ARG A N 1
ATOM 2375 C CA . ARG A 1 300 ? -28.009 -0.541 -6.952 1.00 58.19 300 ARG A CA 1
ATOM 2376 C C . ARG A 1 300 ? -27.517 -0.609 -8.394 1.00 58.19 300 ARG A C 1
ATOM 2378 O O . ARG A 1 300 ? -26.482 -0.018 -8.697 1.00 58.19 300 ARG A O 1
ATOM 2385 N N . SER A 1 301 ? -28.242 -1.285 -9.288 1.00 60.78 301 SER A N 1
ATOM 2386 C CA . SER A 1 301 ? -27.880 -1.338 -10.708 1.00 60.78 301 SER A CA 1
ATOM 2387 C C . SER A 1 301 ? -27.987 0.030 -11.376 1.00 60.78 301 SER A C 1
ATOM 2389 O O . SER A 1 301 ? -27.083 0.400 -12.118 1.00 60.78 301 SER A O 1
ATOM 2391 N N . ASP A 1 302 ? -29.016 0.820 -11.062 1.00 69.44 302 ASP A N 1
ATOM 2392 C CA . ASP A 1 302 ? -29.191 2.159 -11.646 1.00 69.44 302 ASP A CA 1
ATOM 2393 C C . ASP A 1 302 ? -28.088 3.127 -11.199 1.00 69.44 302 ASP A C 1
ATOM 2395 O O . ASP A 1 302 ? -27.546 3.892 -11.999 1.00 69.44 302 ASP A O 1
ATOM 2399 N N . GLU A 1 303 ? -27.698 3.049 -9.927 1.00 69.50 303 GLU A N 1
ATOM 2400 C CA . GLU A 1 303 ? -26.595 3.830 -9.367 1.00 69.50 303 GLU A CA 1
ATOM 2401 C C . GLU A 1 303 ? -25.247 3.426 -9.986 1.00 69.50 303 GLU A C 1
ATOM 2403 O O . GLU A 1 303 ? -24.443 4.275 -10.370 1.00 69.50 303 GLU A O 1
ATOM 2408 N N . ALA A 1 304 ? -25.020 2.126 -10.175 1.00 65.94 304 ALA A N 1
ATOM 2409 C CA . ALA A 1 304 ? -23.805 1.629 -10.804 1.00 65.94 304 ALA A CA 1
ATOM 2410 C C . ALA A 1 304 ? -23.720 2.006 -12.297 1.00 65.94 304 ALA A C 1
ATOM 2412 O O . ALA A 1 304 ? -22.673 2.466 -12.755 1.00 65.94 304 ALA A O 1
ATOM 2413 N N . ILE A 1 305 ? -24.825 1.912 -13.048 1.00 71.69 305 ILE A N 1
ATOM 2414 C CA . ILE A 1 305 ? -24.924 2.398 -14.440 1.00 71.69 305 ILE A CA 1
ATOM 2415 C C . ILE A 1 305 ? -24.642 3.901 -14.500 1.00 71.69 305 ILE A C 1
ATOM 2417 O O . ILE A 1 305 ? -23.946 4.378 -15.399 1.00 71.69 305 ILE A O 1
ATOM 2421 N N . ARG A 1 306 ? -25.135 4.662 -13.520 1.00 76.19 306 ARG A N 1
ATOM 2422 C CA . ARG A 1 306 ? -24.861 6.094 -13.401 1.00 76.19 306 ARG A CA 1
ATOM 2423 C C . ARG A 1 306 ? -23.371 6.377 -13.201 1.00 76.19 306 ARG A C 1
ATOM 2425 O O . ARG A 1 306 ? -22.848 7.300 -13.824 1.00 76.19 306 ARG A O 1
ATOM 2432 N N . TYR A 1 307 ? -22.663 5.573 -12.408 1.00 75.12 307 TYR A N 1
ATOM 2433 C CA . TYR A 1 307 ? -21.209 5.689 -12.258 1.00 75.12 307 TYR A CA 1
ATOM 2434 C C . TYR A 1 307 ? -20.445 5.339 -13.533 1.00 75.12 307 TYR A C 1
ATOM 2436 O O . TYR A 1 307 ? -19.497 6.050 -13.875 1.00 75.12 307 TYR A O 1
ATOM 2444 N N . VAL A 1 308 ? -20.890 4.321 -14.278 1.00 71.12 308 VAL A N 1
ATOM 2445 C CA . VAL A 1 308 ? -20.347 4.022 -15.612 1.00 71.12 308 VAL A CA 1
ATOM 2446 C C . VAL A 1 308 ? -20.516 5.239 -16.528 1.00 71.12 308 VAL A C 1
ATOM 2448 O O . VAL A 1 308 ? -19.541 5.677 -17.134 1.00 71.12 308 VAL A O 1
ATOM 2451 N N . HIS A 1 309 ? -21.694 5.873 -16.549 1.00 75.19 309 HIS A N 1
ATOM 2452 C CA . HIS A 1 309 ? -21.933 7.087 -17.337 1.00 75.19 309 HIS A CA 1
ATOM 2453 C C . HIS A 1 309 ? -20.984 8.235 -16.955 1.00 75.19 309 HIS A C 1
ATOM 2455 O O . HIS A 1 309 ? -20.374 8.857 -17.824 1.00 75.19 309 HIS A O 1
ATOM 2461 N N . ILE A 1 310 ? -20.822 8.510 -15.658 1.00 74.75 310 ILE A N 1
ATOM 2462 C CA . ILE A 1 310 ? -19.908 9.558 -15.176 1.00 74.75 310 ILE A CA 1
ATOM 2463 C C . ILE A 1 310 ? -18.464 9.244 -15.596 1.00 74.75 310 ILE A C 1
ATOM 2465 O O . ILE A 1 310 ? -17.743 10.143 -16.033 1.00 74.75 310 ILE A O 1
ATOM 2469 N N . GLY A 1 311 ? -18.054 7.975 -15.515 1.00 72.12 311 GLY A N 1
ATOM 2470 C CA . GLY A 1 311 ? -16.756 7.510 -16.003 1.00 72.12 311 GLY A CA 1
ATOM 2471 C C . GLY A 1 311 ? -16.558 7.785 -17.495 1.00 72.12 311 GLY A C 1
ATOM 2472 O O . GLY A 1 311 ? -15.529 8.343 -17.875 1.00 72.12 311 GLY A O 1
ATOM 2473 N N . LEU A 1 312 ? -17.564 7.486 -18.325 1.00 71.69 312 LEU A N 1
ATOM 2474 C CA . LEU A 1 312 ? -17.540 7.746 -19.769 1.00 71.69 312 LEU A CA 1
ATOM 2475 C C . LEU A 1 312 ? -17.439 9.249 -20.084 1.00 71.69 312 LEU A C 1
ATOM 2477 O O . LEU A 1 312 ? -16.651 9.651 -20.938 1.00 71.69 312 LEU A O 1
ATOM 2481 N N . LEU A 1 313 ? -18.140 10.109 -19.336 1.00 75.12 313 LEU A N 1
ATOM 2482 C CA . LEU A 1 313 ? -18.018 11.567 -19.481 1.00 75.12 313 LEU A CA 1
ATOM 2483 C C . LEU A 1 313 ? -16.590 12.069 -19.215 1.00 75.12 313 LEU A C 1
ATOM 2485 O O . LEU A 1 313 ? -16.147 13.022 -19.857 1.00 75.12 313 LEU A O 1
ATOM 2489 N N . CYS A 1 314 ? -15.859 11.425 -18.299 1.00 72.81 314 CYS A N 1
ATOM 2490 C CA . CYS A 1 314 ? -14.489 11.799 -17.937 1.00 72.81 314 CYS A CA 1
ATOM 2491 C C . CYS A 1 314 ? -13.440 11.422 -18.994 1.00 72.81 314 CYS A C 1
ATOM 2493 O O . CYS A 1 314 ? -12.321 11.933 -18.943 1.00 72.81 314 CYS A O 1
ATOM 2495 N N . VAL A 1 315 ? -13.778 10.537 -19.932 1.00 66.56 315 VAL A N 1
ATOM 2496 C CA . VAL A 1 315 ? -12.852 9.979 -20.932 1.00 66.56 315 VAL A CA 1
ATOM 2497 C C . VAL A 1 315 ? -13.299 10.275 -22.367 1.00 66.56 315 VAL A C 1
ATOM 2499 O O . VAL A 1 315 ? -12.961 9.543 -23.288 1.00 66.56 315 VAL A O 1
ATOM 2502 N N . GLN A 1 316 ? -14.036 11.371 -22.569 1.00 69.62 316 GLN A N 1
ATOM 2503 C CA . GLN A 1 316 ? -14.436 11.838 -23.901 1.00 69.62 316 GLN A CA 1
ATOM 2504 C C . GLN A 1 316 ? -13.233 12.237 -24.764 1.00 69.62 316 GLN A C 1
ATOM 2506 O O . GLN A 1 316 ? -12.202 12.685 -24.250 1.00 69.62 316 GLN A O 1
ATOM 2511 N N . GLU A 1 317 ? -13.376 12.086 -26.084 1.00 69.31 317 GLU A N 1
ATOM 2512 C CA . GLU A 1 317 ? -12.318 12.396 -27.055 1.00 69.31 317 GLU A CA 1
ATOM 2513 C C . GLU A 1 317 ? -11.844 13.850 -26.927 1.00 69.31 317 GLU A C 1
ATOM 2515 O O . GLU A 1 317 ? -10.651 14.105 -26.756 1.00 69.31 317 GLU A O 1
ATOM 2520 N N . ASN A 1 318 ? -12.792 14.788 -26.907 1.00 69.31 318 ASN A N 1
ATOM 2521 C CA . ASN A 1 318 ? -12.522 16.200 -26.692 1.00 69.31 318 ASN A CA 1
ATOM 2522 C C . ASN A 1 318 ? -12.320 16.499 -25.198 1.00 69.31 318 ASN A C 1
ATOM 2524 O O . ASN A 1 318 ? -13.152 16.148 -24.361 1.00 69.31 318 ASN A O 1
ATOM 2528 N N . VAL A 1 319 ? -11.216 17.171 -24.864 1.00 67.44 319 VAL A N 1
ATOM 2529 C CA . VAL A 1 319 ? -10.882 17.554 -23.484 1.00 67.44 319 VAL A CA 1
ATOM 2530 C C . VAL A 1 319 ? -11.891 18.556 -22.926 1.00 67.44 319 VAL A C 1
ATOM 2532 O O . VAL A 1 319 ? -12.248 18.448 -21.756 1.00 67.44 319 VAL A O 1
ATOM 2535 N N . GLU A 1 320 ? -12.399 19.463 -23.763 1.00 74.81 320 GLU A N 1
ATOM 2536 C CA . GLU A 1 320 ? -13.367 20.496 -23.363 1.00 74.81 320 GLU A CA 1
ATOM 2537 C C . GLU A 1 320 ? -14.742 19.915 -22.995 1.00 74.81 320 GLU A C 1
ATOM 2539 O O . GLU A 1 320 ? -15.494 20.511 -22.225 1.00 74.81 320 GLU A O 1
ATOM 2544 N N . ASP A 1 321 ? -15.060 18.716 -23.494 1.00 73.31 321 ASP A N 1
ATOM 2545 C CA . ASP A 1 321 ? -16.307 18.018 -23.171 1.00 73.31 321 ASP A CA 1
ATOM 2546 C C . ASP A 1 321 ? -16.225 17.265 -21.831 1.00 73.31 321 ASP A C 1
ATOM 2548 O O . ASP A 1 321 ? -17.245 16.812 -21.298 1.00 73.31 321 ASP A O 1
ATOM 2552 N N . ARG A 1 322 ? -15.019 17.118 -21.262 1.00 76.44 322 ARG A N 1
ATOM 2553 C CA . ARG A 1 322 ? -14.813 16.404 -19.999 1.00 76.44 322 ARG A CA 1
ATOM 2554 C C . ARG A 1 322 ? -15.247 17.284 -18.826 1.00 76.44 322 ARG A C 1
ATOM 2556 O O . ARG A 1 322 ? -14.865 18.451 -18.745 1.00 76.44 322 ARG A O 1
ATOM 2563 N N . PRO A 1 323 ? -16.008 16.742 -17.863 1.00 74.25 323 PRO A N 1
ATOM 2564 C CA . PRO A 1 323 ? -16.424 17.504 -16.699 1.00 74.25 323 PRO A CA 1
ATOM 2565 C C . PRO A 1 323 ? -15.215 17.899 -15.845 1.00 74.25 323 PRO A C 1
ATOM 2567 O O . PRO A 1 323 ? -14.312 17.098 -15.589 1.00 74.25 323 PRO A O 1
ATOM 2570 N N . ILE A 1 324 ? -15.236 19.130 -15.331 1.00 78.75 324 ILE A N 1
ATOM 2571 C CA . ILE A 1 324 ? -14.289 19.547 -14.298 1.00 78.75 324 ILE A CA 1
ATOM 2572 C C . ILE A 1 324 ? -14.498 18.713 -13.029 1.00 78.75 324 ILE A C 1
ATOM 2574 O O . ILE A 1 324 ? -15.597 18.240 -12.732 1.00 78.75 324 ILE A O 1
ATOM 2578 N N . LYS A 1 325 ? -13.431 18.557 -12.244 1.00 67.44 325 LYS A N 1
ATOM 2579 C CA . LYS A 1 325 ? -13.418 17.714 -11.040 1.00 67.44 325 LYS A CA 1
ATOM 2580 C C . LYS A 1 325 ? -14.571 18.012 -10.071 1.00 67.44 325 LYS A C 1
ATOM 2582 O O . LYS A 1 325 ? -15.136 17.076 -9.513 1.00 67.44 325 LYS A O 1
ATOM 2587 N N . ASP A 1 326 ? -14.925 19.279 -9.880 1.00 68.62 326 ASP A N 1
ATOM 2588 C CA . ASP A 1 326 ? -15.989 19.663 -8.946 1.00 68.62 326 ASP A CA 1
ATOM 2589 C C . ASP A 1 326 ? -17.374 19.245 -9.459 1.00 68.62 326 ASP A C 1
ATOM 2591 O O . ASP A 1 326 ? -18.195 18.744 -8.691 1.00 68.62 326 ASP A O 1
ATOM 2595 N N . SER A 1 327 ? -17.603 19.319 -10.775 1.00 75.25 327 SER A N 1
ATOM 2596 C CA . SER A 1 327 ? -18.813 18.783 -11.404 1.00 75.25 327 SER A CA 1
ATOM 2597 C C . SER A 1 327 ? -18.911 17.268 -11.243 1.00 75.25 327 SER A C 1
ATOM 2599 O O . SER A 1 327 ? -19.990 16.767 -10.948 1.00 75.25 327 SER A O 1
ATOM 2601 N N . VAL A 1 328 ? -17.798 16.536 -11.360 1.00 69.25 328 VAL A N 1
ATOM 2602 C CA . VAL A 1 328 ? -17.779 15.081 -11.125 1.00 69.25 328 VAL A CA 1
ATOM 2603 C C . VAL A 1 328 ? -18.178 14.753 -9.685 1.00 69.25 328 VAL A C 1
ATOM 2605 O O . VAL A 1 328 ? -18.981 13.853 -9.464 1.00 69.25 328 VAL A O 1
ATOM 2608 N N . ILE A 1 329 ? -17.680 15.506 -8.699 1.00 67.94 329 ILE A N 1
ATOM 2609 C CA . ILE A 1 329 ? -18.046 15.307 -7.287 1.00 67.94 329 ILE A CA 1
ATOM 2610 C C . ILE A 1 329 ? -19.548 15.535 -7.078 1.00 67.94 329 ILE A C 1
ATOM 2612 O O . ILE A 1 329 ? -20.197 14.731 -6.409 1.00 67.94 329 ILE A O 1
ATOM 2616 N N . MET A 1 330 ? -20.114 16.587 -7.676 1.00 71.69 330 MET A N 1
ATOM 2617 C CA . MET A 1 330 ? -21.557 16.845 -7.620 1.00 71.69 330 MET A CA 1
ATOM 2618 C C . MET A 1 330 ? -22.378 15.737 -8.286 1.00 71.69 330 MET A C 1
ATOM 2620 O O . MET A 1 330 ? -23.383 15.307 -7.722 1.00 71.69 330 MET A O 1
ATOM 2624 N N . MET A 1 331 ? -21.940 15.247 -9.451 1.00 78.06 331 MET A N 1
ATOM 2625 C CA . MET A 1 331 ? -22.586 14.133 -10.148 1.00 78.06 331 MET A CA 1
ATOM 2626 C C . MET A 1 331 ? -22.598 12.871 -9.277 1.00 78.06 331 MET A C 1
ATOM 2628 O O . MET A 1 331 ? -23.642 12.241 -9.140 1.00 78.06 331 MET A O 1
ATOM 2632 N N . LEU A 1 332 ? -21.474 12.538 -8.634 1.00 70.25 332 LEU A N 1
ATOM 2633 C CA . LEU A 1 332 ? -21.363 11.373 -7.748 1.00 70.25 332 LEU A CA 1
ATOM 2634 C C . LEU A 1 332 ? -22.194 11.516 -6.466 1.00 70.25 332 LEU A C 1
ATOM 2636 O O . LEU A 1 332 ? -22.715 10.529 -5.967 1.00 70.25 332 LEU A O 1
ATOM 2640 N N . SER A 1 333 ? -22.337 12.733 -5.939 1.00 71.81 333 SER A N 1
ATOM 2641 C CA . SER A 1 333 ? -22.946 12.962 -4.620 1.00 71.81 333 SER A CA 1
ATOM 2642 C C . SER A 1 333 ? -24.460 13.190 -4.655 1.00 71.81 333 SER A C 1
ATOM 2644 O O . SER A 1 333 ? -25.095 13.199 -3.605 1.00 71.81 333 SER A O 1
ATOM 2646 N N . SER A 1 334 ? -25.051 13.418 -5.833 1.00 75.88 334 SER A N 1
ATOM 2647 C CA . SER A 1 334 ? -26.475 13.742 -5.959 1.00 75.88 334 SER A CA 1
ATOM 2648 C C . SER A 1 334 ? -27.144 12.962 -7.077 1.00 75.88 334 SER A C 1
ATOM 2650 O O . SER A 1 334 ? -26.878 13.233 -8.245 1.00 75.88 334 SER A O 1
ATOM 2652 N N . ASN A 1 335 ? -28.074 12.066 -6.735 1.00 66.38 335 ASN A N 1
ATOM 2653 C CA . ASN A 1 335 ? -28.856 11.275 -7.696 1.00 66.38 335 ASN A CA 1
ATOM 2654 C C . ASN A 1 335 ? -29.834 12.096 -8.549 1.00 66.38 335 ASN A C 1
ATOM 2656 O O . ASN A 1 335 ? -30.272 11.616 -9.590 1.00 66.38 335 ASN A O 1
ATOM 2660 N N . SER A 1 336 ? -30.123 13.345 -8.171 1.00 65.50 336 SER A N 1
ATOM 2661 C CA . SER A 1 336 ? -30.969 14.257 -8.954 1.00 65.50 336 SER A CA 1
ATOM 2662 C C . SER A 1 336 ? -30.207 15.021 -10.040 1.00 65.50 336 SER A C 1
ATOM 2664 O O . SER A 1 336 ? -30.821 15.705 -10.859 1.00 65.50 336 SER A O 1
ATOM 2666 N N . PHE A 1 337 ? -28.873 14.923 -10.075 1.00 68.44 337 PHE A N 1
ATOM 2667 C CA . PHE A 1 337 ? -28.079 15.617 -11.081 1.00 68.44 337 PHE A CA 1
ATOM 2668 C C . PHE A 1 337 ? -28.235 14.945 -12.452 1.00 68.44 337 PHE A C 1
ATOM 2670 O O . PHE A 1 337 ? -27.813 13.797 -12.640 1.00 68.44 337 PHE A O 1
ATOM 2677 N N . ILE A 1 338 ? -28.808 15.683 -13.409 1.00 72.12 338 ILE A N 1
ATOM 2678 C CA . ILE A 1 338 ? -28.994 15.240 -14.794 1.00 72.12 338 IL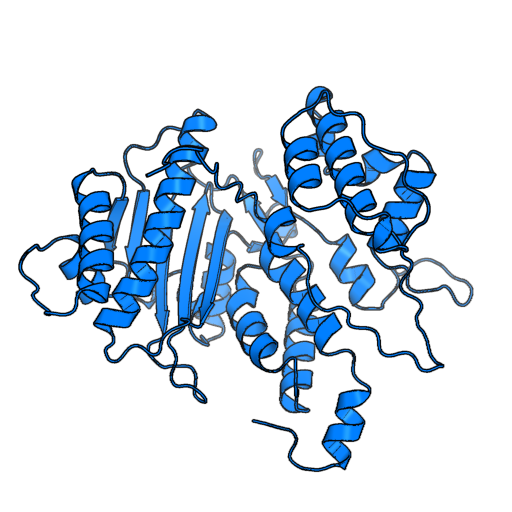E A CA 1
ATOM 2679 C C . ILE A 1 338 ? -27.630 15.188 -15.485 1.00 72.12 338 ILE A C 1
ATOM 2681 O O . ILE A 1 338 ? -26.953 16.204 -15.653 1.00 72.12 338 ILE A O 1
ATOM 2685 N N . LEU A 1 339 ? -27.225 13.987 -15.888 1.00 74.62 339 LEU A N 1
ATOM 2686 C CA . LEU A 1 339 ? -25.986 13.779 -16.627 1.00 74.62 339 LEU A CA 1
ATOM 2687 C 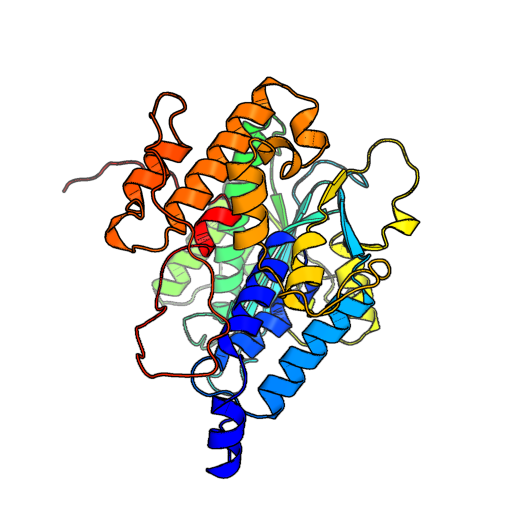C . LEU A 1 339 ? -26.161 14.239 -18.079 1.00 74.62 339 LEU A C 1
ATOM 2689 O O . LEU A 1 339 ? -27.175 13.952 -18.717 1.00 74.62 339 LEU A O 1
ATOM 2693 N N . ARG A 1 340 ? -25.166 14.967 -18.597 1.00 72.75 340 ARG A N 1
ATOM 2694 C CA . ARG A 1 340 ? -25.134 15.383 -20.007 1.00 72.75 340 ARG A CA 1
ATOM 2695 C C . ARG A 1 340 ? -25.012 14.154 -20.908 1.00 72.75 340 ARG A C 1
ATOM 2697 O O . ARG A 1 340 ? -24.464 13.139 -20.492 1.00 72.75 340 ARG A O 1
ATOM 2704 N N . LYS A 1 341 ? -25.479 14.264 -22.153 1.00 64.75 341 LYS A N 1
ATOM 2705 C CA . LYS A 1 341 ? -25.153 13.270 -23.183 1.00 64.75 341 LYS A CA 1
ATOM 2706 C C . LYS A 1 341 ? -23.672 13.397 -23.547 1.00 64.75 341 LYS A C 1
ATOM 2708 O O . LYS A 1 341 ? -23.163 14.508 -23.662 1.00 64.75 341 LYS A O 1
ATOM 2713 N N . TYR A 1 342 ? -23.003 12.263 -23.697 1.00 66.50 342 TYR A N 1
ATOM 2714 C CA . TYR A 1 342 ? -21.643 12.180 -24.222 1.00 66.50 342 TYR A CA 1
ATOM 2715 C C . TYR A 1 342 ? -21.664 12.386 -25.743 1.00 66.50 342 TYR A C 1
ATOM 2717 O O . TYR A 1 342 ? -22.617 11.977 -26.408 1.00 66.50 342 TYR A O 1
ATOM 2725 N N . ASN A 1 343 ? -20.619 13.010 -26.291 1.00 60.34 343 ASN A N 1
ATOM 2726 C CA . ASN A 1 343 ? -20.565 13.349 -27.716 1.00 60.34 343 ASN A CA 1
ATOM 2727 C C . ASN A 1 343 ? -19.859 12.270 -28.551 1.00 60.34 343 ASN A C 1
ATOM 2729 O O . ASN A 1 343 ? -20.388 11.844 -29.577 1.00 60.34 343 ASN A O 1
ATOM 2733 N N . LYS A 1 344 ? -18.662 11.823 -28.131 1.00 58.84 344 LYS A N 1
ATOM 2734 C CA . LYS A 1 344 ? -17.841 10.859 -28.887 1.00 58.84 344 LYS A CA 1
ATOM 2735 C C . LYS A 1 344 ? -16.818 10.126 -28.006 1.00 58.84 344 LYS A C 1
ATOM 2737 O O . LYS A 1 344 ? -16.232 10.723 -27.100 1.00 58.84 344 LYS A O 1
ATOM 2742 N N . SER A 1 345 ? -16.621 8.834 -28.285 1.00 52.03 345 SER A N 1
ATOM 2743 C CA . SER A 1 345 ? -15.668 7.967 -27.575 1.00 52.03 345 SER A CA 1
ATOM 2744 C C . SER A 1 345 ? -14.226 8.371 -27.852 1.00 52.03 345 SER A C 1
ATOM 2746 O O . SER A 1 345 ? -13.856 8.567 -29.010 1.00 52.03 345 SER A O 1
ATOM 2748 N N . PHE A 1 346 ? -13.391 8.417 -26.813 1.00 51.00 346 PHE A N 1
ATOM 2749 C CA . PHE A 1 346 ? -11.948 8.385 -27.014 1.00 51.00 346 PHE A CA 1
ATOM 2750 C C . PHE A 1 346 ? -11.526 6.956 -27.372 1.00 51.00 346 PHE A C 1
ATOM 2752 O O . PHE A 1 346 ? -11.433 6.088 -26.504 1.00 51.00 346 PHE A O 1
ATOM 2759 N N . VAL A 1 347 ? -11.243 6.718 -28.651 1.00 52.12 347 VAL A N 1
ATOM 2760 C CA . VAL A 1 347 ? -10.620 5.475 -29.113 1.00 52.12 347 VAL A CA 1
ATOM 2761 C C . VAL A 1 347 ? -9.112 5.714 -29.193 1.00 52.12 347 VAL A C 1
ATOM 2763 O O . VAL A 1 347 ? -8.684 6.541 -30.002 1.00 52.12 347 VAL A O 1
ATOM 2766 N N . PRO A 1 348 ? -8.277 5.029 -28.390 1.00 44.34 348 PRO A N 1
ATOM 2767 C CA . PRO A 1 348 ? -6.835 5.100 -28.566 1.00 44.34 348 PRO A CA 1
ATOM 2768 C C . PRO A 1 348 ? -6.495 4.554 -29.958 1.00 44.34 348 PRO A C 1
ATOM 2770 O O . PRO A 1 348 ? -6.622 3.357 -30.208 1.00 44.34 348 PRO A O 1
ATOM 2773 N N . GLN A 1 349 ? -6.092 5.420 -30.889 1.00 39.69 349 GLN A N 1
ATOM 2774 C CA . GLN A 1 349 ? -5.568 4.952 -32.166 1.00 39.69 349 GLN A CA 1
ATOM 2775 C C . GLN A 1 349 ? -4.219 4.273 -31.915 1.00 39.69 349 GLN A C 1
ATOM 2777 O O . GLN A 1 349 ? -3.305 4.881 -31.358 1.00 39.69 349 GLN A O 1
ATOM 2782 N N . ASN A 1 350 ? -4.071 3.026 -32.368 1.00 37.41 350 ASN A N 1
ATOM 2783 C CA . ASN A 1 350 ? -2.761 2.412 -32.577 1.00 37.41 350 ASN A CA 1
ATOM 2784 C C . ASN A 1 350 ? -2.054 3.153 -33.727 1.00 37.41 350 ASN A C 1
ATOM 2786 O O . ASN A 1 350 ? -2.016 2.671 -34.858 1.00 37.41 350 ASN A O 1
ATOM 2790 N N . SER A 1 351 ? -1.519 4.349 -33.479 1.00 31.36 351 SER A N 1
ATOM 2791 C CA . SER A 1 351 ? -0.831 5.115 -34.514 1.00 31.36 351 SER A CA 1
ATOM 2792 C C . SER A 1 351 ? 0.614 4.635 -34.670 1.00 31.36 351 SER A C 1
ATOM 2794 O O . SER A 1 351 ? 1.571 5.146 -34.092 1.00 31.36 351 SER A O 1
ATOM 2796 N N . LYS A 1 352 ? 0.795 3.669 -35.577 1.00 30.50 352 LYS A N 1
ATOM 2797 C CA . LYS A 1 352 ? 1.884 3.820 -36.543 1.00 30.50 352 LYS A CA 1
ATOM 2798 C C . LYS A 1 352 ? 1.530 5.068 -37.356 1.00 30.50 352 LYS A C 1
ATOM 2800 O O . LYS A 1 352 ? 0.529 5.047 -38.056 1.00 30.50 352 LYS A O 1
ATOM 2805 N N . THR A 1 353 ? 2.366 6.099 -37.267 1.00 25.69 353 THR A N 1
ATOM 2806 C CA . THR A 1 353 ? 2.404 7.348 -38.061 1.00 25.69 353 THR A CA 1
ATOM 2807 C C . THR A 1 353 ? 1.843 8.642 -37.441 1.00 25.69 353 THR A C 1
ATOM 2809 O O . THR A 1 353 ? 0.779 8.688 -36.838 1.00 25.69 353 THR A O 1
ATOM 2812 N N . SER A 1 354 ? 2.671 9.679 -37.646 1.00 23.62 354 SER A N 1
ATOM 2813 C CA . SER A 1 354 ? 2.519 11.136 -37.515 1.00 23.62 354 SER A CA 1
ATOM 2814 C C . SER A 1 354 ? 2.313 11.776 -36.134 1.00 23.62 354 SER A C 1
ATOM 2816 O O . SER A 1 354 ? 1.206 11.941 -35.639 1.00 23.62 354 SER A O 1
ATOM 2818 N N . THR A 1 355 ? 3.442 12.232 -35.576 1.00 27.86 355 THR A N 1
ATOM 2819 C CA . THR A 1 355 ? 3.702 13.642 -35.210 1.00 27.86 355 THR A CA 1
ATOM 2820 C C . THR A 1 355 ? 2.501 14.479 -34.761 1.00 27.86 355 THR A C 1
ATOM 2822 O O . THR A 1 355 ? 1.992 15.279 -35.532 1.00 27.86 355 THR A O 1
ATOM 2825 N N . HIS A 1 356 ? 2.131 14.369 -33.489 1.00 22.97 356 HIS A N 1
ATOM 2826 C CA . HIS A 1 356 ? 1.884 15.521 -32.618 1.00 22.97 356 HIS A CA 1
ATOM 2827 C C . HIS A 1 356 ? 1.966 15.042 -31.165 1.00 22.97 356 HIS A C 1
ATOM 2829 O O . HIS A 1 356 ? 1.071 14.388 -30.637 1.00 22.97 356 HIS A O 1
ATOM 2835 N N . GLN A 1 357 ? 3.096 15.339 -30.522 1.00 31.75 357 GLN A N 1
ATOM 2836 C CA . GLN A 1 357 ? 3.230 15.271 -29.073 1.00 31.75 357 GLN A CA 1
ATOM 2837 C C . GLN A 1 357 ? 2.228 16.249 -28.450 1.00 31.75 357 GLN A C 1
ATOM 2839 O O . GLN A 1 357 ? 2.447 17.456 -28.485 1.00 31.75 357 GLN A O 1
ATOM 2844 N N . HIS A 1 358 ? 1.159 15.744 -27.839 1.00 23.92 358 HIS A N 1
ATOM 2845 C CA . HIS A 1 358 ? 0.391 16.511 -26.865 1.00 23.92 358 HIS A CA 1
ATOM 2846 C C . HIS A 1 358 ? 0.189 15.687 -25.595 1.00 23.92 358 HIS A C 1
ATOM 2848 O O . HIS A 1 358 ? -0.660 14.807 -25.515 1.00 23.92 358 HIS A O 1
ATOM 2854 N N . ASN A 1 359 ? 1.0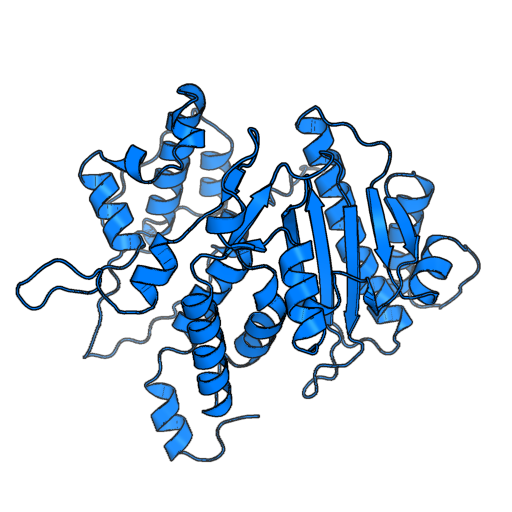46 15.986 -24.615 1.00 23.86 359 ASN A N 1
ATOM 2855 C CA . ASN A 1 359 ? 0.777 16.019 -23.179 1.00 23.86 359 ASN A CA 1
ATOM 2856 C C . ASN A 1 359 ? -0.464 15.239 -22.702 1.00 23.86 359 ASN A C 1
ATOM 2858 O O . ASN A 1 359 ? -1.444 15.831 -22.259 1.00 23.86 359 ASN A O 1
ATOM 2862 N N . LEU A 1 360 ? -0.363 13.909 -22.629 1.00 25.62 360 LEU A N 1
ATOM 2863 C CA . LEU A 1 360 ? -1.167 13.091 -21.711 1.00 25.62 360 LEU A CA 1
ATOM 2864 C C . LEU A 1 360 ? -0.637 13.266 -20.274 1.00 25.62 360 LEU A C 1
ATOM 2866 O O . LEU A 1 360 ? -0.311 12.314 -19.571 1.00 25.62 360 LEU A O 1
ATOM 2870 N N . THR A 1 361 ? -0.497 14.515 -19.828 1.00 24.61 361 THR A N 1
ATOM 2871 C CA . THR A 1 361 ? -0.178 14.838 -18.441 1.00 24.61 361 THR A CA 1
ATOM 2872 C C . THR A 1 361 ? -1.462 15.207 -17.708 1.00 24.61 361 THR A C 1
ATOM 2874 O O . THR A 1 361 ? -2.087 16.216 -17.996 1.00 24.61 361 THR A O 1
ATOM 2877 N N . ARG A 1 362 ? -1.765 14.405 -16.676 1.00 27.47 362 ARG A N 1
ATOM 2878 C CA . ARG A 1 362 ? -2.635 14.709 -15.521 1.00 27.47 362 ARG A CA 1
ATOM 2879 C C . ARG A 1 362 ? -4.148 14.770 -15.796 1.00 27.47 362 ARG A C 1
ATOM 2881 O O . ARG A 1 362 ? -4.615 15.754 -16.337 1.00 27.47 362 ARG A O 1
ATOM 2888 N N . PHE A 1 363 ? -4.900 13.780 -15.289 1.00 25.55 363 PHE A N 1
ATOM 2889 C CA . PHE A 1 363 ? -6.145 13.858 -14.468 1.00 25.55 363 PHE A CA 1
ATOM 2890 C C . PHE A 1 363 ? -6.854 12.463 -14.430 1.00 25.55 363 PHE A C 1
ATOM 2892 O O . PHE A 1 363 ? -6.460 11.576 -15.177 1.00 25.55 363 PHE A O 1
ATOM 2899 N N . PRO A 1 364 ? -7.784 12.148 -13.498 1.00 30.80 364 PRO A N 1
ATOM 2900 C CA . PRO A 1 364 ? -7.539 11.726 -12.122 1.00 30.80 364 PRO A CA 1
ATOM 2901 C C . PRO A 1 364 ? -8.111 10.315 -11.811 1.00 30.80 364 PRO A C 1
ATOM 2903 O O . PRO A 1 364 ? -8.942 10.168 -10.917 1.00 30.80 364 PRO A O 1
ATOM 2906 N N . LEU A 1 365 ? -7.645 9.241 -12.456 1.00 26.61 365 LEU A N 1
ATOM 2907 C CA . LEU A 1 365 ? -8.046 7.864 -12.072 1.00 26.61 365 LEU A CA 1
ATOM 2908 C C . LEU A 1 365 ? -7.676 7.498 -10.617 1.00 26.61 365 LEU A C 1
ATOM 2910 O O . LEU A 1 365 ? -8.307 6.651 -9.992 1.00 26.61 365 LEU A O 1
ATOM 2914 N N . ARG A 1 366 ? -6.716 8.223 -10.028 1.00 28.22 366 ARG A N 1
ATOM 2915 C CA . ARG A 1 366 ? -6.264 8.067 -8.637 1.00 28.22 366 ARG A CA 1
ATOM 2916 C C . ARG A 1 366 ? -7.329 8.401 -7.580 1.00 28.22 366 ARG A C 1
ATOM 2918 O O . ARG A 1 366 ? -7.155 8.013 -6.433 1.00 28.22 366 ARG A O 1
ATOM 2925 N N . LYS A 1 367 ? -8.390 9.144 -7.926 1.00 28.53 367 LYS A N 1
ATOM 2926 C CA . LYS A 1 367 ? -9.514 9.440 -7.011 1.00 28.53 367 LYS A CA 1
ATOM 2927 C C . LYS A 1 367 ? -10.779 8.646 -7.327 1.00 28.53 367 LYS A C 1
ATOM 2929 O O . LYS A 1 367 ? -11.568 8.423 -6.421 1.00 28.53 367 LYS A O 1
ATOM 2934 N N . PHE A 1 368 ? -10.948 8.227 -8.579 1.00 27.67 368 PHE A N 1
ATOM 2935 C CA . PHE A 1 368 ? -12.164 7.563 -9.046 1.00 27.67 368 PHE A CA 1
ATOM 2936 C C . PHE A 1 368 ? -12.290 6.124 -8.519 1.00 27.67 368 PHE A C 1
ATOM 2938 O O . PHE A 1 368 ? -13.387 5.682 -8.213 1.00 27.67 368 PHE A O 1
ATOM 2945 N N . LEU A 1 369 ? -11.166 5.422 -8.338 1.00 29.08 369 LEU A N 1
ATOM 2946 C CA . LEU A 1 369 ? -11.155 4.017 -7.899 1.00 29.08 369 LEU A CA 1
ATOM 2947 C C . LEU A 1 369 ? -10.999 3.831 -6.384 1.00 29.08 369 LEU A C 1
ATOM 2949 O O . LEU A 1 369 ? -11.192 2.732 -5.886 1.00 29.08 369 LEU A O 1
ATOM 2953 N N . LEU A 1 370 ? -10.629 4.886 -5.650 1.00 30.33 370 LEU A N 1
ATOM 2954 C CA . LEU A 1 370 ? -10.260 4.780 -4.235 1.00 30.33 370 LEU A CA 1
ATOM 2955 C C . LEU A 1 370 ? -11.331 5.252 -3.250 1.00 30.33 370 LEU A C 1
ATOM 2957 O O . LEU A 1 370 ? -11.055 5.233 -2.058 1.00 30.33 370 LEU A O 1
ATOM 2961 N N . GLY A 1 371 ? -12.507 5.722 -3.686 1.00 27.30 371 GLY A N 1
ATOM 2962 C CA . GLY A 1 371 ? -13.573 6.126 -2.752 1.00 27.30 371 GLY A CA 1
ATOM 2963 C C . GLY A 1 371 ? -13.140 7.135 -1.670 1.00 27.30 371 GLY A C 1
ATOM 2964 O O . GLY A 1 371 ? -13.842 7.326 -0.684 1.00 27.30 371 GLY A O 1
ATOM 2965 N N . GLN A 1 372 ? -11.990 7.806 -1.825 1.00 27.73 372 GLN A N 1
ATOM 2966 C CA . GLN A 1 372 ? -11.505 8.811 -0.885 1.00 27.73 372 GLN A CA 1
ATOM 2967 C C . GLN A 1 372 ? -12.171 10.147 -1.213 1.00 27.73 372 GLN A C 1
ATOM 2969 O O . GLN A 1 372 ? -11.545 11.112 -1.669 1.00 27.73 372 GLN A O 1
ATOM 2974 N N . THR A 1 373 ? -13.478 10.208 -0.973 1.00 25.91 373 THR A N 1
ATOM 2975 C CA . THR A 1 373 ? -14.174 11.466 -0.734 1.00 25.91 373 THR A CA 1
ATOM 2976 C C . THR A 1 373 ? -13.767 11.952 0.652 1.00 25.91 373 THR A C 1
ATOM 2978 O O . THR A 1 373 ? -14.423 11.685 1.656 1.00 25.91 373 THR A O 1
ATOM 2981 N N . SER A 1 374 ? -12.657 12.685 0.729 1.00 26.45 374 SER A N 1
ATOM 2982 C CA . SER A 1 374 ? -12.477 13.641 1.815 1.00 26.45 374 SER A CA 1
ATOM 2983 C C . SER A 1 374 ? -13.664 14.606 1.751 1.00 26.45 374 SER A C 1
ATOM 2985 O O . SER A 1 374 ? -13.704 15.452 0.853 1.00 26.45 374 SER A O 1
ATOM 2987 N N . LYS A 1 375 ? -14.638 14.464 2.657 1.00 24.88 375 LYS A N 1
ATOM 2988 C CA . LYS A 1 375 ? -15.588 15.532 2.976 1.00 24.88 375 LYS A CA 1
ATOM 2989 C C . LYS A 1 375 ? -14.739 16.747 3.372 1.00 24.88 375 LYS A C 1
ATOM 2991 O O . LYS A 1 375 ? -14.180 16.785 4.462 1.00 24.88 375 LYS A O 1
ATOM 2996 N N . MET A 1 376 ? -14.557 17.690 2.449 1.00 23.50 376 MET A N 1
ATOM 2997 C CA . MET A 1 376 ? -14.164 19.050 2.799 1.00 23.50 376 MET A CA 1
ATOM 2998 C C . MET A 1 376 ? -15.370 19.643 3.518 1.00 23.50 376 MET A C 1
ATOM 3000 O O . MET A 1 376 ? -16.375 19.960 2.890 1.00 23.50 376 MET A O 1
ATOM 3004 N N . THR A 1 377 ? -15.298 19.730 4.840 1.00 22.78 377 THR A N 1
ATOM 3005 C CA . THR A 1 377 ? -16.134 20.664 5.589 1.00 22.78 377 THR A CA 1
ATOM 3006 C C . THR A 1 377 ? -15.741 22.085 5.170 1.00 22.78 377 THR A C 1
ATOM 3008 O O . THR A 1 377 ? -14.549 22.401 5.221 1.00 22.78 377 THR A O 1
ATOM 3011 N N . PRO A 1 378 ? -16.681 22.946 4.746 1.00 24.91 378 PRO A N 1
ATOM 3012 C CA . PRO A 1 378 ? -16.439 24.380 4.699 1.00 24.91 378 PRO A CA 1
ATOM 3013 C C . PRO A 1 378 ? -16.447 24.910 6.141 1.00 24.91 378 PRO A C 1
ATOM 3015 O O . PRO A 1 378 ? -17.211 24.392 6.952 1.00 24.91 378 PRO A O 1
ATOM 3018 N N . ASN A 1 379 ? -15.575 25.885 6.425 1.00 22.11 379 ASN A N 1
ATOM 3019 C CA . ASN A 1 379 ? -15.312 26.647 7.669 1.00 22.11 379 ASN A CA 1
ATOM 3020 C C . ASN A 1 379 ? -13.806 26.505 7.964 1.00 22.11 379 ASN A C 1
ATOM 3022 O O . ASN A 1 379 ? -13.334 25.405 8.219 1.00 22.11 379 ASN A O 1
ATOM 3026 N N . TYR A 1 380 ? -12.956 27.521 7.822 1.00 23.02 380 TYR A N 1
ATOM 3027 C CA . TYR A 1 380 ? -13.069 28.863 8.384 1.00 23.02 380 TYR A CA 1
ATOM 3028 C C . TYR A 1 380 ? -12.485 29.936 7.451 1.00 23.02 380 TYR A C 1
ATOM 3030 O O . TYR A 1 380 ? -11.387 29.785 6.918 1.00 23.02 380 TYR A O 1
ATOM 3038 N N . VAL A 1 381 ? -13.229 31.035 7.316 1.00 22.23 381 VAL A N 1
ATOM 3039 C CA . VAL A 1 381 ? -12.701 32.386 7.100 1.00 22.23 381 VAL A CA 1
ATOM 3040 C C . VAL A 1 381 ? -12.300 32.910 8.479 1.00 22.23 381 VAL A C 1
ATOM 3042 O O . VAL A 1 381 ? -13.176 32.984 9.337 1.00 22.23 381 VAL A O 1
ATOM 3045 N N . VAL A 1 382 ? -11.007 33.172 8.695 1.00 28.80 382 VAL A N 1
ATOM 3046 C CA . VAL A 1 382 ? -10.380 34.455 9.095 1.00 28.80 382 VAL A CA 1
ATOM 3047 C C . VAL A 1 382 ? -8.903 34.350 8.735 1.00 28.80 382 VAL A C 1
ATOM 3049 O O . VAL A 1 382 ? -8.283 33.336 9.128 1.00 28.80 382 VAL A O 1
#

Radius of gyration: 22.67 Å; Cα contacts (8 Å, |Δi|>4): 508; chains: 1; bounding box: 56×59×68 Å

Organism: NCBI:txid444605

Secondary structure (DSSP, 8-state):
----SHHHHHHHTTS-HHHHHHHHHHHHHHT-GGGHHHHHHHGGGTTS--HHHHHHHHHHHHHHHTTTTEEEEE-SS-S--EEEEEEETT--TTT---EEEEEEEETTEEEEEEEEE-SS--SSHHHHHHHHHHHHHHHHHHHHHHHHHTT---S-EEEEE--HHHHHHHH-TT-----HHHHHHHHHHHHHHHTTSEEEEE--GGG-TTGGGTS---HHHHHHHHHHTTEEEGGGGS-STT-EEE--HHHHHHHHT---S---SS------HHHHHHHHHHTT-GGGGS-HHHHTSHHHHHHHHHHHHHHHHHTBSSGGGSPPHHHHHHHHH-TT-PPPPP--B-------S-----------HHHHSS------------

pLDDT: mean 73.04, std 22.85, range [22.11, 97.38]